Protein AF-0000000084755910 (afdb_homodimer)

Nearest PDB structures (foldseek):
  5fpz-assembly1_A-2  TM=8.181E-01  e=3.410E-07  Yersinia enterocolitica subsp. enterocolitica 8081
  8hjx-assembly1_B  TM=7.627E-01  e=3.410E-07  Thermotoga maritima MSB8
  5j7m-assembly1_B  TM=6.950E-01  e=2.540E-07  Kribbella flavida DSM 17836
  8zyg-assembly1_B  TM=7.644E-01  e=1.174E-06  Thermotoga maritima MSB8
  5fq0-assembly1_A  TM=7.117E-01  e=1.401E-06  Halomonas sp.

Organism: Klebsiella aerogenes (strain ATCC 13048 / DSM 30053 / CCUG 1429 / JCM 1235 / KCTC 2190 / NBRC 13534 / NCIMB 10102 / NCTC 10006 / CDC 819-56) (NCBI:txid1028307)

Secondary structure (DSSP, 8-state):
--TTGGGB--HHHHHHHHHHHHHHTT--HHHHHHHHT--HHHHHHHHTTSSPPPHHHHHHHHHHTT--HHHHHHTT-SSTT-SEE-GGG-EEEEETTTTEEEEE-SPTT-SSEEEEEEE-TT-EEEE-GGGTTTEEEEEEEEEESEEEEEETTEEEEEETT-EEEE-S---EEEE---SS--EEEEEEEEE---/--TTGGGB--HHHHHHHHHHHHHHTT--HHHHHHHHT--HHHHHHHHTTSSPPPHHHHHHHHHHTT--HHHHHHTT-SSTT-SEE-GGG-EEEEETTTTEEEEE-SPTT-SSEEEEEEE-TT-EEEE-GGGTTTEEEEEEEEEESEEEEEETTEEEEEETT-EEEE-S---EEEE---SS--EEEEEEEEE---

pLDDT: mean 90.88, std 10.96, range [26.62, 98.81]

Foldseek 3Di:
DPLVPPQEDALQLQLVLLVVLCVVVPHDLVRLCVQLVNDSVVNVCSNVSNDDDAPQSSLSSCLSSPHAPLQSSLVVQDDADDQDDDPSNWHKYAGPVQRKIKIFHGHHPDVFTKMKIKGFAFGKDKHALSSCQQWQKKKKAWQAAWKWKDWPNDTDIDGHGDMDIDRHRTIIMITRNGRHGMTMMMMTIGGHPD/DPLVVPQEDALQLLLVLLVVLCVVVPHDLVRLCVQLVNDSVVNVCSNVSNDDDAPQSSLSSCLSSPHAPLQSSLVVQDDADDQDDDPSNWHKYAGPVQRKIKIFHGHHPDVFTKMKIKGFAFGKDKHALSSCQQWQWKKKAWQAAWKWKDWPNDTDIDGHGDMDIDRHRTIIMITHNGRHGMTMMMMTIGGHPD

Radius of gyration: 22.07 Å; Cα contacts (8 Å, |Δi|>4): 879; chains: 2; bounding box: 42×67×49 Å

Structure (mmCIF, N/CA/C/O backbone):
data_AF-0000000084755910-model_v1
#
loop_
_entity.id
_entity.type
_entity.pdbx_description
1 polymer 'Predicted transcriptional regulator'
#
loop_
_atom_site.group_PDB
_atom_site.id
_atom_site.type_symbol
_atom_site.label_atom_id
_atom_site.label_alt_id
_atom_site.label_comp_id
_atom_site.label_asym_id
_atom_site.label_entity_id
_atom_site.label_seq_id
_atom_site.pdbx_PDB_ins_code
_atom_site.Cartn_x
_atom_site.Cartn_y
_atom_site.Cartn_z
_atom_site.occupancy
_atom_site.B_iso_or_equiv
_atom_site.auth_seq_id
_atom_site.auth_comp_id
_atom_site.auth_asym_id
_atom_site.auth_atom_id
_atom_site.pdbx_PDB_model_num
ATOM 1 N N . MET A 1 1 ? 19.625 -26.062 11.414 1 26.62 1 MET A N 1
ATOM 2 C CA . MET A 1 1 ? 18.5 -26.406 10.539 1 26.62 1 MET A CA 1
ATOM 3 C C . MET A 1 1 ? 17.984 -25.156 9.82 1 26.62 1 MET A C 1
ATOM 5 O O . MET A 1 1 ? 17.766 -24.125 10.453 1 26.62 1 MET A O 1
ATOM 9 N N . ASP A 1 2 ? 18.141 -24.891 8.5 1 32.81 2 ASP A N 1
ATOM 10 C CA . ASP A 1 2 ? 18.172 -23.672 7.707 1 32.81 2 ASP A CA 1
ATOM 11 C C . ASP A 1 2 ? 16.859 -22.891 7.84 1 32.81 2 ASP A C 1
ATOM 13 O O . ASP A 1 2 ? 15.805 -23.375 7.426 1 32.81 2 ASP A O 1
ATOM 17 N N . LYS A 1 3 ? 16.688 -22.125 8.797 1 42.44 3 LYS A N 1
ATOM 18 C CA . LYS A 1 3 ? 15.609 -21.234 9.227 1 42.44 3 LYS A CA 1
ATOM 19 C C . LYS A 1 3 ? 14.891 -20.625 8.031 1 42.44 3 LYS A C 1
ATOM 21 O O . LYS A 1 3 ? 13.836 -19.984 8.188 1 42.44 3 LYS A O 1
ATOM 26 N N . THR A 1 4 ? 15.469 -20.234 6.918 1 49.38 4 THR A N 1
ATOM 27 C CA . THR A 1 4 ? 15.141 -19.625 5.629 1 49.38 4 THR A CA 1
ATOM 28 C C . THR A 1 4 ? 14.086 -20.453 4.902 1 49.38 4 THR A C 1
ATOM 30 O O . THR A 1 4 ? 13.219 -19.906 4.219 1 49.38 4 THR A O 1
ATOM 33 N N . ALA A 1 5 ? 14.062 -21.844 5.059 1 55.06 5 ALA A N 1
ATOM 34 C CA . ALA A 1 5 ? 13.289 -22.875 4.375 1 55.06 5 ALA A CA 1
ATOM 35 C C . ALA A 1 5 ? 11.844 -22.906 4.879 1 55.06 5 ALA A C 1
ATOM 37 O O . ALA A 1 5 ? 10.93 -23.25 4.133 1 55.06 5 ALA A O 1
ATOM 38 N N . LYS A 1 6 ? 11.625 -22.25 6 1 71.12 6 LYS A N 1
ATOM 39 C CA . LYS A 1 6 ? 10.398 -22.516 6.742 1 71.12 6 LYS A CA 1
ATOM 40 C C . LYS A 1 6 ? 9.25 -21.641 6.258 1 71.12 6 LYS A C 1
ATOM 42 O O . LYS A 1 6 ? 8.078 -22.016 6.359 1 71.12 6 LYS A O 1
ATOM 47 N N . ASN A 1 7 ? 9.516 -20.531 5.492 1 86.94 7 ASN A N 1
ATOM 48 C CA . ASN A 1 7 ? 8.414 -19.656 5.105 1 86.94 7 ASN A CA 1
ATOM 49 C C . ASN A 1 7 ? 8.195 -19.656 3.594 1 86.94 7 ASN A C 1
ATOM 51 O O . ASN A 1 7 ? 7.559 -18.75 3.051 1 86.94 7 ASN A O 1
ATOM 55 N N . GLN A 1 8 ? 8.781 -20.719 3.027 1 90.75 8 GLN A N 1
ATOM 56 C CA . GLN A 1 8 ? 8.602 -20.828 1.584 1 90.75 8 GLN A CA 1
ATOM 57 C C . GLN A 1 8 ? 7.352 -21.641 1.25 1 90.75 8 GLN A C 1
ATOM 59 O O . GLN A 1 8 ? 7.133 -22.719 1.804 1 90.75 8 GLN A O 1
ATOM 64 N N . ILE A 1 9 ? 6.625 -21.109 0.382 1 90.69 9 ILE A N 1
ATOM 65 C CA . ILE A 1 9 ? 5.477 -21.844 -0.149 1 90.69 9 ILE A CA 1
ATOM 66 C C . ILE A 1 9 ? 5.945 -22.812 -1.228 1 90.69 9 ILE A C 1
ATOM 68 O O . ILE A 1 9 ? 6.535 -22.406 -2.229 1 90.69 9 ILE A O 1
ATOM 72 N N . VAL A 1 10 ? 5.602 -24.047 -1.053 1 88.56 10 VAL A N 1
ATOM 73 C CA . VAL A 1 10 ? 6.086 -25.078 -1.974 1 88.56 10 VAL A CA 1
ATOM 74 C C . VAL A 1 10 ? 4.926 -25.609 -2.818 1 88.56 10 VAL A C 1
ATOM 76 O O . VAL A 1 10 ? 3.762 -25.312 -2.531 1 88.56 10 VAL A O 1
ATOM 79 N N . ASP A 1 11 ? 5.324 -26.312 -3.758 1 90.12 11 ASP A N 1
ATOM 80 C CA . ASP A 1 11 ? 4.355 -26.766 -4.75 1 90.12 11 ASP A CA 1
ATOM 81 C C . ASP A 1 11 ? 3.246 -27.594 -4.09 1 90.12 11 ASP A C 1
ATOM 83 O O . ASP A 1 11 ? 2.082 -27.5 -4.488 1 90.12 11 ASP A O 1
ATOM 87 N N . SER A 1 12 ? 3.631 -28.375 -3.186 1 91.19 12 SER A N 1
ATOM 88 C CA . SER A 1 12 ? 2.625 -29.172 -2.508 1 91.19 12 SER A CA 1
ATOM 89 C C . SER A 1 12 ? 1.588 -28.312 -1.81 1 91.19 12 SER A C 1
ATOM 91 O O . SER A 1 12 ? 0.407 -28.656 -1.757 1 91.19 12 SER A O 1
ATOM 93 N N . ASP A 1 13 ? 2.033 -27.203 -1.219 1 92.5 13 ASP A N 1
ATOM 94 C CA . ASP A 1 13 ? 1.117 -26.25 -0.595 1 92.5 13 ASP A CA 1
ATOM 95 C C . ASP A 1 13 ? 0.128 -25.703 -1.615 1 92.5 13 ASP A C 1
ATOM 97 O O . ASP A 1 13 ? -1.079 -25.672 -1.365 1 92.5 13 ASP A O 1
ATOM 101 N N . ILE A 1 14 ? 0.668 -25.312 -2.701 1 92 14 ILE A N 1
ATOM 102 C CA . ILE A 1 14 ? -0.137 -24.734 -3.766 1 92 14 ILE A CA 1
ATOM 103 C C . ILE A 1 14 ? -1.162 -25.75 -4.258 1 92 14 ILE A C 1
ATOM 105 O O . ILE A 1 14 ? -2.34 -25.422 -4.43 1 92 14 ILE A O 1
ATOM 109 N N . ALA A 1 15 ? -0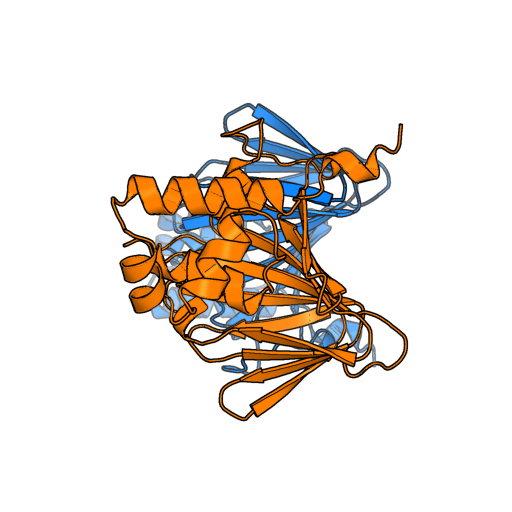.631 -26.906 -4.461 1 93.5 15 ALA A N 1
ATOM 110 C CA . ALA A 1 15 ? -1.497 -28 -4.914 1 93.5 15 ALA A CA 1
ATOM 111 C C . ALA A 1 15 ? -2.674 -28.188 -3.963 1 93.5 15 ALA A C 1
ATOM 113 O O . ALA A 1 15 ? -3.828 -28.25 -4.395 1 93.5 15 ALA A O 1
ATOM 114 N N . GLN A 1 16 ? -2.381 -28.25 -2.791 1 93.69 16 GLN A N 1
ATOM 115 C CA . GLN A 1 16 ? -3.4 -28.484 -1.773 1 93.69 16 GLN A CA 1
ATOM 116 C C . GLN A 1 16 ? -4.402 -27.328 -1.727 1 93.69 16 GLN A C 1
ATOM 118 O O . GLN A 1 16 ? -5.609 -27.562 -1.619 1 93.69 16 GLN A O 1
ATOM 123 N N . LEU A 1 17 ? -3.92 -26.141 -1.761 1 93.75 17 LEU A N 1
ATOM 124 C CA . LEU A 1 17 ? -4.781 -24.969 -1.692 1 93.75 17 LEU A CA 1
ATOM 125 C C . LEU A 1 17 ? -5.719 -24.906 -2.893 1 93.75 17 LEU A C 1
ATOM 127 O O . LEU A 1 17 ? -6.918 -24.672 -2.738 1 93.75 17 LEU A O 1
ATOM 131 N N . LEU A 1 18 ? -5.18 -25.141 -4.043 1 94.62 18 LEU A N 1
ATOM 132 C CA . LEU A 1 18 ? -5.988 -25.094 -5.254 1 94.62 18 LEU A CA 1
ATOM 133 C C . LEU A 1 18 ? -7.051 -26.188 -5.246 1 94.62 18 LEU A C 1
ATOM 135 O O . LEU A 1 18 ? -8.211 -25.922 -5.586 1 94.62 18 LEU A O 1
ATOM 139 N N . LEU A 1 19 ? -6.621 -27.359 -4.852 1 95.25 19 LEU A N 1
ATOM 140 C CA . LEU A 1 19 ? -7.562 -28.469 -4.746 1 95.25 19 LEU A CA 1
ATOM 141 C C . LEU A 1 19 ? -8.68 -28.141 -3.764 1 95.25 19 LEU A C 1
ATOM 143 O O . LEU A 1 19 ? -9.859 -28.344 -4.066 1 95.25 19 LEU A O 1
ATOM 147 N N . LYS A 1 20 ? -8.289 -27.656 -2.672 1 95.56 20 LYS A N 1
ATOM 148 C CA . LYS A 1 20 ? -9.242 -27.297 -1.628 1 95.56 20 LYS A CA 1
ATOM 149 C C . LYS A 1 20 ? -10.266 -26.281 -2.145 1 95.56 20 LYS A C 1
ATOM 151 O O . LYS A 1 20 ? -11.469 -26.469 -1.956 1 95.56 20 LYS A O 1
ATOM 156 N N . HIS A 1 21 ? -9.852 -25.266 -2.76 1 95.62 21 HIS A N 1
ATOM 157 C CA . HIS A 1 21 ? -10.734 -24.203 -3.223 1 95.62 21 HIS A CA 1
ATOM 158 C C . HIS A 1 21 ? -11.602 -24.672 -4.383 1 95.62 21 HIS A C 1
ATOM 160 O O . HIS A 1 21 ? -12.773 -24.281 -4.484 1 95.62 21 HIS A O 1
ATOM 166 N N . ARG A 1 22 ? -11.031 -25.469 -5.297 1 96.44 22 ARG A N 1
ATOM 167 C CA . ARG A 1 22 ? -11.836 -26.031 -6.379 1 96.44 22 ARG A CA 1
ATOM 168 C C . ARG A 1 22 ? -12.953 -26.906 -5.832 1 96.44 22 ARG A C 1
ATOM 170 O O . ARG A 1 22 ? -14.109 -26.766 -6.238 1 96.44 22 ARG A O 1
ATOM 177 N N . LYS A 1 23 ? -12.648 -27.75 -4.898 1 96.75 23 LYS A N 1
ATOM 178 C CA . LYS A 1 23 ? -13.617 -28.656 -4.312 1 96.75 23 LYS A CA 1
ATOM 179 C C . LYS A 1 23 ? -14.68 -27.906 -3.516 1 96.75 23 LYS A C 1
ATOM 181 O O . LYS A 1 23 ? -15.852 -28.266 -3.531 1 96.75 23 LYS A O 1
ATOM 186 N N . ALA A 1 24 ? -14.25 -26.922 -2.791 1 95.88 24 ALA A N 1
ATOM 187 C CA . ALA A 1 24 ? -15.172 -26.109 -1.999 1 95.88 24 ALA A CA 1
ATOM 188 C C . ALA A 1 24 ? -16.25 -25.484 -2.881 1 95.88 24 ALA A C 1
ATOM 190 O O . ALA A 1 24 ? -17.359 -25.219 -2.424 1 95.88 24 ALA A O 1
ATOM 191 N N . ARG A 1 25 ? -15.961 -25.281 -4.078 1 96 25 ARG A N 1
ATOM 192 C CA . ARG A 1 25 ? -16.891 -24.672 -5.023 1 96 25 ARG A CA 1
ATOM 193 C C . ARG A 1 25 ? -17.641 -25.734 -5.812 1 96 25 ARG A C 1
ATOM 195 O O . ARG A 1 25 ? -18.422 -25.422 -6.715 1 96 25 ARG A O 1
ATOM 202 N N . ASN A 1 26 ? -17.281 -26.984 -5.582 1 97.69 26 ASN A N 1
ATOM 203 C CA . ASN A 1 26 ? -17.859 -28.141 -6.258 1 97.69 26 ASN A CA 1
ATOM 204 C C . ASN A 1 26 ? -17.562 -28.125 -7.758 1 97.69 26 ASN A C 1
ATOM 206 O O . ASN A 1 26 ? -18.438 -28.422 -8.57 1 97.69 26 ASN A O 1
ATOM 210 N N . TRP A 1 27 ? -16.484 -27.656 -8.062 1 97.62 27 TRP A N 1
ATOM 211 C CA . TRP A 1 27 ? -16.062 -27.625 -9.461 1 97.62 27 TRP A CA 1
ATOM 212 C C . TRP A 1 27 ? -15.25 -28.875 -9.805 1 97.62 27 TRP A C 1
ATOM 214 O O . TRP A 1 27 ? -14.445 -29.344 -9.008 1 97.62 27 TRP A O 1
ATOM 224 N N . THR A 1 28 ? -15.43 -29.391 -11.016 1 97.56 28 THR A N 1
ATOM 225 C CA . THR A 1 28 ? -14.523 -30.375 -11.594 1 97.56 28 THR A CA 1
ATOM 226 C C . THR A 1 28 ? -13.281 -29.688 -12.172 1 97.56 28 THR A C 1
ATOM 228 O O . THR A 1 28 ? -13.234 -28.469 -12.281 1 97.56 28 THR A O 1
ATOM 231 N N . VAL A 1 29 ? -12.297 -30.516 -12.445 1 97.19 29 VAL A N 1
ATOM 232 C CA . VAL A 1 29 ? -11.109 -29.984 -13.102 1 97.19 29 VAL A CA 1
ATOM 233 C C . VAL A 1 29 ? -11.5 -29.328 -14.43 1 97.19 29 VAL A C 1
ATOM 235 O O . VAL A 1 29 ? -10.984 -28.281 -14.797 1 97.19 29 VAL A O 1
ATOM 238 N N . THR A 1 30 ? -12.438 -29.969 -15.094 1 97.56 30 THR A N 1
ATOM 239 C CA . THR A 1 30 ? -12.93 -29.453 -16.375 1 97.56 30 THR A CA 1
ATOM 240 C C . THR A 1 30 ? -13.57 -28.078 -16.203 1 97.56 30 THR A C 1
ATOM 242 O O . THR A 1 30 ? -13.336 -27.172 -17 1 97.56 30 THR A O 1
ATOM 245 N N . GLU A 1 31 ? -14.297 -27.891 -15.203 1 97.62 31 GLU A N 1
ATOM 246 C CA . GLU A 1 31 ? -14.953 -26.625 -14.945 1 97.62 31 GLU A CA 1
ATOM 247 C C . GLU A 1 31 ? -13.945 -25.531 -14.602 1 97.62 31 GLU A C 1
ATOM 249 O O . GLU A 1 31 ? -14.055 -24.406 -15.086 1 97.62 31 GLU A O 1
ATOM 254 N N . LEU A 1 32 ? -13.008 -25.859 -13.781 1 97.38 32 LEU A N 1
ATOM 255 C CA . LEU A 1 32 ? -11.961 -24.891 -13.453 1 97.38 32 LEU A CA 1
ATOM 256 C C . LEU A 1 32 ? -11.172 -24.5 -14.695 1 97.38 32 LEU A C 1
ATOM 258 O O . LEU A 1 32 ? -10.805 -23.344 -14.867 1 97.38 32 LEU A O 1
ATOM 262 N N . ALA A 1 33 ? -10.914 -25.438 -15.555 1 97.56 33 ALA A N 1
ATOM 263 C CA . ALA A 1 33 ? -10.203 -25.188 -16.812 1 97.56 33 ALA A CA 1
ATOM 264 C C . ALA A 1 33 ? -10.961 -24.188 -17.672 1 97.56 33 ALA A C 1
ATOM 266 O O . ALA A 1 33 ? -10.367 -23.234 -18.203 1 97.56 33 ALA A O 1
ATOM 267 N N . GLN A 1 34 ? -12.211 -24.328 -17.766 1 96.81 34 GLN A N 1
ATOM 268 C CA . GLN A 1 34 ? -13.055 -23.453 -18.578 1 96.81 34 GLN A CA 1
ATOM 269 C C . GLN A 1 34 ? -13.07 -22.031 -18 1 96.81 34 GLN A C 1
ATOM 271 O O . GLN A 1 34 ? -12.969 -21.062 -18.75 1 96.81 34 GLN A O 1
ATOM 276 N N . ARG A 1 35 ? -13.094 -21.953 -16.766 1 94.62 35 ARG A N 1
ATOM 277 C CA . ARG A 1 35 ? -13.227 -20.656 -16.109 1 94.62 35 ARG A CA 1
ATOM 278 C C . ARG A 1 35 ? -11.898 -19.906 -16.094 1 94.62 35 ARG A C 1
ATOM 280 O O . ARG A 1 35 ? -11.875 -18.672 -16.125 1 94.62 35 ARG A O 1
ATOM 287 N N . SER A 1 36 ? -10.852 -20.625 -16 1 94.38 36 SER A N 1
ATOM 288 C CA . SER A 1 36 ? -9.539 -20 -15.82 1 94.38 36 SER A CA 1
ATOM 289 C C . SER A 1 36 ? -8.812 -19.844 -17.156 1 94.38 36 SER A C 1
ATOM 291 O O . SER A 1 36 ? -7.828 -19.109 -17.234 1 94.38 36 SER A O 1
ATOM 293 N N . GLY A 1 37 ? -9.172 -20.625 -18.141 1 94.5 37 GLY A N 1
ATOM 294 C CA . GLY A 1 37 ? -8.453 -20.656 -19.406 1 94.5 37 GLY A CA 1
ATOM 295 C C . GLY A 1 37 ? -7.172 -21.469 -19.344 1 94.5 37 GLY A C 1
ATOM 296 O O . GLY A 1 37 ? -6.316 -21.359 -20.219 1 94.5 37 GLY A O 1
ATOM 297 N N . VAL A 1 38 ? -7.004 -22.25 -18.312 1 95.56 38 VAL A N 1
ATOM 298 C CA . VAL A 1 38 ? -5.863 -23.141 -18.156 1 95.56 38 VAL A CA 1
ATOM 299 C C . VAL A 1 38 ? -6.258 -24.562 -18.562 1 95.56 38 VAL A C 1
ATOM 301 O O . VAL A 1 38 ? -7.383 -25 -18.281 1 95.56 38 VAL A O 1
ATOM 304 N N . SER A 1 39 ? -5.375 -25.25 -19.172 1 96.81 39 SER A N 1
ATOM 305 C CA . SER A 1 39 ? -5.711 -26.578 -19.656 1 96.81 39 SER A CA 1
ATOM 306 C C . SER A 1 39 ? -5.949 -27.547 -18.5 1 96.81 39 SER A C 1
ATOM 308 O O . SER A 1 39 ? -5.344 -27.406 -17.438 1 96.81 39 SER A O 1
ATOM 310 N N . GLN A 1 40 ? -6.82 -28.516 -18.75 1 97.19 40 GLN A N 1
ATOM 311 C CA . GLN A 1 40 ? -7.086 -29.562 -17.766 1 97.19 40 GLN A CA 1
ATOM 312 C C . GLN A 1 40 ? -5.801 -30.281 -17.375 1 97.19 40 GLN A C 1
ATOM 314 O O . GLN A 1 40 ? -5.59 -30.594 -16.203 1 97.19 40 GLN A O 1
ATOM 319 N N . ALA A 1 41 ? -5.051 -30.562 -18.344 1 97 41 ALA A N 1
ATOM 320 C CA . ALA A 1 41 ? -3.803 -31.281 -18.109 1 97 41 ALA A CA 1
ATOM 321 C C . ALA A 1 41 ? -2.908 -30.516 -17.141 1 97 41 ALA A C 1
ATOM 323 O O . ALA A 1 41 ? -2.365 -31.094 -16.203 1 97 41 ALA A O 1
ATOM 324 N N . MET A 1 42 ? -2.76 -29.266 -17.312 1 96.06 42 MET A N 1
ATOM 325 C CA . MET A 1 42 ? -1.925 -28.438 -16.453 1 96.06 42 MET A CA 1
ATOM 326 C C . MET A 1 42 ? -2.49 -28.359 -15.047 1 96.06 42 MET A C 1
ATOM 328 O O . MET A 1 42 ? -1.751 -28.484 -14.07 1 96.06 42 MET A O 1
ATOM 332 N N . ILE A 1 43 ? -3.777 -28.125 -14.969 1 97.19 43 ILE A N 1
ATOM 333 C CA . ILE A 1 43 ? -4.426 -28.078 -13.664 1 97.19 43 ILE A CA 1
ATOM 334 C C . ILE A 1 43 ? -4.195 -29.375 -12.906 1 97.19 43 ILE A C 1
ATOM 336 O O . ILE A 1 43 ? -3.848 -29.359 -11.727 1 97.19 43 ILE A O 1
ATOM 340 N N . SER A 1 44 ? -4.367 -30.453 -13.578 1 96.19 44 SER A N 1
ATOM 341 C CA . SER A 1 44 ? -4.176 -31.766 -12.977 1 96.19 44 SER A CA 1
ATOM 342 C C . SER A 1 44 ? -2.748 -31.938 -12.477 1 96.19 44 SER A C 1
ATOM 344 O O . SER A 1 44 ? -2.529 -32.406 -11.352 1 96.19 44 SER A O 1
ATOM 346 N N . LYS A 1 45 ? -1.832 -31.578 -13.266 1 95.94 45 LYS A N 1
ATOM 347 C CA . LYS A 1 45 ? -0.429 -31.688 -12.875 1 95.94 45 LYS A CA 1
ATOM 348 C C . LYS A 1 45 ? -0.13 -30.812 -11.648 1 95.94 45 LYS A C 1
ATOM 350 O O . LYS A 1 45 ? 0.589 -31.25 -10.75 1 95.94 45 LYS A O 1
ATOM 355 N N . ILE A 1 46 ? -0.641 -29.625 -11.617 1 95 46 ILE A N 1
ATOM 356 C CA . ILE A 1 46 ? -0.421 -28.703 -10.508 1 95 46 ILE A CA 1
ATOM 357 C C . ILE A 1 46 ? -1.048 -29.281 -9.234 1 95 46 ILE A C 1
ATOM 359 O O . ILE A 1 46 ? -0.413 -29.297 -8.18 1 95 46 ILE A O 1
ATOM 363 N N . GLU A 1 47 ? -2.289 -29.797 -9.375 1 95.56 47 GLU A N 1
ATOM 364 C CA . GLU A 1 47 ? -3.01 -30.266 -8.203 1 95.56 47 GLU A CA 1
ATOM 365 C C . GLU A 1 47 ? -2.381 -31.547 -7.648 1 95.56 47 GLU A C 1
ATOM 367 O O . GLU A 1 47 ? -2.623 -31.922 -6.5 1 95.56 47 GLU A O 1
ATOM 372 N N . ARG A 1 48 ? -1.626 -32.219 -8.469 1 92.44 48 ARG A N 1
ATOM 373 C CA . ARG A 1 48 ? -0.919 -33.406 -8.023 1 92.44 48 ARG A CA 1
ATOM 374 C C . ARG A 1 48 ? 0.475 -33.062 -7.512 1 92.44 48 ARG A C 1
ATOM 376 O O . ARG A 1 48 ? 1.214 -33.969 -7.062 1 92.44 48 ARG A O 1
ATOM 383 N N . GLY A 1 49 ? 0.85 -31.812 -7.629 1 90.44 49 GLY A N 1
ATOM 384 C CA . GLY A 1 49 ? 2.141 -31.359 -7.141 1 90.44 49 GLY A CA 1
ATOM 385 C C . GLY A 1 49 ? 3.285 -31.688 -8.078 1 90.44 49 GLY A C 1
ATOM 386 O O . GLY A 1 49 ? 4.453 -31.641 -7.688 1 90.44 49 GLY A O 1
ATOM 387 N N . VAL A 1 50 ? 3.051 -32.062 -9.336 1 88.75 50 VAL A N 1
ATOM 388 C CA . VAL A 1 50 ? 4.07 -32.531 -10.266 1 88.75 50 VAL A CA 1
ATOM 389 C C . VAL A 1 50 ? 4.578 -31.391 -11.125 1 88.75 50 VAL A C 1
ATOM 391 O O . VAL A 1 50 ? 5.602 -31.516 -11.805 1 88.75 50 VAL A O 1
ATOM 394 N N . SER A 1 51 ? 3.863 -30.297 -11.156 1 89.69 51 SER A N 1
ATOM 395 C CA . SER A 1 51 ? 4.281 -29.109 -11.898 1 89.69 51 SER A CA 1
ATOM 396 C C . SER A 1 51 ? 4.176 -27.859 -11.039 1 89.69 51 SER A C 1
ATOM 398 O O . SER A 1 51 ? 3.209 -27.688 -10.297 1 89.69 51 SER A O 1
ATOM 400 N N . SER A 1 52 ? 5.16 -27.094 -11.156 1 90.75 52 SER A N 1
ATOM 401 C CA . SER A 1 52 ? 5.133 -25.797 -10.484 1 90.75 52 SER A CA 1
ATOM 402 C C . SER A 1 52 ? 4.477 -24.734 -11.359 1 90.75 52 SER A C 1
ATOM 404 O O . SER A 1 52 ? 4.934 -24.484 -12.477 1 90.75 52 SER A O 1
ATOM 406 N N . PRO A 1 53 ? 3.434 -24.172 -10.859 1 93.06 53 PRO A N 1
ATOM 407 C CA . PRO A 1 53 ? 2.795 -23.156 -11.695 1 93.06 53 PRO A CA 1
ATOM 408 C C . PRO A 1 53 ? 3.607 -21.859 -11.781 1 93.06 53 PRO A C 1
ATOM 410 O O . PRO A 1 53 ? 4.312 -21.516 -10.828 1 93.06 53 PRO A O 1
ATOM 413 N N . SER A 1 54 ? 3.439 -21.234 -12.969 1 91.5 54 SER A N 1
ATOM 414 C CA . SER A 1 54 ? 3.965 -19.875 -13.109 1 91.5 54 SER A CA 1
ATOM 415 C C . SER A 1 54 ? 3.057 -18.859 -12.43 1 91.5 54 SER A C 1
ATOM 417 O O . SER A 1 54 ? 1.932 -19.188 -12.039 1 91.5 54 SER A O 1
ATOM 419 N N . ALA A 1 55 ? 3.594 -17.656 -12.312 1 88.69 55 ALA A N 1
ATOM 420 C CA . ALA A 1 55 ? 2.799 -16.562 -11.75 1 88.69 55 ALA A CA 1
ATOM 421 C C . ALA A 1 55 ? 1.546 -16.312 -12.578 1 88.69 55 ALA A C 1
ATOM 423 O O . ALA A 1 55 ? 0.465 -16.078 -12.031 1 88.69 55 ALA A O 1
ATOM 424 N N . THR A 1 56 ? 1.68 -16.359 -13.82 1 88.06 56 THR A N 1
ATOM 425 C CA . THR A 1 56 ? 0.56 -16.125 -14.719 1 88.06 56 THR A CA 1
ATOM 426 C C . THR A 1 56 ? -0.512 -17.203 -14.547 1 88.06 56 THR A C 1
ATOM 428 O O . THR A 1 56 ? -1.692 -16.891 -14.383 1 88.06 56 THR A O 1
ATOM 431 N N . ILE A 1 57 ? -0.117 -18.422 -14.516 1 91.69 57 ILE A N 1
ATOM 432 C CA . ILE A 1 57 ? -1.048 -19.547 -14.391 1 91.69 57 ILE A CA 1
ATOM 433 C C . ILE A 1 57 ? -1.745 -19.484 -13.031 1 91.69 57 ILE A C 1
ATOM 435 O O . ILE A 1 57 ? -2.969 -19.609 -12.953 1 91.69 57 ILE A O 1
ATOM 439 N N . LEU A 1 58 ? -0.983 -19.266 -12.031 1 92.5 58 LEU A N 1
ATOM 440 C CA . LEU A 1 58 ? -1.549 -19.203 -10.688 1 92.5 58 LEU A CA 1
ATOM 441 C C . LEU A 1 58 ? -2.535 -18.047 -10.562 1 92.5 58 LEU A C 1
ATOM 443 O O . LEU A 1 58 ? -3.582 -18.188 -9.922 1 92.5 58 LEU A O 1
ATOM 447 N N . SER A 1 59 ? -2.193 -16.953 -11.125 1 89.5 59 SER A N 1
ATOM 448 C CA . SER A 1 59 ? -3.086 -15.805 -11.109 1 89.5 59 SER A CA 1
ATOM 449 C C . SER A 1 59 ? -4.402 -16.109 -11.812 1 89.5 59 SER A C 1
ATOM 451 O O . SER A 1 59 ? -5.473 -15.742 -11.328 1 89.5 59 SER A O 1
ATOM 453 N N . ARG A 1 60 ? -4.352 -16.75 -12.898 1 90.75 60 ARG A N 1
ATOM 454 C CA . ARG A 1 60 ? -5.551 -17.125 -13.641 1 90.75 60 ARG A CA 1
ATOM 455 C C . ARG A 1 60 ? -6.426 -18.062 -12.812 1 90.75 60 ARG A C 1
ATOM 457 O O . ARG A 1 60 ? -7.645 -17.891 -12.758 1 90.75 60 ARG A O 1
ATOM 464 N N . LEU A 1 61 ? -5.773 -19.031 -12.219 1 94.06 61 LEU A N 1
ATOM 465 C CA . LEU A 1 61 ? -6.508 -20 -11.414 1 94.06 61 LEU A CA 1
ATOM 466 C C . LEU A 1 61 ? -7.156 -19.328 -10.211 1 94.06 61 LEU A C 1
ATOM 468 O O . LEU A 1 61 ? -8.328 -19.562 -9.914 1 94.06 61 LEU A O 1
ATOM 472 N N . ALA A 1 62 ? -6.398 -18.5 -9.531 1 91.75 62 ALA A N 1
ATOM 473 C CA . ALA A 1 62 ? -6.922 -17.781 -8.367 1 91.75 62 ALA A CA 1
ATOM 474 C C . ALA A 1 62 ? -8.078 -16.859 -8.766 1 91.75 62 ALA A C 1
ATOM 476 O O . ALA A 1 62 ? -9.109 -16.828 -8.094 1 91.75 62 ALA A O 1
ATOM 477 N N . ASN A 1 63 ? -7.926 -16.188 -9.797 1 88.56 63 ASN A N 1
ATOM 478 C CA . ASN A 1 63 ? -8.953 -15.266 -10.273 1 88.56 63 ASN A CA 1
ATOM 479 C C . ASN A 1 63 ? -10.25 -15.992 -10.609 1 88.56 63 ASN A C 1
ATOM 481 O O . ASN A 1 63 ? -11.336 -15.5 -10.297 1 88.56 63 ASN A O 1
ATOM 485 N N . ALA A 1 64 ? -10.086 -17.078 -11.289 1 91.88 64 ALA A N 1
ATOM 486 C CA . ALA A 1 64 ? -11.273 -17.875 -11.609 1 91.88 64 ALA A CA 1
ATOM 487 C C . ALA A 1 64 ? -12.078 -18.188 -10.352 1 91.88 64 ALA A C 1
ATOM 489 O O . ALA A 1 64 ? -13.305 -18.328 -10.406 1 91.88 64 ALA A O 1
ATOM 490 N N . MET A 1 65 ? -11.406 -18.281 -9.281 1 92 65 MET A N 1
ATOM 491 C CA . MET A 1 65 ? -12.039 -18.609 -8.008 1 92 65 MET A CA 1
ATOM 492 C C . MET A 1 65 ? -12.344 -17.359 -7.199 1 92 65 MET A C 1
ATOM 494 O O . MET A 1 65 ? -12.672 -17.438 -6.016 1 92 65 MET A O 1
ATOM 498 N N . ASN A 1 66 ? -12.102 -16.203 -7.695 1 88.19 66 ASN A N 1
ATOM 499 C CA . ASN A 1 66 ? -12.336 -14.906 -7.07 1 88.19 66 ASN A CA 1
ATOM 500 C C . ASN A 1 66 ? -11.539 -14.75 -5.777 1 88.19 66 ASN A C 1
ATOM 502 O O . ASN A 1 66 ? -12.07 -14.281 -4.77 1 88.19 66 ASN A O 1
ATOM 506 N N . ILE A 1 67 ? -10.383 -15.172 -5.824 1 87.5 67 ILE A N 1
ATOM 507 C CA . ILE A 1 67 ? -9.477 -15.039 -4.684 1 87.5 67 ILE A CA 1
ATOM 508 C C . ILE A 1 67 ? -8.148 -14.445 -5.148 1 87.5 67 ILE A C 1
ATOM 510 O O . ILE A 1 67 ? -7.664 -14.766 -6.238 1 87.5 67 ILE A O 1
ATOM 514 N N . THR A 1 68 ? -7.625 -13.602 -4.367 1 86.62 68 THR A N 1
ATOM 515 C CA . THR A 1 68 ? -6.293 -13.094 -4.688 1 86.62 68 THR A CA 1
ATOM 516 C C . THR A 1 68 ? -5.219 -14.102 -4.281 1 86.62 68 THR A C 1
ATOM 518 O O . THR A 1 68 ? -5.43 -14.914 -3.377 1 86.62 68 THR A O 1
ATOM 521 N N . LEU A 1 69 ? -4.117 -14.039 -4.941 1 88.38 69 LEU A N 1
ATOM 522 C CA . LEU A 1 69 ? -3 -14.898 -4.559 1 88.38 69 LEU A CA 1
ATOM 523 C C . LEU A 1 69 ? -2.592 -14.648 -3.111 1 88.38 69 LEU A C 1
ATOM 525 O O . LEU A 1 69 ? -2.223 -15.586 -2.396 1 88.38 69 LEU A O 1
ATOM 529 N N . SER A 1 70 ? -2.639 -13.422 -2.746 1 86.56 70 SER A N 1
ATOM 530 C CA . SER A 1 70 ? -2.297 -13.086 -1.367 1 86.56 70 SER A CA 1
ATOM 531 C C . SER A 1 70 ? -3.234 -13.781 -0.382 1 86.56 70 SER A C 1
ATOM 533 O O . SER A 1 70 ? -2.791 -14.305 0.64 1 86.56 70 SER A O 1
ATOM 535 N N . LYS A 1 71 ? -4.465 -13.789 -0.69 1 85.06 71 LYS A N 1
ATOM 536 C CA . LYS A 1 71 ? -5.434 -14.461 0.168 1 85.06 71 LYS A CA 1
ATOM 537 C C . LYS A 1 71 ? -5.219 -15.977 0.158 1 85.06 71 LYS A C 1
ATOM 539 O O . LYS A 1 71 ? -5.348 -16.625 1.193 1 85.06 71 LYS A O 1
ATOM 544 N N . LEU A 1 72 ? -4.977 -16.484 -1.003 1 89.25 72 LEU A N 1
ATOM 545 C CA . LEU A 1 72 ? -4.707 -17.906 -1.133 1 89.25 72 LEU A CA 1
ATOM 546 C C . LEU A 1 72 ? -3.535 -18.328 -0.249 1 89.25 72 LEU A C 1
ATOM 548 O O . LEU A 1 72 ? -3.639 -19.281 0.522 1 89.25 72 LEU A O 1
ATOM 552 N N . PHE A 1 73 ? -2.434 -17.562 -0.291 1 90.19 73 PHE A N 1
ATOM 553 C CA . PHE A 1 73 ? -1.223 -17.875 0.456 1 90.19 73 PHE A CA 1
ATOM 554 C C . PHE A 1 73 ? -1.431 -17.656 1.948 1 90.19 73 PHE A C 1
ATOM 556 O O . PHE A 1 73 ? -0.822 -18.328 2.777 1 90.19 73 PHE A O 1
ATOM 563 N N . ALA A 1 74 ? -2.252 -16.734 2.279 1 85.31 74 ALA A N 1
ATOM 564 C CA . ALA A 1 74 ? -2.518 -16.422 3.684 1 85.31 74 ALA A CA 1
ATOM 565 C C . ALA A 1 74 ? -3.139 -17.625 4.398 1 85.31 74 ALA A C 1
ATOM 567 O O . ALA A 1 74 ? -3.029 -17.75 5.621 1 85.31 74 ALA A O 1
ATOM 568 N N . GLU A 1 75 ? -3.76 -18.422 3.684 1 87.19 75 GLU A N 1
ATOM 569 C CA . GLU A 1 75 ? -4.406 -19.594 4.281 1 87.19 75 GLU A CA 1
ATOM 570 C C . GLU A 1 75 ? -3.373 -20.562 4.84 1 87.19 75 GLU A C 1
ATOM 572 O O . GLU A 1 75 ? -3.709 -21.438 5.641 1 87.19 75 GLU A O 1
ATOM 577 N N . LEU A 1 76 ? -2.195 -20.453 4.336 1 85.12 76 LEU A N 1
ATOM 578 C CA . LEU A 1 76 ? -1.129 -21.328 4.82 1 85.12 76 LEU A CA 1
ATOM 579 C C . LEU A 1 76 ? -0.604 -20.844 6.168 1 85.12 76 LEU A C 1
ATOM 581 O O . LEU A 1 76 ? 0.133 -21.562 6.848 1 85.12 76 LEU A O 1
ATOM 585 N N . GLU A 1 77 ? -0.978 -19.609 6.469 1 77.88 77 GLU A N 1
ATOM 586 C CA . GLU A 1 77 ? -0.469 -19.031 7.711 1 77.88 77 GLU A CA 1
ATOM 587 C C . GLU A 1 77 ? -1.139 -19.656 8.93 1 77.88 77 GLU A C 1
ATOM 589 O O . GLU A 1 77 ? -2.34 -19.938 8.906 1 77.88 77 GLU A O 1
ATOM 594 N N . GLN A 1 78 ? -0.297 -19.891 9.891 1 65.25 78 GLN A N 1
ATOM 595 C CA . GLN A 1 78 ? -0.766 -20.516 11.117 1 65.25 78 GLN A CA 1
ATOM 596 C C . GLN A 1 78 ? -1.473 -19.5 12.016 1 65.25 78 GLN A C 1
ATOM 598 O O . GLN A 1 78 ? -2.385 -19.844 12.766 1 65.25 78 GLN A O 1
ATOM 603 N N . HIS A 1 79 ? -0.922 -18.328 12.117 1 64.81 79 HIS A N 1
ATOM 604 C CA . HIS A 1 79 ? -1.436 -17.297 13.023 1 64.81 79 HIS A CA 1
ATOM 605 C C . HIS A 1 79 ? -2.396 -16.359 12.297 1 64.81 79 HIS A C 1
ATOM 607 O O . HIS A 1 79 ? -2.021 -15.25 11.93 1 64.81 79 HIS A O 1
ATOM 613 N N . GLN A 1 80 ? -3.723 -16.828 12.219 1 64.44 80 GLN A N 1
ATOM 614 C CA . GLN A 1 80 ? -4.77 -16.062 11.547 1 64.44 80 GLN A CA 1
ATOM 615 C C . GLN A 1 80 ? -5.34 -14.992 12.469 1 64.44 80 GLN A C 1
ATOM 617 O O . GLN A 1 80 ? -5.285 -15.117 13.688 1 64.44 80 GLN A O 1
ATOM 622 N N . ASN A 1 81 ? -5.547 -13.789 12.023 1 69.12 81 ASN A N 1
ATOM 623 C CA . ASN A 1 81 ? -6.344 -12.734 12.641 1 69.12 81 ASN A CA 1
ATOM 624 C C . ASN A 1 81 ? -5.465 -11.734 13.391 1 69.12 81 ASN A C 1
ATOM 626 O O . ASN A 1 81 ? -5.93 -11.062 14.312 1 69.12 81 ASN A O 1
ATOM 630 N N . SER A 1 82 ? -4.246 -11.891 13.188 1 85.06 82 SER A N 1
ATOM 631 C CA . SER A 1 82 ? -3.371 -10.875 13.766 1 85.06 82 SER A CA 1
ATOM 632 C C . SER A 1 82 ? -3.334 -9.625 12.891 1 85.06 82 SER A C 1
ATOM 634 O O . SER A 1 82 ? -3.385 -9.719 11.664 1 85.06 82 SER A O 1
ATOM 636 N N . LEU A 1 83 ? -3.268 -8.516 13.672 1 92.94 83 LEU A N 1
ATOM 637 C CA . LEU A 1 83 ? -3.107 -7.262 12.953 1 92.94 83 LEU A CA 1
ATOM 638 C C . LEU A 1 83 ? -1.709 -7.152 12.352 1 92.94 83 LEU A C 1
ATOM 640 O O . LEU A 1 83 ? -1.479 -6.348 11.445 1 92.94 83 LEU A O 1
ATOM 644 N N . VAL A 1 84 ? -0.823 -8.008 12.953 1 94.69 84 VAL A N 1
ATOM 645 C CA . VAL A 1 84 ? 0.585 -7.84 12.609 1 94.69 84 VAL A CA 1
ATOM 646 C C . VAL A 1 84 ? 1.113 -9.109 11.945 1 94.69 84 VAL A C 1
ATOM 648 O O . VAL A 1 84 ? 0.792 -10.219 12.367 1 94.69 84 VAL A O 1
ATOM 651 N N . ARG A 1 85 ? 1.829 -8.945 10.938 1 94.25 85 ARG A N 1
ATOM 652 C CA . ARG A 1 85 ? 2.738 -9.969 10.422 1 94.25 85 ARG A CA 1
ATOM 653 C C . ARG A 1 85 ? 4.191 -9.523 10.555 1 94.25 85 ARG A C 1
ATOM 655 O O . ARG A 1 85 ? 4.609 -8.555 9.914 1 94.25 85 ARG A O 1
ATOM 662 N N . PHE A 1 86 ? 4.859 -10.273 11.289 1 94.12 86 PHE A N 1
ATOM 663 C CA . PHE A 1 86 ? 6.27 -9.953 11.492 1 94.12 86 PHE A CA 1
ATOM 664 C C . PHE A 1 86 ? 7.105 -10.391 10.297 1 94.12 86 PHE A C 1
ATOM 666 O O . PHE A 1 86 ? 6.73 -11.32 9.578 1 94.12 86 PHE A O 1
ATOM 673 N N . ALA A 1 87 ? 8.234 -9.742 10.172 1 94.81 87 ALA A N 1
ATOM 674 C CA . ALA A 1 87 ? 9.125 -10 9.039 1 94.81 87 ALA A CA 1
ATOM 675 C C . ALA A 1 87 ? 9.484 -11.484 8.953 1 94.81 87 ALA A C 1
ATOM 677 O O . ALA A 1 87 ? 9.477 -12.062 7.867 1 94.81 87 ALA A O 1
ATOM 678 N N . HIS A 1 88 ? 9.734 -12.055 10.055 1 91.31 88 HIS A N 1
ATOM 679 C CA . HIS A 1 88 ? 10.203 -13.438 10.07 1 91.31 88 HIS A CA 1
ATOM 680 C C . HIS A 1 88 ? 9.07 -14.414 9.766 1 91.31 88 HIS A C 1
ATOM 682 O O . HIS A 1 88 ? 9.305 -15.594 9.516 1 91.31 88 HIS A O 1
ATOM 688 N N . GLN A 1 89 ? 7.836 -13.883 9.742 1 89.44 89 GLN A N 1
ATOM 689 C CA . GLN A 1 89 ? 6.672 -14.719 9.469 1 89.44 89 GLN A CA 1
ATOM 690 C C . GLN A 1 89 ? 6.234 -14.609 8.016 1 89.44 89 GLN A C 1
ATOM 692 O O . GLN A 1 89 ? 5.324 -15.312 7.574 1 89.44 89 GLN A O 1
ATOM 697 N N . GLN A 1 90 ? 6.859 -13.75 7.25 1 90.62 90 GLN A N 1
ATOM 698 C CA . GLN A 1 90 ? 6.441 -13.492 5.875 1 90.62 90 GLN A CA 1
ATOM 699 C C . GLN A 1 90 ? 6.723 -14.703 4.98 1 90.62 90 GLN A C 1
ATOM 701 O O . GLN A 1 90 ? 7.832 -15.234 4.977 1 90.62 90 GLN A O 1
ATOM 706 N N . GLN A 1 91 ? 5.727 -15.039 4.273 1 90.88 91 GLN A N 1
ATOM 707 C CA . GLN A 1 91 ? 5.852 -16.141 3.332 1 90.88 91 GLN A CA 1
ATOM 708 C C . GLN A 1 91 ? 6.238 -15.648 1.943 1 90.88 91 GLN A C 1
ATOM 710 O O . GLN A 1 91 ? 5.852 -14.547 1.543 1 90.88 91 GLN A O 1
ATOM 715 N N . HIS A 1 92 ? 7.004 -16.484 1.278 1 94.31 92 HIS A N 1
ATOM 716 C CA . HIS A 1 92 ? 7.344 -16.141 -0.097 1 94.31 92 HIS A CA 1
ATOM 717 C C . HIS A 1 92 ? 7.168 -17.344 -1.025 1 94.31 92 HIS A C 1
ATOM 719 O O . HIS A 1 92 ? 7.191 -18.484 -0.578 1 94.31 92 HIS A O 1
ATOM 725 N N . TRP A 1 93 ? 6.871 -17.016 -2.248 1 94 93 TRP A N 1
ATOM 726 C CA . TRP A 1 93 ? 6.723 -17.984 -3.336 1 94 93 TRP A CA 1
ATOM 727 C C . TRP A 1 93 ? 7.637 -17.625 -4.504 1 94 93 TRP A C 1
ATOM 729 O O . TRP A 1 93 ? 7.758 -16.469 -4.875 1 94 93 TRP A O 1
ATOM 739 N N . THR A 1 94 ? 8.25 -18.656 -5.035 1 94.44 94 THR A N 1
ATOM 740 C CA . THR A 1 94 ? 9.125 -18.469 -6.188 1 94.44 94 THR A CA 1
ATOM 741 C C . THR A 1 94 ? 8.555 -19.172 -7.418 1 94.44 94 THR A C 1
ATOM 743 O O . THR A 1 94 ? 8.266 -20.359 -7.383 1 94.44 94 THR A O 1
ATOM 746 N N . ASP A 1 95 ? 8.32 -18.344 -8.477 1 92.94 95 ASP A N 1
ATOM 747 C CA . ASP A 1 95 ? 8.086 -18.938 -9.789 1 92.94 95 ASP A CA 1
ATOM 748 C C . ASP A 1 95 ? 9.367 -19.531 -10.359 1 92.94 95 ASP A C 1
ATOM 750 O O . ASP A 1 95 ? 10.227 -18.812 -10.867 1 92.94 95 ASP A O 1
ATOM 754 N N . GLU A 1 96 ? 9.43 -20.797 -10.367 1 88.38 96 GLU A N 1
ATOM 755 C CA . GLU A 1 96 ? 10.672 -21.469 -10.711 1 88.38 96 GLU A CA 1
ATOM 756 C C . GLU A 1 96 ? 11.016 -21.281 -12.188 1 88.38 96 GLU A C 1
ATOM 758 O O . GLU A 1 96 ? 12.188 -21.312 -12.562 1 88.38 96 GLU A O 1
ATOM 763 N N . GLN A 1 97 ? 10.047 -21.078 -12.938 1 88.12 97 GLN A N 1
ATOM 764 C CA . GLN A 1 97 ? 10.281 -20.922 -14.367 1 88.12 97 GLN A CA 1
ATOM 765 C C . GLN A 1 97 ? 10.891 -19.547 -14.664 1 88.12 97 GLN A C 1
ATOM 767 O O . GLN A 1 97 ? 11.867 -19.453 -15.414 1 88.12 97 GLN A O 1
ATOM 772 N N . SER A 1 98 ? 10.438 -18.516 -14.039 1 92.31 98 SER A N 1
ATOM 773 C CA . SER A 1 98 ? 10.859 -17.156 -14.352 1 92.31 98 SER A CA 1
ATOM 774 C C . SER A 1 98 ? 11.867 -16.641 -13.32 1 92.31 98 SER A C 1
ATOM 776 O O . SER A 1 98 ? 12.547 -15.641 -13.562 1 92.31 98 SER A O 1
ATOM 778 N N . GLY A 1 99 ? 11.93 -17.266 -12.195 1 94.81 99 GLY A N 1
ATOM 779 C CA . GLY A 1 99 ? 12.797 -16.812 -11.125 1 94.81 99 GLY A CA 1
ATOM 780 C C . GLY A 1 99 ? 12.203 -15.68 -10.312 1 94.81 99 GLY A C 1
ATOM 781 O O . GLY A 1 99 ? 12.852 -15.141 -9.414 1 94.81 99 GLY A O 1
ATOM 782 N N . ILE A 1 100 ? 10.992 -15.32 -10.57 1 96.19 100 ILE A N 1
ATOM 783 C CA . ILE A 1 100 ? 10.312 -14.242 -9.867 1 96.19 100 ILE A CA 1
ATOM 784 C C . ILE A 1 100 ? 9.945 -14.688 -8.453 1 96.19 100 ILE A C 1
ATOM 786 O O . ILE A 1 100 ? 9.484 -15.812 -8.258 1 96.19 100 ILE A O 1
ATOM 790 N N . ILE A 1 101 ? 10.203 -13.82 -7.492 1 96.44 101 ILE A N 1
ATOM 791 C CA . ILE A 1 101 ? 9.859 -14.109 -6.105 1 96.44 101 ILE A CA 1
ATOM 792 C C . ILE A 1 101 ? 8.789 -13.133 -5.629 1 96.44 101 ILE A C 1
ATOM 794 O O . ILE A 1 101 ? 8.859 -11.93 -5.906 1 96.44 101 ILE A O 1
ATOM 798 N N . ARG A 1 102 ? 7.867 -13.641 -4.957 1 95.38 102 ARG A N 1
ATOM 799 C CA . ARG A 1 102 ? 6.777 -12.852 -4.395 1 95.38 102 ARG A CA 1
ATOM 800 C C . ARG A 1 102 ? 6.664 -13.07 -2.889 1 95.38 102 ARG A C 1
ATOM 802 O O . ARG A 1 102 ? 6.594 -14.211 -2.424 1 95.38 102 ARG A O 1
ATOM 809 N N . TRP A 1 103 ? 6.637 -12.008 -2.115 1 95.06 103 TRP A N 1
ATOM 810 C CA . TRP A 1 103 ? 6.41 -12.047 -0.675 1 95.06 103 TRP A CA 1
ATOM 811 C C . TRP A 1 103 ? 5.039 -11.492 -0.32 1 95.06 103 TRP A C 1
ATOM 813 O O . TRP A 1 103 ? 4.605 -10.484 -0.889 1 95.06 103 TRP A O 1
ATOM 823 N N . THR A 1 104 ? 4.379 -12.172 0.525 1 93.5 104 THR A N 1
ATOM 824 C CA . THR A 1 104 ? 3.199 -11.602 1.164 1 93.5 104 THR A CA 1
ATOM 825 C C . THR A 1 104 ? 3.592 -10.797 2.4 1 93.5 104 THR A C 1
ATOM 827 O O . THR A 1 104 ? 3.984 -11.367 3.42 1 93.5 104 THR A O 1
ATOM 830 N N . LEU A 1 105 ? 3.408 -9.492 2.338 1 96.06 105 LEU A N 1
ATOM 831 C CA . LEU A 1 105 ? 3.857 -8.648 3.436 1 96.06 105 LEU A CA 1
ATOM 832 C C . LEU A 1 105 ? 2.744 -8.445 4.461 1 96.06 105 LEU A C 1
ATOM 834 O O . LEU A 1 105 ? 2.977 -8.555 5.664 1 96.06 105 LEU A O 1
ATOM 838 N N . SER A 1 106 ? 1.585 -8.188 3.955 1 95.56 106 SER A N 1
ATOM 839 C CA . SER A 1 106 ? 0.486 -7.824 4.844 1 95.56 106 SER A CA 1
ATOM 840 C C . SER A 1 106 ? -0.143 -9.062 5.477 1 95.56 106 SER A C 1
ATOM 842 O O . SER A 1 106 ? -0.097 -10.148 4.906 1 95.56 106 SER A O 1
ATOM 844 N N . PRO A 1 107 ? -0.698 -8.898 6.645 1 93.25 107 PRO A N 1
ATOM 845 C CA . PRO A 1 107 ? -1.427 -10.008 7.258 1 93.25 107 PRO A CA 1
ATOM 846 C C . PRO A 1 107 ? -2.678 -10.398 6.473 1 93.25 107 PRO A C 1
ATOM 848 O O . PRO A 1 107 ? -3.143 -9.633 5.625 1 93.25 107 PRO A O 1
ATOM 851 N N . ALA A 1 108 ? -3.137 -11.547 6.863 1 88.44 108 ALA A N 1
ATOM 852 C CA . ALA A 1 108 ? -4.363 -12.031 6.238 1 88.44 108 ALA A CA 1
ATOM 853 C C . ALA A 1 108 ? -5.527 -11.078 6.492 1 88.44 108 ALA A C 1
ATOM 855 O O . ALA A 1 108 ? -5.707 -10.594 7.613 1 88.44 108 ALA A O 1
ATOM 856 N N . GLY A 1 109 ? -6.227 -10.75 5.461 1 87.12 109 GLY A N 1
ATOM 857 C CA . GLY A 1 109 ? -7.41 -9.922 5.605 1 87.12 109 GLY A CA 1
ATOM 858 C C . GLY A 1 109 ? -7.133 -8.438 5.43 1 87.12 109 GLY A C 1
ATOM 859 O O . GLY A 1 109 ? -8.047 -7.621 5.473 1 87.12 109 GLY A O 1
ATOM 860 N N . ALA A 1 110 ? -5.918 -8.141 5.262 1 92.12 110 ALA A N 1
ATOM 861 C CA . ALA A 1 110 ? -5.566 -6.738 5.074 1 92.12 110 ALA A CA 1
ATOM 862 C C . ALA A 1 110 ? -6.301 -6.141 3.881 1 92.12 110 ALA A C 1
ATOM 864 O O . ALA A 1 110 ? -6.547 -6.828 2.889 1 92.12 110 ALA A O 1
ATOM 865 N N . SER A 1 111 ? -6.633 -4.863 4.023 1 92.06 111 SER A N 1
ATOM 866 C CA . SER A 1 111 ? -7.176 -4.043 2.947 1 92.06 111 SER A CA 1
ATOM 867 C C . SER A 1 111 ? -6.715 -2.594 3.074 1 92.06 111 SER A C 1
ATOM 869 O O . SER A 1 111 ? -7.199 -1.856 3.936 1 92.06 111 SER A O 1
ATOM 871 N N . PRO A 1 112 ? -5.789 -2.143 2.225 1 95 112 PRO A N 1
ATOM 872 C CA . PRO A 1 112 ? -5.203 -2.836 1.076 1 95 112 PRO A CA 1
ATOM 873 C C . PRO A 1 112 ? -4.242 -3.949 1.488 1 95 112 PRO A C 1
ATOM 875 O O . PRO A 1 112 ? -3.703 -3.926 2.598 1 95 112 PRO A O 1
ATOM 878 N N . GLU A 1 113 ? -4.09 -4.879 0.582 1 94.56 113 GLU A N 1
ATOM 879 C CA . GLU A 1 113 ? -3.033 -5.879 0.685 1 94.56 113 GLU A CA 1
ATOM 880 C C . GLU A 1 113 ? -1.699 -5.328 0.187 1 94.56 113 GLU A C 1
ATOM 882 O O . GLU A 1 113 ? -1.666 -4.488 -0.712 1 94.56 113 GLU A O 1
ATOM 887 N N . LEU A 1 114 ? -0.627 -5.832 0.798 1 97.06 114 LEU A N 1
ATOM 888 C CA . LEU A 1 114 ? 0.719 -5.434 0.4 1 97.06 114 LEU A CA 1
ATOM 889 C C . LEU A 1 114 ? 1.569 -6.656 0.068 1 97.06 114 LEU A C 1
ATOM 891 O O . LEU A 1 114 ? 1.657 -7.59 0.866 1 97.06 114 LEU A O 1
ATOM 895 N N . ILE A 1 115 ? 2.213 -6.605 -1.1 1 96.56 115 ILE A N 1
ATOM 896 C CA . ILE A 1 115 ? 3.141 -7.664 -1.489 1 96.56 115 ILE A CA 1
ATOM 897 C C . ILE A 1 115 ? 4.449 -7.051 -1.975 1 96.56 115 ILE A C 1
ATOM 899 O O . ILE A 1 115 ? 4.504 -5.859 -2.299 1 96.56 115 ILE A O 1
ATOM 903 N N . LYS A 1 116 ? 5.449 -7.797 -1.939 1 97.88 116 LYS A N 1
ATOM 904 C CA . LYS A 1 116 ? 6.738 -7.453 -2.527 1 97.88 116 LYS A CA 1
ATOM 905 C C . LYS A 1 116 ? 7.113 -8.422 -3.645 1 97.88 116 LYS A C 1
ATOM 907 O O . LYS A 1 116 ? 6.91 -9.633 -3.518 1 97.88 116 LYS A O 1
ATOM 912 N N . VAL A 1 117 ? 7.617 -7.934 -4.738 1 97.69 117 VAL A N 1
ATOM 913 C CA . VAL A 1 117 ? 7.996 -8.75 -5.887 1 97.69 117 VAL A CA 1
ATOM 914 C C . VAL A 1 117 ? 9.445 -8.461 -6.266 1 97.69 117 VAL A C 1
ATOM 916 O O . VAL A 1 117 ? 9.883 -7.309 -6.266 1 97.69 117 VAL A O 1
ATOM 919 N N . GLU A 1 118 ? 10.141 -9.43 -6.566 1 98.38 118 GLU A N 1
ATOM 920 C CA . GLU A 1 118 ? 11.477 -9.336 -7.137 1 98.38 118 GLU A CA 1
ATOM 921 C C . GLU A 1 118 ? 11.539 -9.984 -8.516 1 98.38 118 GLU A C 1
ATOM 923 O O . GLU A 1 118 ? 11.203 -11.164 -8.664 1 98.38 118 GLU A O 1
ATOM 928 N N . ILE A 1 119 ? 11.914 -9.258 -9.477 1 98.25 119 ILE A N 1
ATOM 929 C CA . ILE A 1 119 ? 12.109 -9.758 -10.836 1 98.25 119 ILE A CA 1
ATOM 930 C C . ILE A 1 119 ? 13.602 -9.852 -11.133 1 98.25 119 ILE A C 1
ATOM 932 O O . ILE A 1 119 ? 14.328 -8.867 -11.031 1 98.25 119 ILE A O 1
ATOM 936 N N . PRO A 1 120 ? 14.078 -11.047 -11.5 1 98.19 120 PRO A N 1
ATOM 937 C CA . PRO A 1 120 ? 15.5 -11.188 -11.805 1 98.19 120 PRO A CA 1
ATOM 938 C C . PRO A 1 120 ? 15.922 -10.406 -13.047 1 98.19 120 PRO A C 1
ATOM 940 O O . PRO A 1 120 ? 15.07 -9.859 -13.75 1 98.19 120 PRO A O 1
ATOM 943 N N . ALA A 1 121 ? 17.281 -10.375 -13.266 1 98.25 121 ALA A N 1
ATOM 944 C CA . ALA A 1 121 ? 17.812 -9.727 -14.461 1 98.25 121 ALA A CA 1
ATOM 945 C C . ALA A 1 121 ? 17.156 -10.281 -15.719 1 98.25 121 ALA A C 1
ATOM 947 O O . ALA A 1 121 ? 17.031 -11.492 -15.883 1 98.25 121 ALA A O 1
ATOM 948 N N . MET A 1 122 ? 16.641 -9.328 -16.5 1 97.62 122 MET A N 1
ATOM 949 C CA . MET A 1 122 ? 16.016 -9.617 -17.797 1 97.62 122 MET A CA 1
ATOM 950 C C . MET A 1 122 ? 14.711 -10.383 -17.609 1 97.62 122 MET A C 1
ATOM 952 O O . MET A 1 122 ? 14.156 -10.906 -18.578 1 97.62 122 MET A O 1
ATOM 956 N N . GLY A 1 123 ? 14.273 -10.5 -16.375 1 97.06 123 GLY A N 1
ATOM 957 C CA . GLY A 1 123 ? 13.023 -11.188 -16.109 1 97.06 123 GLY A CA 1
ATOM 958 C C . GLY A 1 123 ? 11.805 -10.422 -16.625 1 97.06 123 GLY A C 1
ATOM 959 O O . GLY A 1 123 ? 11.867 -9.203 -16.812 1 97.06 123 GLY A O 1
ATOM 960 N N . GLN A 1 124 ? 10.75 -11.227 -16.859 1 95.62 124 GLN A N 1
ATOM 961 C CA . GLN A 1 124 ? 9.5 -10.664 -17.344 1 95.62 124 GLN A CA 1
ATOM 962 C C . GLN A 1 124 ? 8.305 -11.266 -16.625 1 95.62 124 GLN A C 1
ATOM 964 O O . GLN A 1 124 ? 8.305 -12.453 -16.297 1 95.62 124 GLN A O 1
ATOM 969 N N . LEU A 1 125 ? 7.348 -10.438 -16.406 1 93.88 125 LEU A N 1
ATOM 970 C CA . LEU A 1 125 ? 6.094 -10.844 -15.781 1 93.88 125 LEU A CA 1
ATOM 971 C C . LEU A 1 125 ? 4.902 -10.203 -16.484 1 93.88 125 LEU A C 1
ATOM 973 O O . LEU A 1 125 ? 4.871 -8.984 -16.672 1 93.88 125 LEU A O 1
ATOM 977 N N . THR A 1 126 ? 4.004 -11.008 -16.906 1 92 126 THR A N 1
ATOM 978 C CA . THR A 1 126 ? 2.775 -10.516 -17.516 1 92 126 THR A CA 1
ATOM 979 C C . THR A 1 126 ? 1.562 -10.883 -16.656 1 92 126 THR A C 1
ATOM 981 O O . THR A 1 126 ? 1.388 -12.039 -16.281 1 92 126 THR A O 1
ATOM 984 N N . ILE A 1 127 ? 0.812 -9.914 -16.344 1 88.19 127 ILE A N 1
ATOM 985 C CA . ILE A 1 127 ? -0.445 -10.109 -15.625 1 88.19 127 ILE A CA 1
ATOM 986 C C . ILE A 1 127 ? -1.618 -9.75 -16.531 1 88.19 127 ILE A C 1
ATOM 988 O O . ILE A 1 127 ? -1.795 -8.586 -16.906 1 88.19 127 ILE A O 1
ATOM 992 N N . PRO A 1 128 ? -2.396 -10.758 -16.859 1 87.38 128 PRO A N 1
ATOM 993 C CA . PRO A 1 128 ? -3.537 -10.453 -17.719 1 87.38 128 PRO A CA 1
ATOM 994 C C . PRO A 1 128 ? -4.574 -9.562 -17.047 1 87.38 128 PRO A C 1
ATOM 996 O O . PRO A 1 128 ? -4.688 -9.57 -15.812 1 87.38 128 PRO A O 1
ATOM 999 N N . ALA A 1 129 ? -5.391 -8.859 -17.844 1 87.25 129 ALA A N 1
ATOM 1000 C CA . ALA A 1 129 ? -6.426 -7.965 -17.328 1 87.25 129 ALA A CA 1
ATOM 1001 C C . ALA A 1 129 ? -7.418 -8.719 -16.453 1 87.25 129 ALA A C 1
ATOM 1003 O O . ALA A 1 129 ? -7.887 -8.195 -15.438 1 87.25 129 ALA A O 1
ATOM 1004 N N . SER A 1 130 ? -7.684 -9.859 -16.812 1 82.75 130 SER A N 1
ATOM 1005 C CA . SER A 1 130 ? -8.672 -10.672 -16.094 1 82.75 130 SER A CA 1
ATOM 1006 C C . SER A 1 130 ? -8.219 -10.977 -14.68 1 82.75 130 SER A C 1
ATOM 1008 O O . SER A 1 130 ? -9.047 -11.172 -13.789 1 82.75 130 SER A O 1
ATOM 1010 N N . ALA A 1 131 ? -6.898 -10.961 -14.492 1 79.12 131 ALA A N 1
ATOM 1011 C CA . ALA A 1 131 ? -6.352 -11.328 -13.188 1 79.12 131 ALA A CA 1
ATOM 1012 C C . ALA A 1 131 ? -6.484 -10.18 -12.188 1 79.12 131 ALA A C 1
ATOM 1014 O O . ALA A 1 131 ? -6.352 -10.375 -10.984 1 79.12 131 ALA A O 1
ATOM 1015 N N . ILE A 1 132 ? -6.793 -8.93 -12.703 1 83.5 132 ILE A N 1
ATOM 1016 C CA . ILE A 1 132 ? -6.844 -7.797 -11.789 1 83.5 132 ILE A CA 1
ATOM 1017 C C . ILE A 1 132 ? -8.195 -7.098 -11.906 1 83.5 132 ILE A C 1
ATOM 1019 O O . ILE A 1 132 ? -8.383 -6 -11.367 1 83.5 132 ILE A O 1
ATOM 1023 N N . GLU A 1 133 ? -9.148 -7.695 -12.578 1 83.81 133 GLU A N 1
ATOM 1024 C CA . GLU A 1 133 ? -10.469 -7.113 -12.789 1 83.81 133 GLU A CA 1
ATOM 1025 C C . GLU A 1 133 ? -11.219 -6.949 -11.461 1 83.81 133 GLU A C 1
ATOM 1027 O O . GLU A 1 133 ? -12.055 -6.051 -11.328 1 83.81 133 GLU A O 1
ATOM 1032 N N . HIS A 1 134 ? -10.867 -7.723 -10.578 1 83.19 134 HIS A N 1
ATOM 1033 C CA . HIS A 1 134 ? -11.586 -7.703 -9.312 1 83.19 134 HIS A CA 1
ATOM 1034 C C . HIS A 1 134 ? -10.938 -6.73 -8.328 1 83.19 134 HIS A C 1
ATOM 1036 O O . HIS A 1 134 ? -11.414 -6.566 -7.203 1 83.19 134 HIS A O 1
ATOM 1042 N N . LEU A 1 135 ? -9.945 -6.055 -8.75 1 85.5 135 LEU A N 1
ATOM 1043 C CA . LEU A 1 135 ? -9.273 -5.082 -7.898 1 85.5 135 LEU A CA 1
ATOM 1044 C C . LEU A 1 135 ? -9.844 -3.686 -8.109 1 85.5 135 LEU A C 1
ATOM 1046 O O . LEU A 1 135 ? -10.227 -3.328 -9.227 1 85.5 135 LEU A O 1
ATOM 1050 N N . CYS A 1 136 ? -9.906 -2.91 -7.074 1 86.88 136 CYS A N 1
ATOM 1051 C CA . CYS A 1 136 ? -10.266 -1.5 -7.164 1 86.88 136 CYS A CA 1
ATOM 1052 C C . CYS A 1 136 ? -9.172 -0.697 -7.852 1 86.88 136 CYS A C 1
ATOM 1054 O O . CYS A 1 136 ? -9.453 0.277 -8.555 1 86.88 136 CYS A O 1
ATOM 1056 N N . GLY A 1 137 ? -8.008 -1.105 -7.738 1 91.12 137 GLY A N 1
ATOM 1057 C CA . GLY A 1 137 ? -6.781 -0.485 -8.227 1 91.12 137 GLY A CA 1
ATOM 1058 C C . GLY A 1 137 ? -5.527 -1.085 -7.617 1 91.12 137 GLY A C 1
ATOM 1059 O O . GLY A 1 137 ? -5.605 -1.963 -6.754 1 91.12 137 GLY A O 1
ATOM 1060 N N . GLN A 1 138 ? -4.434 -0.621 -8.148 1 95 138 GLN A N 1
ATOM 1061 C CA . GLN A 1 138 ? -3.152 -1.059 -7.602 1 95 138 GLN A CA 1
ATOM 1062 C C . GLN A 1 138 ? -2.111 0.054 -7.676 1 95 138 GLN A C 1
ATOM 1064 O O . GLN A 1 138 ? -2.15 0.887 -8.586 1 95 138 GLN A O 1
ATOM 1069 N N . THR A 1 139 ? -1.322 0.117 -6.734 1 97.31 139 THR A N 1
ATOM 1070 C CA . THR A 1 139 ? -0.237 1.089 -6.664 1 97.31 139 THR A CA 1
ATOM 1071 C C . THR A 1 139 ? 1.103 0.39 -6.449 1 97.31 139 THR A C 1
ATOM 1073 O O . THR A 1 139 ? 1.265 -0.376 -5.496 1 97.31 139 THR A O 1
ATOM 1076 N N . LEU A 1 140 ? 2.02 0.608 -7.398 1 98.19 140 LEU A N 1
ATOM 1077 C CA . LEU A 1 140 ? 3.354 0.015 -7.379 1 98.19 140 LEU A CA 1
ATOM 1078 C C . LEU A 1 140 ? 4.398 1.043 -6.961 1 98.19 140 LEU A C 1
ATOM 1080 O O . LEU A 1 140 ? 4.371 2.186 -7.426 1 98.19 140 LEU A O 1
ATOM 1084 N N . TRP A 1 141 ? 5.301 0.7 -6.055 1 98.69 141 TRP A N 1
ATOM 1085 C CA . TRP A 1 141 ? 6.391 1.561 -5.613 1 98.69 141 TRP A CA 1
ATOM 1086 C C . TRP A 1 141 ? 7.73 0.834 -5.703 1 98.69 141 TRP A C 1
ATOM 1088 O O . TRP A 1 141 ? 7.906 -0.236 -5.117 1 98.69 141 TRP A O 1
ATOM 1098 N N . MET A 1 142 ? 8.68 1.443 -6.406 1 98.81 142 MET A N 1
ATOM 1099 C CA . MET A 1 142 ? 9.977 0.827 -6.688 1 98.81 142 MET A CA 1
ATOM 1100 C C . MET A 1 142 ? 10.891 0.909 -5.469 1 98.81 142 MET A C 1
ATOM 1102 O O . MET A 1 142 ? 11.141 1.996 -4.945 1 98.81 142 MET A O 1
ATOM 1106 N N . LEU A 1 143 ? 11.375 -0.232 -5.09 1 98.44 143 LEU A N 1
ATOM 1107 C CA . LEU A 1 143 ? 12.336 -0.271 -3.986 1 98.44 143 LEU A CA 1
ATOM 1108 C C . LEU A 1 143 ? 13.766 -0.19 -4.508 1 98.44 143 LEU A C 1
ATOM 1110 O O . LEU A 1 143 ? 14.602 0.507 -3.93 1 98.44 143 LEU A O 1
ATOM 1114 N N . SER A 1 144 ? 14.031 -0.919 -5.547 1 98.38 144 SER A N 1
ATOM 1115 C CA . SER A 1 144 ? 15.375 -0.961 -6.113 1 98.38 144 SER A CA 1
ATOM 1116 C C . SER A 1 144 ? 15.336 -1.338 -7.59 1 98.38 144 SER A C 1
ATOM 1118 O O . SER A 1 144 ? 14.391 -1.98 -8.047 1 98.38 144 SER A O 1
ATOM 1120 N N . GLY A 1 145 ? 16.312 -0.89 -8.305 1 98.25 145 GLY A N 1
ATOM 1121 C CA . GLY A 1 145 ? 16.5 -1.284 -9.695 1 98.25 145 GLY A CA 1
ATOM 1122 C C . GLY A 1 145 ? 15.625 -0.494 -10.656 1 98.25 145 GLY A C 1
ATOM 1123 O O . GLY A 1 145 ? 15.211 0.626 -10.344 1 98.25 145 GLY A O 1
ATOM 1124 N N . ASN A 1 146 ? 15.602 -1.117 -11.891 1 98.38 146 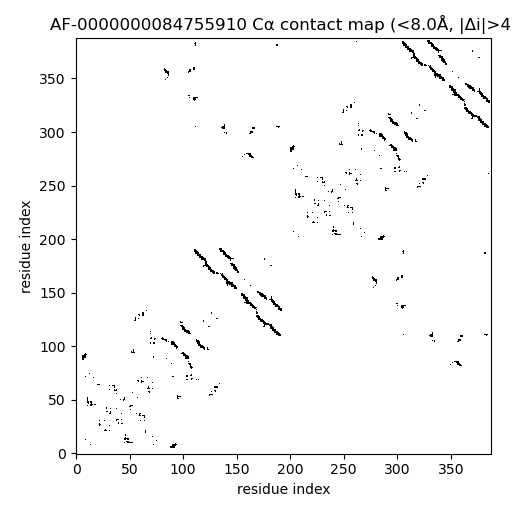ASN A N 1
ATOM 1125 C CA . ASN A 1 146 ? 14.812 -0.542 -12.977 1 98.38 146 ASN A CA 1
ATOM 1126 C C . ASN A 1 146 ? 13.727 -1.499 -13.445 1 98.38 146 ASN A C 1
ATOM 1128 O O . ASN A 1 146 ? 13.914 -2.717 -13.445 1 98.38 146 ASN A O 1
ATOM 1132 N N . LEU A 1 147 ? 12.602 -0.896 -13.844 1 98.56 147 LEU A N 1
ATOM 1133 C CA . LEU A 1 147 ? 11.477 -1.694 -14.32 1 98.56 147 LEU A CA 1
ATOM 1134 C C . LEU A 1 147 ? 10.781 -1.015 -15.5 1 98.56 147 LEU A C 1
ATOM 1136 O O . LEU A 1 147 ? 10.461 0.175 -15.43 1 98.56 147 LEU A O 1
ATOM 1140 N N . ASP A 1 148 ? 10.633 -1.675 -16.562 1 98.56 148 ASP A N 1
ATOM 1141 C CA . ASP A 1 148 ? 9.75 -1.242 -17.641 1 98.56 148 ASP A CA 1
ATOM 1142 C C . ASP A 1 148 ? 8.336 -1.771 -17.438 1 98.56 148 ASP A C 1
ATOM 1144 O O . ASP A 1 148 ? 8.102 -2.98 -17.5 1 98.56 148 ASP A O 1
ATOM 1148 N N . PHE A 1 149 ? 7.465 -0.892 -17.219 1 98 149 PHE A N 1
ATOM 1149 C CA . PHE A 1 149 ? 6.062 -1.223 -17 1 98 149 PHE A CA 1
ATOM 1150 C C . PHE A 1 149 ? 5.223 -0.824 -18.203 1 98 149 PHE A C 1
ATOM 1152 O O . PHE A 1 149 ? 5.027 0.365 -18.469 1 98 149 PHE A O 1
ATOM 1159 N N . ARG A 1 150 ? 4.691 -1.796 -18.828 1 96.94 150 ARG A N 1
ATOM 1160 C CA . ARG A 1 150 ? 3.898 -1.523 -20.016 1 96.94 150 ARG A CA 1
ATOM 1161 C C . ARG A 1 150 ? 2.414 -1.75 -19.75 1 96.94 150 ARG A C 1
ATOM 1163 O O . ARG A 1 150 ? 2.02 -2.807 -19.266 1 96.94 150 ARG A O 1
ATOM 1170 N N . VAL A 1 151 ? 1.653 -0.78 -20.047 1 94.62 151 VAL A N 1
ATOM 1171 C CA . VAL A 1 151 ? 0.198 -0.839 -19.938 1 94.62 151 VAL A CA 1
ATOM 1172 C C . VAL A 1 151 ? -0.43 0.028 -21.031 1 94.62 151 VAL A C 1
ATOM 1174 O O . VAL A 1 151 ? 0.076 1.109 -21.344 1 94.62 151 VAL A O 1
ATOM 1177 N N . ASN A 1 152 ? -1.579 -0.447 -21.641 1 89.75 152 ASN A N 1
ATOM 1178 C CA . ASN A 1 152 ? -2.258 0.262 -22.719 1 89.75 152 ASN A CA 1
ATOM 1179 C C . ASN A 1 152 ? -1.279 0.706 -23.812 1 89.75 152 ASN A C 1
ATOM 1181 O O . ASN A 1 152 ? -1.306 1.859 -24.234 1 89.75 152 ASN A O 1
ATOM 1185 N N . HIS A 1 153 ? -0.317 -0.032 -24.125 1 86.5 153 HIS A N 1
ATOM 1186 C CA . HIS A 1 153 ? 0.653 0.154 -25.203 1 86.5 153 HIS A CA 1
ATOM 1187 C C . HIS A 1 153 ? 1.632 1.275 -24.875 1 86.5 153 HIS A C 1
ATOM 1189 O O . HIS A 1 153 ? 2.305 1.8 -25.766 1 86.5 153 HIS A O 1
ATOM 1195 N N . GLN A 1 154 ? 1.587 1.666 -23.703 1 92.38 154 GLN A N 1
ATOM 1196 C CA . GLN A 1 154 ? 2.557 2.652 -23.25 1 92.38 154 GLN A CA 1
ATOM 1197 C C . GLN A 1 154 ? 3.52 2.045 -22.234 1 92.38 154 GLN A C 1
ATOM 1199 O O . GLN A 1 154 ? 3.102 1.301 -21.344 1 92.38 154 GLN A O 1
ATOM 1204 N N . THR A 1 155 ? 4.789 2.4 -22.469 1 96.31 155 THR A N 1
ATOM 1205 C CA . THR A 1 155 ? 5.805 1.898 -21.547 1 96.31 155 THR A CA 1
ATOM 1206 C C . THR A 1 155 ? 6.281 3.006 -20.609 1 96.31 155 THR A C 1
ATOM 1208 O O . THR A 1 155 ? 6.66 4.086 -21.062 1 96.31 155 THR A O 1
ATOM 1211 N N . HIS A 1 156 ? 6.27 2.738 -19.328 1 97.06 156 HIS A N 1
ATOM 1212 C CA . HIS A 1 156 ? 6.812 3.615 -18.297 1 97.06 156 HIS A CA 1
ATOM 1213 C C . HIS A 1 156 ? 8.102 3.047 -17.719 1 97.06 156 HIS A C 1
ATOM 1215 O O . HIS A 1 156 ? 8.117 1.916 -17.219 1 97.06 156 HIS A O 1
ATOM 1221 N N . HIS A 1 157 ? 9.133 3.799 -17.812 1 97.94 157 HIS A N 1
ATOM 1222 C CA . HIS A 1 157 ? 10.414 3.387 -17.25 1 97.94 157 HIS A CA 1
ATOM 1223 C C . HIS A 1 157 ? 10.562 3.855 -15.812 1 97.94 157 HIS A C 1
ATOM 1225 O O . HIS A 1 157 ? 10.719 5.051 -15.555 1 97.94 157 HIS A O 1
ATOM 1231 N N . LEU A 1 158 ? 10.562 2.896 -14.906 1 98.06 158 LEU A N 1
ATOM 1232 C CA . LEU A 1 158 ? 10.562 3.221 -13.484 1 98.06 158 LEU A CA 1
ATOM 1233 C C . LEU A 1 158 ? 11.914 2.92 -12.859 1 98.06 158 LEU A C 1
ATOM 1235 O O . LEU A 1 158 ? 12.594 1.973 -13.258 1 98.06 158 LEU A O 1
ATOM 1239 N N . GLN A 1 159 ? 12.281 3.699 -11.898 1 98.12 159 GLN A N 1
ATOM 1240 C CA . GLN A 1 159 ? 13.477 3.5 -11.078 1 98.12 159 GLN A CA 1
ATOM 1241 C C . GLN A 1 159 ? 13.125 3.525 -9.586 1 98.12 159 GLN A C 1
ATOM 1243 O O . GLN A 1 159 ? 11.992 3.842 -9.211 1 98.12 159 GLN A O 1
ATOM 1248 N N . ALA A 1 160 ? 14.164 3.191 -8.781 1 98.25 160 ALA A N 1
ATOM 1249 C CA . ALA A 1 160 ? 13.961 3.188 -7.34 1 98.25 160 ALA A CA 1
ATOM 1250 C C . ALA A 1 160 ? 13.32 4.492 -6.867 1 98.25 160 ALA A C 1
ATOM 1252 O O . ALA A 1 160 ? 13.773 5.578 -7.238 1 98.25 160 ALA A O 1
ATOM 1253 N N . GLY A 1 161 ? 12.258 4.355 -6.125 1 97.75 161 GLY A N 1
ATOM 1254 C CA . GLY A 1 161 ? 11.57 5.516 -5.578 1 97.75 161 GLY A CA 1
ATOM 1255 C C . GLY A 1 161 ? 10.375 5.949 -6.402 1 97.75 161 GLY A C 1
ATOM 1256 O O . GLY A 1 161 ? 9.531 6.707 -5.926 1 97.75 161 GLY A O 1
ATOM 1257 N N . ASP A 1 162 ? 10.297 5.555 -7.664 1 97.75 162 ASP A N 1
ATOM 1258 C CA . ASP A 1 162 ? 9.156 5.906 -8.508 1 97.75 162 ASP A CA 1
ATOM 1259 C C . ASP A 1 162 ? 7.91 5.133 -8.102 1 97.75 162 ASP A C 1
ATOM 1261 O O . ASP A 1 162 ? 8.008 4.023 -7.566 1 97.75 162 ASP A O 1
ATOM 1265 N N . CYS A 1 163 ? 6.762 5.742 -8.312 1 97.81 163 CYS A N 1
ATOM 1266 C CA . CYS A 1 163 ? 5.48 5.133 -7.98 1 97.81 163 CYS A CA 1
ATOM 1267 C C . CYS A 1 163 ? 4.539 5.16 -9.18 1 97.81 163 CYS A C 1
ATOM 1269 O O . CYS A 1 163 ? 4.477 6.152 -9.906 1 97.81 163 CYS A O 1
ATOM 1271 N N . LEU A 1 164 ? 3.865 4.074 -9.453 1 97.31 164 LEU A N 1
ATOM 1272 C CA . LEU A 1 164 ? 2.887 3.957 -10.531 1 97.31 164 LEU A CA 1
ATOM 1273 C C . LEU A 1 164 ? 1.548 3.459 -9.992 1 97.31 164 LEU A C 1
ATOM 1275 O O . LEU A 1 164 ? 1.502 2.494 -9.227 1 97.31 164 LEU A O 1
ATOM 1279 N N . ALA A 1 165 ? 0.49 4.121 -10.359 1 95.69 165 ALA A N 1
ATOM 1280 C CA . ALA A 1 165 ? -0.838 3.719 -9.906 1 95.69 165 ALA A CA 1
ATOM 1281 C C . ALA A 1 165 ? -1.763 3.447 -11.094 1 95.69 165 ALA A C 1
ATOM 1283 O O . ALA A 1 165 ? -1.827 4.242 -12.031 1 95.69 165 ALA A O 1
ATOM 1284 N N . LEU A 1 166 ? -2.4 2.33 -10.992 1 93.62 166 LEU A N 1
ATOM 1285 C CA . LEU A 1 166 ? -3.428 1.967 -11.961 1 93.62 166 LEU A CA 1
ATOM 1286 C C . LEU A 1 166 ? -4.805 1.938 -11.312 1 93.62 166 LEU A C 1
ATOM 1288 O O . LEU A 1 166 ? -4.992 1.299 -10.273 1 93.62 166 LEU A O 1
ATOM 1292 N N . THR A 1 167 ? -5.742 2.613 -11.906 1 88.56 167 THR A N 1
ATOM 1293 C CA . THR A 1 167 ? -7.102 2.621 -11.375 1 88.56 167 THR A CA 1
ATOM 1294 C C . THR A 1 167 ? -8.055 1.914 -12.336 1 88.56 167 THR A C 1
ATOM 1296 O O . THR A 1 167 ? -9.273 2.086 -12.242 1 88.56 167 THR A O 1
ATOM 1299 N N . PHE A 1 168 ? -7.508 1.255 -13.266 1 86.5 168 PHE A N 1
ATOM 1300 C CA . PHE A 1 168 ? -8.266 0.474 -14.234 1 86.5 168 PHE A CA 1
ATOM 1301 C C . PHE A 1 168 ? -7.648 -0.906 -14.422 1 86.5 168 PHE A C 1
ATOM 1303 O O . PHE A 1 168 ? -6.504 -1.138 -14.023 1 86.5 168 PHE A O 1
ATOM 1310 N N . ALA A 1 169 ? -8.5 -1.735 -14.992 1 84.06 169 ALA A N 1
ATOM 1311 C CA . ALA A 1 169 ? -8.008 -3.084 -15.258 1 84.06 169 ALA A CA 1
ATOM 1312 C C . ALA A 1 169 ? -7.441 -3.189 -16.672 1 84.06 169 ALA A C 1
ATOM 1314 O O . ALA A 1 169 ? -8.148 -2.953 -17.656 1 84.06 169 ALA A O 1
ATOM 1315 N N . GLY A 1 170 ? -6.184 -3.336 -16.781 1 87 170 GLY A N 1
ATOM 1316 C CA . GLY A 1 170 ? -5.504 -3.6 -18.047 1 87 170 GLY A CA 1
ATOM 1317 C C . GLY A 1 170 ? -4.355 -4.582 -17.906 1 87 170 GLY A C 1
ATOM 1318 O O . GLY A 1 170 ? -3.797 -4.746 -16.828 1 87 170 GLY A O 1
ATOM 1319 N N . GLU A 1 171 ? -4.145 -5.203 -19.094 1 91.56 171 GLU A N 1
ATOM 1320 C CA . GLU A 1 171 ? -2.982 -6.086 -19.094 1 91.56 171 GLU A CA 1
ATOM 1321 C C . GLU A 1 171 ? -1.7 -5.312 -18.797 1 91.56 171 GLU A C 1
ATOM 1323 O O . GLU A 1 171 ? -1.479 -4.234 -19.359 1 91.56 171 GLU A O 1
ATOM 1328 N N . CYS A 1 172 ? -0.932 -5.879 -17.891 1 93.88 172 CYS A N 1
ATOM 1329 C CA . CYS A 1 172 ? 0.327 -5.246 -17.516 1 93.88 172 CYS A CA 1
ATOM 1330 C C . CYS A 1 172 ? 1.506 -6.172 -17.797 1 93.88 172 CYS A C 1
ATOM 1332 O O . CYS A 1 172 ? 1.438 -7.371 -17.531 1 93.88 172 CYS A O 1
ATOM 1334 N N . GLN A 1 173 ? 2.475 -5.59 -18.359 1 95.38 173 GLN A N 1
ATOM 1335 C CA . GLN A 1 173 ? 3.725 -6.309 -18.578 1 95.38 173 GLN A CA 1
ATOM 1336 C C . GLN A 1 173 ? 4.887 -5.633 -17.859 1 95.38 173 GLN A C 1
ATOM 1338 O O . GLN A 1 173 ? 5.172 -4.457 -18.094 1 95.38 173 GLN A O 1
ATOM 1343 N N . MET A 1 174 ? 5.52 -6.336 -16.984 1 97.19 174 MET A N 1
ATOM 1344 C CA . MET A 1 174 ? 6.691 -5.852 -16.25 1 97.19 174 MET A CA 1
ATOM 1345 C C . MET A 1 174 ? 7.961 -6.527 -16.75 1 97.19 174 MET A C 1
ATOM 1347 O O . MET A 1 174 ? 8.023 -7.758 -16.828 1 97.19 174 MET A O 1
ATOM 1351 N N . THR A 1 175 ? 8.914 -5.727 -17.078 1 97.94 175 THR A N 1
ATOM 1352 C CA . THR A 1 175 ? 10.195 -6.238 -17.547 1 97.94 175 THR A CA 1
ATOM 1353 C C . THR A 1 175 ? 11.352 -5.562 -16.812 1 97.94 175 THR A C 1
ATOM 1355 O O . THR A 1 175 ? 11.375 -4.336 -16.688 1 97.94 175 THR A O 1
ATOM 1358 N N . ASN A 1 176 ? 12.234 -6.371 -16.266 1 98.56 176 ASN A N 1
ATOM 1359 C CA . ASN A 1 176 ? 13.508 -5.863 -15.773 1 98.56 176 ASN A CA 1
ATOM 1360 C C . ASN A 1 176 ? 14.539 -5.742 -16.891 1 98.56 176 ASN A C 1
ATOM 1362 O O . ASN A 1 176 ? 15.062 -6.75 -17.375 1 98.56 176 ASN A O 1
ATOM 1366 N N . PRO A 1 177 ? 14.859 -4.508 -17.281 1 98.06 177 PRO A N 1
ATOM 1367 C CA . PRO A 1 177 ? 15.758 -4.344 -18.422 1 98.06 177 PRO A CA 1
ATOM 1368 C C . PRO A 1 177 ? 17.234 -4.535 -18.047 1 98.06 177 PRO A C 1
ATOM 1370 O O . PRO A 1 177 ? 18.094 -4.582 -18.922 1 98.06 177 PRO A O 1
ATOM 1373 N N . ASP A 1 178 ? 17.531 -4.617 -16.766 1 98 178 ASP A N 1
ATOM 1374 C CA . ASP A 1 178 ? 18.906 -4.75 -16.312 1 98 178 ASP A CA 1
ATOM 1375 C C . ASP A 1 178 ? 19.453 -6.145 -16.609 1 98 178 ASP A C 1
ATOM 1377 O O . ASP A 1 178 ? 18.75 -7.145 -16.422 1 98 178 ASP A O 1
ATOM 1381 N N . SER A 1 179 ? 20.672 -6.277 -17.062 1 97.12 179 SER A N 1
ATOM 1382 C CA . SER A 1 179 ? 21.25 -7.562 -17.453 1 97.12 179 SER A CA 1
ATOM 1383 C C . SER A 1 179 ? 21.938 -8.242 -16.281 1 97.12 179 SER A C 1
ATOM 1385 O O . SER A 1 179 ? 22.281 -9.422 -16.359 1 97.12 179 SER A O 1
ATOM 1387 N N . GLU A 1 180 ? 22.047 -7.562 -15.18 1 97.12 180 GLU A N 1
ATOM 1388 C CA . GLU A 1 180 ? 22.844 -8.125 -14.086 1 97.12 180 GLU A CA 1
ATOM 1389 C C . GLU A 1 180 ? 22.062 -8.125 -12.781 1 97.12 180 GLU A C 1
ATOM 1391 O O . GLU A 1 180 ? 22.109 -9.102 -12.023 1 97.12 180 GLU A O 1
ATOM 1396 N N . GLN A 1 181 ? 21.328 -7.078 -12.562 1 97.69 181 GLN A N 1
ATOM 1397 C CA . GLN A 1 181 ? 20.719 -6.887 -11.242 1 97.69 181 GLN A CA 1
ATOM 1398 C C . GLN A 1 181 ? 19.219 -7.148 -11.281 1 97.69 181 GLN A C 1
ATOM 1400 O O . GLN A 1 181 ? 18.562 -6.852 -12.281 1 97.69 181 GLN A O 1
ATOM 1405 N N . SER A 1 182 ? 18.734 -7.688 -10.203 1 98.5 182 SER A N 1
ATOM 1406 C CA . SER A 1 182 ? 17.281 -7.797 -10.031 1 98.5 182 SER A CA 1
ATOM 1407 C C . SER A 1 182 ? 16.672 -6.449 -9.672 1 98.5 182 SER A C 1
ATOM 1409 O O . SER A 1 182 ? 17.391 -5.5 -9.344 1 98.5 182 SER A O 1
ATOM 1411 N N . CYS A 1 183 ? 15.438 -6.316 -9.867 1 98.44 183 CYS A N 1
ATOM 1412 C CA . CYS A 1 183 ? 14.695 -5.18 -9.336 1 98.44 183 CYS A CA 1
ATOM 1413 C C . CYS A 1 183 ? 13.609 -5.641 -8.367 1 98.44 183 CYS A C 1
ATOM 1415 O O . CYS A 1 183 ? 13.141 -6.777 -8.453 1 98.44 183 CYS A O 1
ATOM 1417 N N . THR A 1 184 ? 13.273 -4.805 -7.414 1 98.62 184 THR A N 1
ATOM 1418 C CA . THR A 1 184 ? 12.281 -5.109 -6.395 1 98.62 184 THR A CA 1
ATOM 1419 C C . THR A 1 184 ? 11.289 -3.959 -6.25 1 98.62 184 THR A C 1
ATOM 1421 O O . THR A 1 184 ? 11.664 -2.791 -6.359 1 98.62 184 THR A O 1
ATOM 1424 N N . TYR A 1 185 ? 10.055 -4.293 -6.062 1 98.62 185 TYR A N 1
ATOM 1425 C CA . TYR A 1 185 ? 9.016 -3.301 -5.824 1 98.62 185 TYR A CA 1
ATOM 1426 C C . TYR A 1 185 ? 7.934 -3.861 -4.906 1 98.62 185 TYR A C 1
ATOM 1428 O O . TYR A 1 185 ? 7.852 -5.074 -4.703 1 98.62 185 TYR A O 1
ATOM 1436 N N . ILE A 1 186 ? 7.133 -2.994 -4.293 1 98.38 186 ILE A N 1
ATOM 1437 C CA . ILE A 1 186 ? 5.938 -3.408 -3.566 1 98.38 186 ILE A CA 1
ATOM 1438 C C . ILE A 1 186 ? 4.691 -3.027 -4.363 1 98.38 186 ILE A C 1
ATOM 1440 O O . ILE A 1 186 ? 4.73 -2.109 -5.188 1 98.38 186 ILE A O 1
ATOM 1444 N N . VAL A 1 187 ? 3.68 -3.746 -4.191 1 97.44 187 VAL A N 1
ATOM 1445 C CA . VAL A 1 187 ? 2.375 -3.449 -4.773 1 97.44 187 VAL A CA 1
ATOM 1446 C C . VAL A 1 187 ? 1.315 -3.412 -3.674 1 97.44 187 VAL A C 1
ATOM 1448 O O . VAL A 1 187 ? 1.243 -4.32 -2.842 1 97.44 187 VAL A O 1
ATOM 1451 N N . ALA A 1 188 ? 0.58 -2.377 -3.633 1 97.56 188 ALA A N 1
ATOM 1452 C CA . ALA A 1 188 ? -0.622 -2.277 -2.809 1 97.56 188 ALA A CA 1
ATOM 1453 C C . ALA A 1 188 ? -1.883 -2.41 -3.658 1 97.56 188 ALA A C 1
ATOM 1455 O O . ALA A 1 188 ? -1.984 -1.807 -4.727 1 97.56 188 ALA A O 1
ATOM 1456 N N . PHE A 1 189 ? -2.82 -3.189 -3.191 1 94.38 189 PHE A N 1
ATOM 1457 C CA . PHE A 1 189 ? -4.062 -3.363 -3.934 1 94.38 189 PHE A CA 1
ATOM 1458 C C . PHE A 1 189 ? -5.195 -3.773 -3 1 94.38 189 PHE A C 1
ATOM 1460 O O . PHE A 1 189 ? -4.953 -4.254 -1.893 1 94.38 189 PHE A O 1
ATOM 1467 N N . SER A 1 190 ? -6.406 -3.494 -3.402 1 90.06 190 SER A N 1
ATOM 1468 C CA . SER A 1 190 ? -7.602 -3.9 -2.676 1 90.06 190 SER A CA 1
ATOM 1469 C C . SER A 1 190 ? -8.594 -4.605 -3.596 1 90.06 190 SER A C 1
ATOM 1471 O O . SER A 1 190 ? -8.703 -4.27 -4.777 1 90.06 190 SER A O 1
ATOM 1473 N N . GLN A 1 191 ? -9.234 -5.531 -3.006 1 84.56 191 GLN A N 1
ATOM 1474 C CA . GLN A 1 191 ? -10.289 -6.207 -3.752 1 84.56 191 GLN A CA 1
ATOM 1475 C C . GLN A 1 191 ? -11.586 -5.402 -3.721 1 84.56 191 GLN A C 1
ATOM 1477 O O . GLN A 1 191 ? -11.906 -4.773 -2.713 1 84.56 191 GLN A O 1
ATOM 1482 N N . LYS A 1 192 ? -12.281 -5.445 -4.887 1 79.19 192 LYS A N 1
ATOM 1483 C CA . LYS A 1 192 ? -13.594 -4.809 -4.953 1 79.19 192 LYS A CA 1
ATOM 1484 C C . LYS A 1 192 ? -14.586 -5.5 -4.02 1 79.19 192 LYS A C 1
ATOM 1486 O O . LYS A 1 192 ? -14.539 -6.719 -3.855 1 79.19 192 LYS A O 1
ATOM 1491 N N . ASN A 1 193 ? -15.047 -4.734 -2.986 1 62.84 193 ASN A N 1
ATOM 1492 C CA . ASN A 1 193 ? -16.078 -5.348 -2.164 1 62.84 193 ASN A CA 1
ATOM 1493 C C . ASN A 1 193 ? -17.281 -5.801 -3.006 1 62.84 193 ASN A C 1
ATOM 1495 O O . ASN A 1 193 ? -17.844 -5.012 -3.762 1 62.84 193 ASN A O 1
ATOM 1499 N N . ARG A 1 194 ? -17.375 -7.043 -3.486 1 47.59 194 ARG A N 1
ATOM 1500 C CA . ARG A 1 194 ? -18.625 -7.492 -4.09 1 47.59 194 ARG A CA 1
ATOM 1501 C C . ARG A 1 194 ? -19.703 -7.691 -3.033 1 47.59 194 ARG A C 1
ATOM 1503 O O . ARG A 1 194 ? -19.406 -8 -1.879 1 47.59 194 ARG A O 1
ATOM 1510 N N . MET B 1 1 ? 21.188 26.281 -6.84 1 27 1 MET B N 1
ATOM 1511 C CA . MET B 1 1 ? 19.906 26.594 -6.227 1 27 1 MET B CA 1
ATOM 1512 C C . MET B 1 1 ? 19.25 25.344 -5.652 1 27 1 MET B C 1
ATOM 1514 O O . MET B 1 1 ? 19.172 24.312 -6.324 1 27 1 MET B O 1
ATOM 1518 N N . ASP B 1 2 ? 19.141 25.031 -4.355 1 33.31 2 ASP B N 1
ATOM 1519 C CA . ASP B 1 2 ? 19.047 23.781 -3.619 1 33.31 2 ASP B CA 1
ATOM 1520 C C . ASP B 1 2 ? 17.812 22.984 -4.055 1 33.31 2 ASP B C 1
ATOM 1522 O O . ASP B 1 2 ? 16.688 23.438 -3.891 1 33.31 2 ASP B O 1
ATOM 1526 N N . LYS B 1 3 ? 17.906 22.234 -5.031 1 42.66 3 LYS B N 1
ATOM 1527 C CA . LYS B 1 3 ? 16.969 21.344 -5.715 1 42.66 3 LYS B CA 1
ATOM 1528 C C 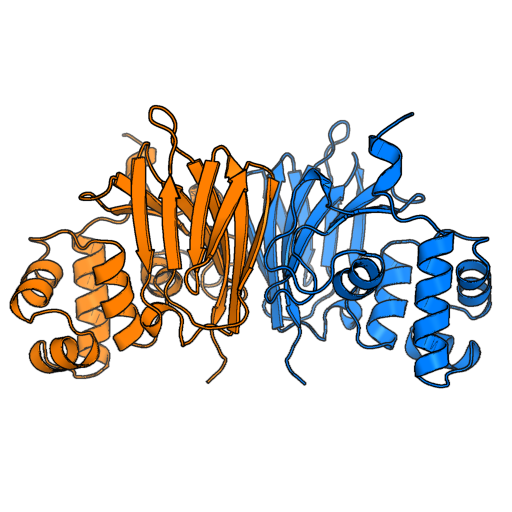. LYS B 1 3 ? 15.984 20.734 -4.73 1 42.66 3 LYS B C 1
ATOM 1530 O O . LYS B 1 3 ? 14.977 20.141 -5.137 1 42.66 3 LYS B O 1
ATOM 1535 N N . THR B 1 4 ? 16.297 20.328 -3.52 1 49.62 4 THR B N 1
ATOM 1536 C CA . THR B 1 4 ? 15.672 19.703 -2.355 1 49.62 4 THR B CA 1
ATOM 1537 C C . THR B 1 4 ? 14.477 20.547 -1.891 1 49.62 4 THR B C 1
ATOM 1539 O O . THR B 1 4 ? 13.461 19.984 -1.448 1 49.62 4 THR B O 1
ATOM 1542 N N . ALA B 1 5 ? 14.516 21.938 -2.039 1 55.28 5 ALA B N 1
ATOM 1543 C CA . ALA B 1 5 ? 13.594 22.953 -1.559 1 55.28 5 ALA B CA 1
ATOM 1544 C C . ALA B 1 5 ? 12.32 22.984 -2.402 1 55.28 5 ALA B C 1
ATOM 1546 O O . ALA B 1 5 ? 11.25 23.328 -1.902 1 55.28 5 ALA B O 1
ATOM 1547 N N . LYS B 1 6 ? 12.391 22.359 -3.549 1 71.31 6 LYS B N 1
ATOM 1548 C CA . LYS B 1 6 ? 11.383 22.625 -4.566 1 71.31 6 LYS B CA 1
ATOM 1549 C C . LYS B 1 6 ? 10.164 21.719 -4.375 1 71.31 6 LYS B C 1
ATOM 1551 O O . LYS B 1 6 ? 9.047 22.078 -4.754 1 71.31 6 LYS B O 1
ATOM 1556 N N . ASN B 1 7 ? 10.25 20.609 -3.578 1 86.81 7 ASN B N 1
ATOM 1557 C CA . ASN B 1 7 ? 9.102 19.719 -3.469 1 86.81 7 ASN B CA 1
ATOM 1558 C C . ASN B 1 7 ? 8.523 19.719 -2.057 1 86.81 7 ASN B C 1
ATOM 1560 O O . ASN B 1 7 ? 7.781 18.812 -1.688 1 86.81 7 ASN B O 1
ATOM 1564 N N . GLN B 1 8 ? 8.945 20.781 -1.366 1 90.62 8 GLN B N 1
ATOM 1565 C CA . GLN B 1 8 ? 8.422 20.891 -0.01 1 90.62 8 GLN B CA 1
ATOM 1566 C C . GLN B 1 8 ? 7.105 21.672 0.008 1 90.62 8 GLN B C 1
ATOM 1568 O O . GLN B 1 8 ? 7.008 22.75 -0.585 1 90.62 8 GLN B O 1
ATOM 1573 N N . ILE B 1 9 ? 6.203 21.125 0.675 1 90.62 9 ILE B N 1
ATOM 1574 C CA . ILE B 1 9 ? 4.945 21.828 0.911 1 90.62 9 ILE B CA 1
ATOM 1575 C C . ILE B 1 9 ? 5.113 22.812 2.068 1 90.62 9 ILE B C 1
ATOM 1577 O O . ILE B 1 9 ? 5.445 22.406 3.186 1 90.62 9 ILE B O 1
ATOM 1581 N N . VAL B 1 10 ? 4.805 24.031 1.815 1 88.38 10 VAL B N 1
ATOM 1582 C CA . VAL B 1 10 ? 5.023 25.062 2.824 1 88.38 10 VAL B CA 1
ATOM 1583 C C . VAL B 1 10 ? 3.684 25.562 3.357 1 88.38 10 VAL B C 1
ATOM 1585 O O . VAL B 1 10 ? 2.631 25.25 2.797 1 88.38 10 VAL B O 1
ATOM 1588 N N . ASP B 1 11 ? 3.824 26.281 4.363 1 90.19 11 ASP B N 1
ATOM 1589 C CA . ASP B 1 11 ? 2.635 26.719 5.086 1 90.19 11 ASP B CA 1
ATOM 1590 C C . ASP B 1 11 ? 1.702 27.516 4.176 1 90.19 11 ASP B C 1
ATOM 1592 O O . ASP B 1 11 ? 0.479 27.391 4.273 1 90.19 11 ASP B O 1
ATOM 1596 N N . SER B 1 12 ? 2.277 28.312 3.387 1 91.19 12 SER B N 1
ATOM 1597 C CA . SER B 1 12 ? 1.451 29.109 2.482 1 91.19 12 SER B CA 1
ATOM 1598 C C . SER B 1 12 ? 0.638 28.203 1.552 1 91.19 12 SER B C 1
ATOM 1600 O O . SER B 1 12 ? -0.501 28.531 1.211 1 91.19 12 SER B O 1
ATOM 1602 N N . ASP B 1 13 ? 1.239 27.109 1.095 1 92.5 13 ASP B N 1
ATOM 1603 C CA . ASP B 1 13 ? 0.525 26.141 0.266 1 92.5 13 ASP B CA 1
ATOM 1604 C C . ASP B 1 13 ? -0.673 25.562 1.011 1 92.5 13 ASP B C 1
ATOM 1606 O O . ASP B 1 13 ? -1.779 25.5 0.469 1 92.5 13 ASP B O 1
ATOM 1610 N N . ILE B 1 14 ? -0.406 25.203 2.195 1 92.06 14 ILE B N 1
ATOM 1611 C CA . ILE B 1 14 ? -1.436 24.594 3.031 1 92.06 14 ILE B CA 1
ATOM 1612 C C . ILE B 1 14 ? -2.572 25.578 3.258 1 92.06 14 ILE B C 1
ATOM 1614 O O . ILE B 1 14 ? -3.746 25.234 3.135 1 92.06 14 ILE B O 1
ATOM 1618 N N . ALA B 1 15 ? -2.123 26.75 3.586 1 93.5 15 ALA B N 1
ATOM 1619 C CA . ALA B 1 15 ? -3.098 27.812 3.814 1 93.5 15 ALA B CA 1
ATOM 1620 C C . ALA B 1 15 ? -4.008 28 2.604 1 93.5 15 ALA B C 1
ATOM 1622 O O . ALA B 1 15 ? -5.234 28.031 2.738 1 93.5 15 ALA B O 1
ATOM 1623 N N . GLN B 1 16 ? -3.441 28.062 1.531 1 93.62 16 GLN B N 1
ATOM 1624 C CA 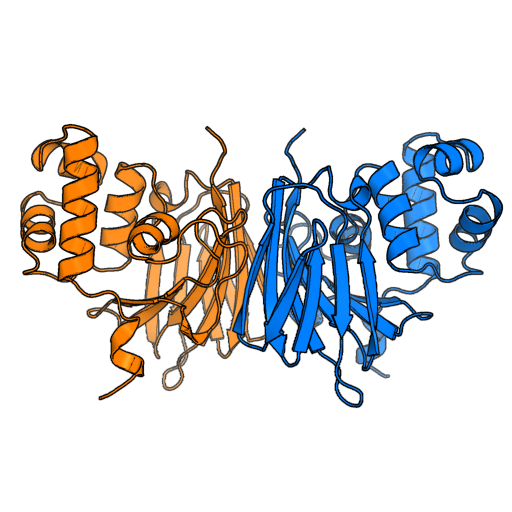. GLN B 1 16 ? -4.188 28.281 0.295 1 93.62 16 GLN B CA 1
ATOM 1625 C C . GLN B 1 16 ? -5.121 27.109 0.004 1 93.62 16 GLN B C 1
ATOM 1627 O O . GLN B 1 16 ? -6.27 27.312 -0.398 1 93.62 16 GLN B O 1
ATOM 1632 N N . LEU B 1 17 ? -4.633 25.938 0.162 1 93.69 17 LEU B N 1
ATOM 1633 C CA . LEU B 1 17 ? -5.426 24.75 -0.115 1 93.69 17 LEU B CA 1
ATOM 1634 C C . LEU B 1 17 ? -6.629 24.656 0.818 1 93.69 17 LEU B C 1
ATOM 1636 O O . LEU B 1 17 ? -7.746 24.391 0.374 1 93.69 17 LEU B O 1
ATOM 1640 N N . LEU B 1 18 ? -6.398 24.906 2.064 1 94.62 18 LEU B N 1
ATOM 1641 C CA . LEU B 1 18 ? -7.48 24.828 3.041 1 94.62 18 LEU B CA 1
ATOM 1642 C C . LEU B 1 18 ? -8.531 25.891 2.771 1 94.62 18 LEU B C 1
ATOM 1644 O O . LEU B 1 18 ? -9.734 25.609 2.811 1 94.62 18 LEU B O 1
ATOM 1648 N N . LEU B 1 19 ? -8.039 27.094 2.49 1 95.25 19 LEU B N 1
ATOM 1649 C CA . LEU B 1 19 ? -8.953 28.188 2.156 1 95.25 19 LEU B CA 1
ATOM 1650 C C . LEU B 1 19 ? -9.789 27.828 0.928 1 95.25 19 LEU B C 1
ATOM 1652 O O . LEU B 1 19 ? -11.008 28 0.933 1 95.25 19 LEU B O 1
ATOM 1656 N N . LYS B 1 20 ? -9.125 27.344 -0.038 1 95.5 20 LYS B N 1
ATOM 1657 C CA . LYS B 1 20 ? -9.789 26.969 -1.284 1 95.5 20 LYS B CA 1
ATOM 1658 C C . LYS B 1 20 ? -10.891 25.938 -1.034 1 95.5 20 LYS B C 1
ATOM 1660 O O . LY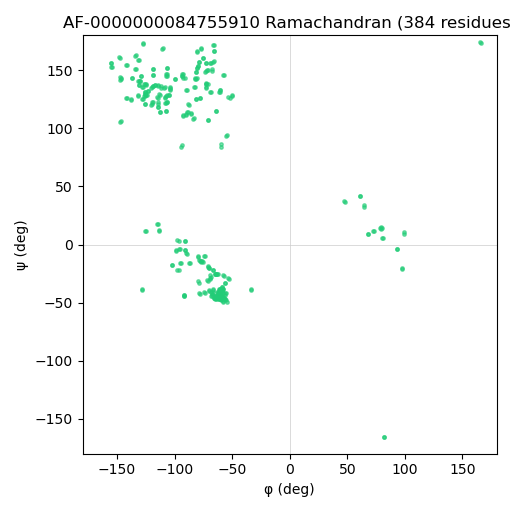S B 1 20 ? -12.016 26.094 -1.514 1 95.5 20 LYS B O 1
ATOM 1665 N N . HIS B 1 21 ? -10.609 24.922 -0.329 1 95.62 21 HIS B N 1
ATOM 1666 C CA . HIS B 1 21 ? -11.562 23.844 -0.095 1 95.62 21 HIS B CA 1
ATOM 1667 C C . HIS B 1 21 ? -12.703 24.297 0.812 1 95.62 21 HIS B C 1
ATOM 1669 O O . HIS B 1 21 ? -13.852 23.875 0.625 1 95.62 21 HIS B O 1
ATOM 1675 N N . ARG B 1 22 ? -12.375 25.094 1.851 1 96.5 22 ARG B N 1
ATOM 1676 C CA . ARG B 1 22 ? -13.438 25.641 2.701 1 96.5 22 ARG B CA 1
ATOM 1677 C C . ARG B 1 22 ? -14.406 26.5 1.896 1 96.5 22 ARG B C 1
ATOM 1679 O O . ARG B 1 22 ? -15.617 26.344 2.01 1 96.5 22 ARG B O 1
ATOM 1686 N N . LYS B 1 23 ? -13.891 27.328 1.055 1 96.75 23 LYS B N 1
ATOM 1687 C CA . LYS B 1 23 ? -14.711 28.234 0.247 1 96.75 23 LYS B CA 1
ATOM 1688 C C . LYS B 1 23 ? -15.523 27.453 -0.786 1 96.75 23 LYS B C 1
ATOM 1690 O O . LYS B 1 23 ? -16.672 27.797 -1.062 1 96.75 23 LYS B O 1
ATOM 1695 N N . ALA B 1 24 ? -14.914 26.484 -1.375 1 95.88 24 ALA B N 1
ATOM 1696 C CA . ALA B 1 24 ? -15.594 25.656 -2.369 1 95.88 24 ALA B CA 1
ATOM 1697 C C . ALA B 1 24 ? -16.844 25 -1.776 1 95.88 24 ALA B C 1
ATOM 1699 O O . ALA B 1 24 ? -17.797 24.719 -2.496 1 95.88 24 ALA B O 1
ATOM 1700 N N . ARG B 1 25 ? -16.844 24.812 -0.548 1 96 25 ARG B N 1
ATOM 1701 C CA . ARG B 1 25 ? -17.969 24.172 0.144 1 96 25 ARG B CA 1
ATOM 1702 C C . ARG B 1 25 ? -18.906 25.219 0.723 1 96 25 ARG B C 1
ATOM 1704 O O . ARG B 1 25 ? -19.875 24.875 1.411 1 96 25 ARG B O 1
ATOM 1711 N N . ASN B 1 26 ? -18.531 26.484 0.582 1 97.62 26 ASN B N 1
ATOM 1712 C CA . ASN B 1 26 ? -19.297 27.625 1.098 1 97.62 26 ASN B CA 1
ATOM 1713 C C . ASN B 1 26 ? -19.359 27.609 2.621 1 97.62 26 ASN B C 1
ATOM 1715 O O . ASN B 1 26 ? -20.422 27.875 3.197 1 97.62 26 ASN B O 1
ATOM 1719 N N . TRP B 1 27 ? -18.375 27.141 3.186 1 97.62 27 TRP B N 1
ATOM 1720 C CA . TRP B 1 27 ? -18.312 27.125 4.645 1 97.62 27 TRP B CA 1
ATOM 1721 C C . TRP B 1 27 ? -17.641 28.391 5.176 1 97.62 27 TRP B C 1
ATOM 1723 O O . TRP B 1 27 ? -16.656 28.875 4.59 1 97.62 27 TRP B O 1
ATOM 1733 N N . THR B 1 28 ? -18.125 28.891 6.297 1 97.5 28 THR B N 1
ATOM 1734 C CA . THR B 1 28 ? -17.406 29.891 7.078 1 97.5 28 THR B CA 1
ATOM 1735 C C . THR B 1 28 ? -16.328 29.25 7.941 1 97.5 28 THR B C 1
ATOM 1737 O O . THR B 1 28 ? -16.297 28.016 8.07 1 97.5 28 THR B O 1
ATOM 1740 N N . VAL B 1 29 ? -15.469 30.062 8.445 1 97.19 29 VAL B N 1
ATOM 1741 C CA . VAL B 1 29 ? -14.469 29.562 9.383 1 97.19 29 VAL B CA 1
ATOM 1742 C C . VAL B 1 29 ? -15.156 28.906 10.57 1 97.19 29 VAL B C 1
ATOM 1744 O O . VAL B 1 29 ? -14.719 27.859 11.055 1 97.19 29 VAL B O 1
ATOM 1747 N N . THR B 1 30 ? -16.25 29.516 10.984 1 97.5 30 THR B N 1
ATOM 1748 C CA . THR B 1 30 ? -17.031 29 12.102 1 97.5 30 THR B CA 1
ATOM 1749 C C . THR B 1 30 ? -17.578 27.609 11.781 1 97.5 30 THR B C 1
ATOM 1751 O O . THR B 1 30 ? -17.531 26.703 12.617 1 97.5 30 THR B O 1
ATOM 1754 N N . GLU B 1 31 ? -18.031 27.406 10.641 1 97.56 31 GLU B N 1
ATOM 1755 C CA . GLU B 1 31 ? -18.578 26.109 10.227 1 97.56 31 GLU B CA 1
ATOM 1756 C C . GLU B 1 31 ? -17.5 25.047 10.148 1 97.56 31 GLU B C 1
ATOM 1758 O O . GLU B 1 31 ? -17.703 23.922 10.594 1 97.56 31 GLU B O 1
ATOM 1763 N N . LEU B 1 32 ? -16.391 25.391 9.578 1 97.31 32 LEU B N 1
ATOM 1764 C CA . LEU B 1 32 ? -15.273 24.453 9.523 1 97.31 32 LEU B CA 1
ATOM 1765 C C . LEU B 1 32 ? -14.812 24.078 10.922 1 97.31 32 LEU B C 1
ATOM 1767 O O . LEU B 1 32 ? -14.477 22.922 11.18 1 97.31 32 LEU B O 1
ATOM 1771 N N . ALA B 1 33 ? -14.789 25.031 11.812 1 97.56 33 ALA B N 1
ATOM 1772 C CA . ALA B 1 33 ? -14.398 24.781 13.203 1 97.56 33 ALA B CA 1
ATOM 1773 C C . ALA B 1 33 ? -15.32 23.766 13.859 1 97.56 33 ALA B C 1
ATOM 1775 O O . ALA B 1 33 ? -14.859 22.828 14.508 1 97.56 33 ALA B O 1
ATOM 1776 N N . GLN B 1 34 ? -16.562 23.875 13.641 1 96.69 34 GLN B N 1
ATOM 1777 C CA . GLN B 1 34 ? -17.562 22.969 14.219 1 96.69 34 GLN B CA 1
ATOM 1778 C C . GLN B 1 34 ? -17.406 21.562 13.664 1 96.69 34 GLN B C 1
ATOM 1780 O O . GLN B 1 34 ? -17.469 20.578 14.414 1 96.69 34 GLN B O 1
ATOM 1785 N N . ARG B 1 35 ? -17.109 21.469 12.453 1 94.5 35 ARG B N 1
ATOM 1786 C CA . ARG B 1 35 ? -17.047 20.172 11.789 1 94.5 35 ARG B CA 1
ATOM 1787 C C . ARG B 1 35 ? -15.742 19.453 12.094 1 94.5 35 ARG B C 1
ATOM 1789 O O . ARG B 1 35 ? -15.695 18.219 12.133 1 94.5 35 ARG B O 1
ATOM 1796 N N . SER B 1 36 ? -14.727 20.203 12.281 1 94.31 36 SER B N 1
ATOM 1797 C CA . SER B 1 36 ? -13.398 19.609 12.422 1 94.31 36 SER B CA 1
ATOM 1798 C C . SER B 1 36 ? -13.016 19.469 13.891 1 94.31 36 SER B C 1
ATOM 1800 O O . SER B 1 36 ? -12.062 18.75 14.219 1 94.31 36 SER B O 1
ATOM 1802 N N . GLY B 1 37 ? -13.625 20.234 14.766 1 94.38 37 GLY B N 1
ATOM 1803 C CA . GLY B 1 37 ? -13.234 20.266 16.172 1 94.38 37 GLY B CA 1
ATOM 1804 C C . GLY B 1 37 ? -12 21.109 16.422 1 94.38 37 GLY B C 1
ATOM 1805 O O . GLY B 1 37 ? -11.375 21.016 17.469 1 94.38 37 GLY B O 1
ATOM 1806 N N . VAL B 1 38 ? -11.602 21.891 15.469 1 95.5 38 VAL B N 1
ATOM 1807 C CA . VAL B 1 38 ? -10.477 22.812 15.586 1 95.5 38 VAL B CA 1
ATOM 1808 C C . VAL B 1 38 ? -10.992 24.234 15.867 1 95.5 38 VAL B C 1
ATOM 1810 O O . VAL B 1 38 ? -12.023 24.641 15.336 1 95.5 38 VAL B O 1
ATOM 1813 N N . SER B 1 39 ? -10.305 24.938 16.672 1 96.75 39 SER B N 1
ATOM 1814 C CA . SER B 1 39 ? -10.789 26.266 17.047 1 96.75 39 SER B CA 1
ATOM 1815 C C . SER B 1 39 ? -10.75 27.219 15.867 1 96.75 39 SER B C 1
ATOM 1817 O O . SER B 1 39 ? -9.898 27.109 14.992 1 96.75 39 SER B O 1
ATOM 1819 N N . GLN B 1 40 ? -11.68 28.188 15.898 1 97.19 40 GLN B N 1
ATOM 1820 C CA . GLN B 1 40 ? -11.711 29.219 14.875 1 97.19 40 GLN B CA 1
ATOM 1821 C C . GLN B 1 40 ? -10.391 29.984 14.812 1 97.19 40 GLN B C 1
ATOM 1823 O O . GLN B 1 40 ? -9.898 30.297 13.727 1 97.19 40 GLN B O 1
ATOM 1828 N N . ALA B 1 41 ? -9.914 30.25 15.945 1 97 41 ALA B N 1
ATOM 1829 C CA . ALA B 1 41 ? -8.656 31 16.031 1 97 41 ALA B CA 1
ATOM 1830 C C . ALA B 1 41 ? -7.535 30.266 15.305 1 97 41 ALA B C 1
ATOM 1832 O O . ALA B 1 41 ? -6.789 30.859 14.523 1 97 41 ALA B O 1
ATOM 1833 N N . MET B 1 42 ? -7.406 29.016 15.516 1 95.94 42 MET B N 1
ATOM 1834 C CA . MET B 1 42 ? -6.363 28.203 14.891 1 95.94 42 MET B CA 1
ATOM 1835 C C . MET B 1 42 ? -6.562 28.125 13.383 1 95.94 42 MET B C 1
ATOM 1837 O O . MET B 1 42 ? -5.605 28.266 12.617 1 95.94 42 MET B O 1
ATOM 1841 N N . ILE B 1 43 ? -7.797 27.875 12.992 1 97.19 43 ILE B N 1
ATOM 1842 C CA . ILE B 1 43 ? -8.102 27.797 11.57 1 97.19 43 ILE B CA 1
ATOM 1843 C C . ILE B 1 43 ? -7.719 29.109 10.891 1 97.19 43 ILE B C 1
ATOM 1845 O O . ILE B 1 43 ? -7.094 29.109 9.828 1 97.19 43 ILE B O 1
ATOM 1849 N N . SER B 1 44 ? -8.078 30.188 11.492 1 96.19 44 SER B N 1
ATOM 1850 C CA . SER B 1 44 ? -7.773 31.5 10.945 1 96.19 44 SER B CA 1
ATOM 1851 C C . SER B 1 44 ? -6.27 31.719 10.812 1 96.19 44 SER B C 1
ATOM 1853 O O . SER B 1 44 ? -5.793 32.188 9.781 1 96.19 44 SER B O 1
ATOM 1855 N N . LYS B 1 45 ? -5.57 31.359 11.82 1 95.94 45 LYS B N 1
ATOM 1856 C CA . LYS B 1 45 ? -4.117 31.5 11.789 1 95.94 45 LYS B CA 1
ATOM 1857 C C . LYS B 1 45 ? -3.506 30.656 10.672 1 95.94 45 LYS B C 1
ATOM 1859 O O . LYS B 1 45 ? -2.598 31.094 9.977 1 95.94 45 LYS B O 1
ATOM 1864 N N . ILE B 1 46 ? -3.961 29.453 10.508 1 95 46 ILE B N 1
ATOM 1865 C CA . ILE B 1 46 ? -3.453 28.531 9.492 1 95 46 ILE B CA 1
ATOM 1866 C C . ILE B 1 46 ? -3.76 29.094 8.102 1 95 46 ILE B C 1
ATOM 1868 O O . ILE B 1 46 ? -2.885 29.125 7.234 1 95 46 ILE B O 1
ATOM 1872 N N . GLU B 1 47 ? -5.008 29.578 7.93 1 95.62 47 GLU B N 1
ATOM 1873 C CA . GLU B 1 47 ? -5.43 30.047 6.613 1 95.62 47 GLU B CA 1
ATOM 1874 C C . GLU B 1 47 ? -4.711 31.344 6.23 1 95.62 47 GLU B C 1
ATOM 1876 O O . GLU B 1 47 ? -4.672 31.719 5.059 1 95.62 47 GLU B O 1
ATOM 1881 N N . ARG B 1 48 ? -4.199 32.031 7.211 1 92.31 48 ARG B N 1
ATOM 1882 C CA . ARG B 1 48 ? -3.428 33.25 6.953 1 92.31 48 ARG B CA 1
ATOM 1883 C C . ARG B 1 48 ? -1.944 32.938 6.805 1 92.31 48 ARG B C 1
ATOM 1885 O O . ARG B 1 48 ? -1.136 33.844 6.551 1 92.31 48 ARG B O 1
ATOM 1892 N N . GLY B 1 49 ? -1.575 31.688 7.012 1 90.31 49 GLY B N 1
ATOM 1893 C CA . GLY B 1 49 ? -0.194 31.266 6.855 1 90.31 49 GLY B CA 1
ATOM 1894 C C . GLY B 1 49 ? 0.674 31.609 8.055 1 90.31 49 GLY B C 1
ATOM 1895 O O . GLY B 1 49 ? 1.903 31.594 7.957 1 90.31 49 GLY B O 1
ATOM 1896 N N . VAL B 1 50 ? 0.128 31.969 9.211 1 88.62 50 VAL B N 1
ATOM 1897 C CA . VAL B 1 50 ? 0.876 32.469 10.352 1 88.62 50 VAL B CA 1
ATOM 1898 C C . VAL B 1 50 ? 1.176 31.312 11.32 1 88.62 50 VAL B C 1
ATOM 1900 O O . VAL B 1 50 ? 1.978 31.469 12.242 1 88.62 50 VAL B O 1
ATOM 1903 N N . SER B 1 51 ? 0.502 30.219 11.172 1 89.56 51 SER B N 1
ATOM 1904 C CA . SER B 1 51 ? 0.749 29.031 11.992 1 89.56 51 SER B CA 1
ATOM 1905 C C . SER B 1 51 ? 0.884 27.781 11.133 1 89.56 51 SER B C 1
ATOM 1907 O O . SER B 1 51 ? 0.137 27.594 10.172 1 89.56 51 SER B O 1
ATOM 1909 N N . SER B 1 52 ? 1.82 27.047 11.492 1 90.69 52 SER B N 1
ATOM 1910 C CA . SER B 1 52 ? 1.986 25.75 10.828 1 90.69 52 SER B CA 1
ATOM 1911 C C . SER B 1 52 ? 1.161 24.672 11.523 1 90.69 52 SER B C 1
ATOM 1913 O O . SER B 1 52 ? 1.337 24.406 12.711 1 90.69 52 SER B O 1
ATOM 1915 N N . PRO B 1 53 ? 0.284 24.078 10.781 1 93.06 53 PRO B N 1
ATOM 1916 C CA . PRO B 1 53 ? -0.519 23.047 11.438 1 93.06 53 PRO B CA 1
ATOM 1917 C C . PRO B 1 53 ? 0.275 21.766 11.711 1 93.06 53 PRO B C 1
ATOM 1919 O O . PRO B 1 53 ? 1.195 21.438 10.961 1 93.06 53 PRO B O 1
ATOM 1922 N N . SER B 1 54 ? -0.163 21.141 12.828 1 91.5 54 SER B N 1
ATOM 1923 C CA . SER B 1 54 ? 0.345 19.797 13.094 1 91.5 54 SER B CA 1
ATOM 1924 C C . SER B 1 54 ? -0.347 18.766 12.219 1 91.5 54 SER B C 1
ATOM 1926 O O . SER B 1 54 ? -1.352 19.062 11.57 1 91.5 54 SER B O 1
ATOM 1928 N N . ALA B 1 55 ? 0.231 17.562 12.242 1 88.81 55 ALA B N 1
ATOM 1929 C CA . ALA B 1 55 ? -0.377 16.469 11.5 1 88.81 55 ALA B CA 1
ATOM 1930 C C . ALA B 1 55 ? -1.788 16.172 12 1 88.81 55 ALA B C 1
ATOM 1932 O O . ALA B 1 55 ? -2.699 15.922 11.211 1 88.81 55 ALA B O 1
ATOM 1933 N N . THR B 1 56 ? -1.972 16.234 13.234 1 88.12 56 THR B N 1
ATOM 1934 C CA . THR B 1 56 ? -3.273 15.969 13.836 1 88.12 56 THR B CA 1
ATOM 1935 C C . THR B 1 56 ? -4.293 17.016 13.406 1 88.12 56 THR B C 1
ATOM 1937 O O . THR B 1 56 ? -5.391 16.672 12.961 1 88.12 56 THR B O 1
ATOM 1940 N N . ILE B 1 57 ? -3.918 18.25 13.469 1 91.69 57 ILE B N 1
ATOM 1941 C CA . ILE B 1 57 ? -4.812 19.344 13.117 1 91.69 57 ILE B CA 1
ATOM 1942 C C . ILE B 1 57 ? -5.156 19.266 11.633 1 91.69 57 ILE B C 1
ATOM 1944 O O . ILE B 1 57 ? -6.324 19.375 11.25 1 91.69 57 ILE B O 1
ATOM 1948 N N . LEU B 1 58 ? -4.172 19.062 10.844 1 92.5 58 LEU B N 1
ATOM 1949 C CA . LEU B 1 58 ? -4.391 19 9.398 1 92.5 58 LEU B CA 1
ATOM 1950 C C . LEU B 1 58 ? -5.293 17.812 9.047 1 92.5 58 LEU B C 1
ATOM 1952 O O . LEU B 1 58 ? -6.152 17.938 8.172 1 92.5 58 LEU B O 1
ATOM 1956 N N . SER B 1 59 ? -5.066 16.734 9.68 1 89.5 59 SER B N 1
ATOM 1957 C CA . SER B 1 59 ? -5.902 15.57 9.445 1 89.5 59 SER B CA 1
ATOM 1958 C C . SER B 1 59 ? -7.359 15.844 9.805 1 89.5 59 SER B C 1
ATOM 1960 O O . SER B 1 59 ? -8.266 15.453 9.078 1 89.5 59 SER B O 1
ATOM 1962 N N . ARG B 1 60 ? -7.594 16.484 10.867 1 90.81 60 ARG B N 1
ATOM 1963 C CA . ARG B 1 60 ? -8.945 16.828 11.289 1 90.81 60 ARG B CA 1
ATOM 1964 C C . ARG B 1 60 ? -9.609 17.75 10.266 1 90.81 60 ARG B C 1
ATOM 1966 O O . ARG B 1 60 ? -10.773 17.562 9.914 1 90.81 60 ARG B O 1
ATOM 1973 N N . LEU B 1 61 ? -8.852 18.734 9.859 1 94.06 61 LEU B N 1
ATOM 1974 C CA . LEU B 1 61 ? -9.383 19.703 8.891 1 94.06 61 LEU B CA 1
ATOM 1975 C C . LEU B 1 61 ? -9.703 19.016 7.566 1 94.06 61 LEU B C 1
ATOM 1977 O O . LEU B 1 61 ? -10.773 19.234 6.992 1 94.06 61 LEU B O 1
ATOM 1981 N N . ALA B 1 62 ? -8.789 18.203 7.094 1 91.81 62 ALA B N 1
ATOM 1982 C CA . ALA B 1 62 ? -9 17.469 5.84 1 91.81 62 ALA B CA 1
ATOM 1983 C C . ALA B 1 62 ? -10.195 16.531 5.945 1 91.81 62 ALA B C 1
ATOM 1985 O O . ALA B 1 62 ? -11.023 16.484 5.035 1 91.81 62 ALA B O 1
ATOM 1986 N N . ASN B 1 63 ? -10.281 15.859 6.988 1 88.56 63 ASN B N 1
ATOM 1987 C CA . ASN B 1 63 ? -11.367 14.914 7.199 1 88.56 63 ASN B CA 1
ATOM 1988 C C . ASN B 1 63 ? -12.727 15.609 7.207 1 88.56 63 ASN B C 1
ATOM 1990 O O . ASN B 1 63 ? -13.695 15.102 6.641 1 88.56 63 ASN B O 1
ATOM 1994 N N . ALA B 1 64 ? -12.766 16.703 7.91 1 91.94 64 ALA B N 1
ATOM 1995 C CA . ALA B 1 64 ? -14.008 17.469 7.93 1 91.94 64 ALA B CA 1
ATOM 1996 C C . ALA B 1 64 ? -14.484 17.781 6.516 1 91.94 64 ALA B C 1
ATOM 1998 O O . ALA B 1 64 ? -15.688 17.875 6.27 1 91.94 64 ALA B O 1
ATOM 1999 N N . MET B 1 65 ? -13.57 17.875 5.629 1 92 65 MET B N 1
ATOM 2000 C CA . MET B 1 65 ? -13.883 18.203 4.242 1 92 65 MET B CA 1
ATOM 2001 C C . MET B 1 65 ? -13.945 16.938 3.387 1 92 65 MET B C 1
ATOM 2003 O O . MET B 1 65 ? -13.984 17.031 2.158 1 92 65 MET B O 1
ATOM 2007 N N . ASN B 1 66 ? -13.805 15.797 3.926 1 88.25 66 ASN B N 1
ATOM 2008 C CA . ASN B 1 66 ? -13.852 14.5 3.266 1 88.25 66 ASN B CA 1
ATOM 2009 C C . ASN B 1 66 ? -12.758 14.367 2.201 1 88.25 66 ASN B C 1
ATOM 2011 O O . ASN B 1 66 ? -13.023 13.898 1.095 1 88.25 66 ASN B O 1
ATOM 2015 N N . ILE B 1 67 ? -11.664 14.82 2.529 1 87.5 67 ILE B N 1
ATOM 2016 C CA . ILE B 1 67 ? -10.508 14.711 1.649 1 87.5 67 ILE B CA 1
ATOM 2017 C C . ILE B 1 67 ? -9.32 14.148 2.426 1 87.5 67 ILE B C 1
ATOM 2019 O O . ILE B 1 67 ? -9.125 14.477 3.6 1 87.5 67 ILE B O 1
ATOM 2023 N N . THR B 1 68 ? -8.602 13.328 1.796 1 86.88 68 THR B N 1
ATOM 2024 C CA . THR B 1 68 ? -7.379 12.844 2.434 1 86.88 68 THR B CA 1
ATOM 2025 C C . THR B 1 68 ? -6.258 13.875 2.299 1 86.88 68 THR B C 1
ATOM 2027 O O . THR B 1 68 ? -6.258 14.68 1.367 1 86.88 68 THR B O 1
ATOM 2030 N N . LEU B 1 69 ? -5.355 13.836 3.211 1 88.44 69 LEU B N 1
ATOM 2031 C CA . LEU B 1 69 ? -4.199 14.719 3.113 1 88.44 69 LEU B CA 1
ATOM 2032 C C . LEU B 1 69 ? -3.441 14.477 1.812 1 88.44 69 LEU B C 1
ATOM 2034 O O . LEU B 1 69 ? -2.926 15.422 1.206 1 88.44 69 LEU B O 1
ATOM 2038 N N . SER B 1 70 ? -3.369 13.25 1.471 1 86.62 70 SER B N 1
ATOM 2039 C CA . SER B 1 70 ? -2.691 12.922 0.22 1 86.62 70 SER B CA 1
ATOM 2040 C C . SER B 1 70 ? -3.373 13.586 -0.969 1 86.62 70 SER B C 1
ATOM 2042 O O . SER B 1 70 ? -2.701 14.125 -1.855 1 86.62 70 SER B O 1
ATOM 2044 N N . LYS B 1 71 ? -4.641 13.578 -0.983 1 85.12 71 LYS B N 1
ATOM 2045 C CA . LYS B 1 71 ? -5.383 14.234 -2.055 1 85.12 71 LYS B CA 1
ATOM 2046 C C . LYS B 1 71 ? -5.211 15.75 -2 1 85.12 71 LYS B C 1
ATOM 2048 O O . LYS B 1 71 ? -5.094 16.406 -3.039 1 85.12 71 LYS B O 1
ATOM 2053 N N . LEU B 1 72 ? -5.273 16.266 -0.814 1 89.19 72 LEU B N 1
ATOM 2054 C CA . LEU B 1 72 ? -5.074 17.703 -0.627 1 89.19 72 LEU B CA 1
ATOM 2055 C C . LEU B 1 72 ? -3.729 18.141 -1.195 1 89.19 72 LEU B C 1
ATOM 2057 O O . LEU B 1 72 ? -3.66 19.094 -1.974 1 89.19 72 LEU B O 1
ATOM 2061 N N . PHE B 1 73 ? -2.662 17.391 -0.881 1 90.25 73 PHE B N 1
ATOM 2062 C CA . PHE B 1 73 ? -1.312 17.734 -1.31 1 90.25 73 PHE B CA 1
ATOM 2063 C C . PHE B 1 73 ? -1.142 17.5 -2.805 1 90.25 73 PHE B C 1
ATOM 2065 O O . PHE B 1 73 ? -0.364 18.203 -3.463 1 90.25 73 PHE B O 1
ATOM 2072 N N . ALA B 1 74 ? -1.83 16.578 -3.33 1 85.25 74 ALA B N 1
ATOM 2073 C CA . ALA B 1 74 ? -1.734 16.266 -4.754 1 85.25 74 ALA B CA 1
ATOM 2074 C C . ALA B 1 74 ? -2.186 17.438 -5.605 1 85.25 74 ALA B C 1
ATOM 2076 O O . ALA B 1 74 ? -1.786 17.562 -6.766 1 85.25 74 ALA B O 1
ATOM 2077 N N . GLU B 1 75 ? -2.988 18.219 -5.062 1 87 75 GLU B N 1
ATOM 2078 C CA . GLU B 1 75 ? -3.49 19.375 -5.805 1 87 75 GLU B CA 1
ATOM 2079 C C . GLU B 1 75 ? -2.371 20.375 -6.094 1 87 75 GLU B C 1
ATOM 2081 O O . GLU B 1 75 ? -2.516 21.25 -6.961 1 87 75 GLU B O 1
ATOM 2086 N N . LEU B 1 76 ? -1.36 20.297 -5.309 1 84.75 76 LEU B N 1
ATOM 2087 C CA . LEU B 1 76 ? -0.226 21.188 -5.52 1 84.75 76 LEU B CA 1
ATOM 2088 C C . LEU B 1 76 ? 0.625 20.719 -6.691 1 84.75 76 LEU B C 1
ATOM 2090 O O . LEU B 1 76 ? 1.49 21.453 -7.172 1 84.75 76 LEU B O 1
ATOM 2094 N N . GLU B 1 77 ? 0.365 19.484 -7.059 1 77.12 77 GLU B N 1
ATOM 2095 C CA . GLU B 1 77 ? 1.169 18.922 -8.133 1 77.12 77 GLU B CA 1
ATOM 2096 C C . GLU B 1 77 ? 0.806 19.531 -9.484 1 77.12 77 GLU B C 1
ATOM 2098 O O . GLU B 1 77 ? -0.368 19.797 -9.75 1 77.12 77 GLU B O 1
ATOM 2103 N N . GLN B 1 78 ? 1.836 19.781 -10.211 1 64.44 78 GLN B N 1
ATOM 2104 C CA . GLN B 1 78 ? 1.673 20.406 -11.523 1 64.44 78 GLN B CA 1
ATOM 2105 C C . GLN B 1 78 ? 1.209 19.391 -12.562 1 64.44 78 GLN B C 1
ATOM 2107 O O . GLN B 1 78 ? 0.482 19.734 -13.492 1 64.44 78 GLN B O 1
ATOM 2112 N N . HIS B 1 79 ? 1.804 18.219 -12.523 1 64.19 79 HIS B N 1
ATOM 2113 C CA . HIS B 1 79 ? 1.529 17.203 -13.516 1 64.19 79 HIS B CA 1
ATOM 2114 C C . HIS B 1 79 ? 0.437 16.25 -13.047 1 64.19 79 HIS B C 1
ATOM 2116 O O . HIS B 1 79 ? 0.73 15.156 -12.547 1 64.19 79 HIS B O 1
ATOM 2122 N N . GLN B 1 80 ? -0.879 16.672 -13.312 1 64.56 80 GLN B N 1
ATOM 2123 C CA . GLN B 1 80 ? -2.047 15.898 -12.922 1 64.56 80 GLN B CA 1
ATOM 2124 C C . GLN B 1 80 ? -2.357 14.812 -13.953 1 64.56 80 GLN B C 1
ATOM 2126 O O . GLN B 1 80 ? -2.006 14.953 -15.125 1 64.56 80 GLN B O 1
ATOM 2131 N N . ASN B 1 81 ? -2.646 13.609 -13.57 1 68.56 81 ASN B N 1
ATOM 2132 C CA . ASN B 1 81 ? -3.242 12.547 -14.367 1 68.56 81 ASN B CA 1
ATOM 2133 C C . ASN B 1 81 ? -2.186 11.57 -14.883 1 68.56 81 ASN B C 1
ATOM 2135 O O . ASN B 1 81 ? -2.369 10.945 -15.922 1 68.56 81 ASN B O 1
ATOM 2139 N N . SER B 1 82 ? -1.07 11.734 -14.367 1 85.19 82 SER B N 1
ATOM 2140 C CA . SER B 1 82 ? -0.065 10.727 -14.711 1 85.19 82 SER B CA 1
ATOM 2141 C C . SER B 1 82 ? -0.221 9.484 -13.844 1 85.19 82 SER B C 1
ATOM 2143 O O . SER B 1 82 ? -0.576 9.57 -12.672 1 85.19 82 SER B O 1
ATOM 2145 N N . LEU B 1 83 ? 0.053 8.383 -14.594 1 92.88 83 LEU B N 1
ATOM 2146 C CA . LEU B 1 83 ? 0.053 7.129 -13.844 1 92.88 83 LEU B CA 1
ATOM 2147 C C . LEU B 1 83 ? 1.265 7.043 -12.922 1 92.88 83 LEU B C 1
ATOM 2149 O O . LEU B 1 83 ? 1.281 6.246 -11.984 1 92.88 83 LEU B O 1
ATOM 2153 N N . VAL B 1 84 ? 2.26 7.922 -13.281 1 94.75 84 VAL B N 1
ATOM 2154 C CA . VAL B 1 84 ? 3.545 7.773 -12.609 1 94.75 84 VAL B CA 1
ATOM 2155 C C . VAL B 1 84 ? 3.871 9.047 -11.836 1 94.75 84 VAL B C 1
ATOM 2157 O O . VAL B 1 84 ? 3.645 10.156 -12.328 1 94.75 84 VAL B O 1
ATOM 2160 N N . ARG B 1 85 ? 4.328 8.891 -10.68 1 94.31 85 ARG B N 1
ATOM 2161 C CA . ARG B 1 85 ? 5.066 9.922 -9.961 1 94.31 85 ARG B CA 1
ATOM 2162 C C . ARG B 1 85 ? 6.516 9.5 -9.734 1 94.31 85 ARG B C 1
ATOM 2164 O O . ARG B 1 85 ? 6.785 8.547 -9.008 1 94.31 85 ARG B O 1
ATOM 2171 N N . PHE B 1 86 ? 7.324 10.273 -10.297 1 94.25 86 PHE B N 1
ATOM 2172 C CA . PHE B 1 86 ? 8.742 9.977 -10.156 1 94.25 86 PHE B CA 1
ATOM 2173 C C . PHE B 1 86 ? 9.266 10.43 -8.797 1 94.25 86 PHE B C 1
ATOM 2175 O O . PHE B 1 86 ? 8.711 11.359 -8.195 1 94.25 86 PHE B O 1
ATOM 2182 N N . ALA B 1 87 ? 10.352 9.805 -8.398 1 94.81 87 ALA B N 1
ATOM 2183 C CA . ALA B 1 87 ? 10.93 10.078 -7.09 1 94.81 87 ALA B CA 1
ATOM 2184 C C . ALA B 1 87 ? 11.234 11.562 -6.926 1 94.81 87 ALA B C 1
ATOM 2186 O O . ALA B 1 87 ? 10.961 12.148 -5.875 1 94.81 87 ALA B O 1
ATOM 2187 N N . HIS B 1 88 ? 11.742 12.141 -7.93 1 91.38 88 HIS B N 1
ATOM 2188 C CA . HIS B 1 88 ? 12.172 13.531 -7.84 1 91.38 88 HIS B CA 1
ATOM 2189 C C . HIS B 1 88 ? 10.984 14.477 -7.82 1 91.38 88 HIS B C 1
ATOM 2191 O O . HIS B 1 88 ? 11.133 15.664 -7.523 1 91.38 88 HIS B O 1
ATOM 2197 N N . GLN B 1 89 ? 9.781 13.93 -8.094 1 89.44 89 GLN B N 1
ATOM 2198 C CA . GLN B 1 89 ? 8.57 14.742 -8.117 1 89.44 89 GLN B CA 1
ATOM 2199 C C . GLN B 1 89 ? 7.805 14.625 -6.801 1 89.44 89 GLN B C 1
ATOM 2201 O O . GLN B 1 89 ? 6.805 15.32 -6.598 1 89.44 89 GLN B O 1
ATOM 2206 N N . GLN B 1 90 ? 8.242 13.773 -5.91 1 90.44 90 GLN B N 1
ATOM 2207 C CA . GLN B 1 90 ? 7.516 13.508 -4.676 1 90.44 90 GLN B CA 1
ATOM 2208 C C . GLN B 1 90 ? 7.539 14.719 -3.752 1 90.44 90 GLN B C 1
ATOM 2210 O O . GLN B 1 90 ? 8.602 15.281 -3.484 1 90.44 90 GLN B O 1
ATOM 2215 N N . GLN B 1 91 ? 6.395 15.023 -3.311 1 90.81 91 GLN B N 1
ATOM 2216 C CA . GLN B 1 91 ? 6.262 16.141 -2.369 1 90.81 91 GLN B CA 1
ATOM 2217 C C . GLN B 1 91 ? 6.312 15.641 -0.927 1 90.81 91 GLN B C 1
ATOM 2219 O O . GLN B 1 91 ? 5.863 14.531 -0.628 1 90.81 91 GLN B O 1
ATOM 2224 N N . HIS B 1 92 ? 6.875 16.5 -0.098 1 94.25 92 HIS B N 1
ATOM 2225 C CA . HIS B 1 92 ? 6.879 16.156 1.319 1 94.25 92 HIS B CA 1
ATOM 2226 C C . HIS B 1 92 ? 6.461 17.359 2.176 1 94.25 92 HIS B C 1
ATOM 2228 O O . HIS B 1 92 ? 6.574 18.5 1.746 1 94.25 92 HIS B O 1
ATOM 2234 N N . TRP B 1 93 ? 5.883 17.031 3.299 1 94 93 TRP B N 1
ATOM 2235 C CA . TRP B 1 93 ? 5.457 18 4.316 1 94 93 TRP B CA 1
ATOM 2236 C C . TRP B 1 93 ? 6.066 17.656 5.672 1 94 93 TRP B C 1
ATOM 2238 O O . TRP B 1 93 ? 6.113 16.484 6.062 1 94 93 TRP B O 1
ATOM 2248 N N . THR B 1 94 ? 6.504 18.688 6.328 1 94.5 94 THR B N 1
ATOM 2249 C CA . THR B 1 94 ? 7.074 18.5 7.66 1 94.5 94 THR B CA 1
ATOM 2250 C C . THR B 1 94 ? 6.207 19.188 8.711 1 94.5 94 THR B C 1
ATOM 2252 O O . THR B 1 94 ? 5.914 20.375 8.602 1 94.5 94 THR B O 1
ATOM 2255 N N . ASP B 1 95 ? 5.746 18.359 9.688 1 93 95 ASP B N 1
ATOM 2256 C CA . ASP B 1 95 ? 5.184 18.938 10.906 1 93 95 ASP B CA 1
ATOM 2257 C C . ASP B 1 95 ? 6.277 19.562 11.766 1 93 95 ASP B C 1
ATOM 2259 O O . ASP B 1 95 ? 7.004 18.859 12.469 1 93 95 ASP B O 1
ATOM 2263 N N . GLU B 1 96 ? 6.305 20.828 11.789 1 88.25 96 GLU B N 1
ATOM 2264 C CA . GLU B 1 96 ? 7.414 21.547 12.43 1 88.25 96 GLU B CA 1
ATOM 2265 C C . GLU B 1 96 ? 7.387 21.344 13.945 1 88.25 96 GLU B C 1
ATOM 2267 O O . GLU B 1 96 ? 8.43 21.406 14.594 1 88.25 96 GLU B O 1
ATOM 2272 N N . GLN B 1 97 ? 6.273 21.125 14.438 1 88 97 GLN B N 1
ATOM 2273 C CA . GLN B 1 97 ? 6.156 20.953 15.883 1 88 97 GLN B CA 1
ATOM 2274 C C . GLN B 1 97 ? 6.703 19.594 16.328 1 88 97 GLN B C 1
ATOM 2276 O O . GLN B 1 97 ? 7.461 19.516 17.297 1 88 97 GLN B O 1
ATOM 2281 N N . SER B 1 98 ? 6.438 18.547 15.609 1 92.25 98 SER B N 1
ATOM 2282 C CA . SER B 1 98 ? 6.801 17.188 16.016 1 92.25 98 SER B CA 1
ATOM 2283 C C . SER B 1 98 ? 8.039 16.703 15.258 1 92.25 98 SER B C 1
ATOM 2285 O O . SER B 1 98 ? 8.664 15.719 15.656 1 92.25 98 SER B O 1
ATOM 2287 N N . GLY B 1 99 ? 8.367 17.344 14.188 1 94.81 99 GLY B N 1
ATOM 2288 C CA . GLY B 1 99 ? 9.477 16.906 13.352 1 94.81 99 GLY B CA 1
ATOM 2289 C C . GLY B 1 99 ? 9.117 15.758 12.422 1 94.81 99 GLY B C 1
ATOM 2290 O O . GLY B 1 99 ? 9.969 15.234 11.711 1 94.81 99 GLY B O 1
ATOM 2291 N N . ILE B 1 100 ? 7.883 15.375 12.383 1 96.19 100 ILE B N 1
ATOM 2292 C CA . ILE B 1 100 ? 7.414 14.281 11.539 1 96.19 100 ILE B CA 1
ATOM 2293 C C . ILE B 1 100 ? 7.398 14.734 10.078 1 96.19 100 ILE B C 1
ATOM 2295 O O . ILE B 1 100 ? 6.973 15.844 9.766 1 96.19 100 ILE B O 1
ATOM 2299 N N . ILE B 1 101 ? 7.898 13.875 9.203 1 96.5 101 ILE B N 1
ATOM 2300 C CA . ILE B 1 101 ? 7.898 14.156 7.77 1 96.5 101 ILE B CA 1
ATOM 2301 C C . ILE B 1 101 ? 6.988 13.164 7.047 1 96.5 101 ILE B C 1
ATOM 2303 O O . ILE B 1 101 ? 7.016 11.969 7.336 1 96.5 101 ILE B O 1
ATOM 2307 N N . ARG B 1 102 ? 6.242 13.656 6.184 1 95.38 102 ARG B N 1
ATOM 2308 C CA . ARG B 1 102 ? 5.336 12.852 5.375 1 95.38 102 ARG B CA 1
ATOM 2309 C C . ARG B 1 102 ? 5.586 13.07 3.887 1 95.38 102 ARG B C 1
ATOM 2311 O O . ARG B 1 102 ? 5.613 14.203 3.416 1 95.38 102 ARG B O 1
ATOM 2318 N N . TRP B 1 103 ? 5.766 12.008 3.127 1 95.06 103 TRP B N 1
ATOM 2319 C CA . TRP B 1 103 ? 5.898 12.047 1.675 1 95.06 103 TRP B CA 1
ATOM 2320 C C . TRP B 1 103 ? 4.664 11.461 0.999 1 95.06 103 TRP B C 1
ATOM 2322 O O . TRP B 1 103 ? 4.125 10.453 1.446 1 95.06 103 TRP B O 1
ATOM 2332 N N . THR B 1 104 ? 4.215 12.141 0.02 1 93.5 104 THR B N 1
ATOM 2333 C CA . THR B 1 104 ? 3.238 11.547 -0.884 1 93.5 104 THR B CA 1
ATOM 2334 C C . THR B 1 104 ? 3.934 10.75 -1.986 1 93.5 104 THR B C 1
ATOM 2336 O O . THR B 1 104 ? 4.559 11.336 -2.879 1 93.5 104 THR B O 1
ATOM 2339 N N . LEU B 1 105 ? 3.754 9.453 -1.969 1 96 105 LEU B N 1
ATOM 2340 C CA . LEU B 1 105 ? 4.469 8.609 -2.924 1 96 105 LEU B CA 1
ATOM 2341 C C . LEU B 1 105 ? 3.641 8.391 -4.188 1 96 105 LEU B C 1
ATOM 2343 O O . LEU B 1 105 ? 4.156 8.516 -5.301 1 96 105 LEU B O 1
ATOM 2347 N N . SER B 1 106 ? 2.406 8.117 -3.975 1 95.5 106 SER B N 1
ATOM 2348 C CA . SER B 1 106 ? 1.56 7.734 -5.102 1 95.5 106 SER B CA 1
ATOM 2349 C C . SER B 1 106 ? 1.081 8.961 -5.871 1 95.5 106 SER B C 1
ATOM 2351 O O . SER B 1 106 ? 0.963 10.047 -5.309 1 95.5 106 SER B O 1
ATOM 2353 N N . PRO B 1 107 ? 0.83 8.797 -7.148 1 93.12 107 PRO B N 1
ATOM 2354 C CA . PRO B 1 107 ? 0.251 9.898 -7.922 1 93.12 107 PRO B CA 1
ATOM 2355 C C . PRO B 1 107 ? -1.16 10.258 -7.469 1 93.12 107 PRO B C 1
ATOM 2357 O O . PRO B 1 107 ? -1.805 9.477 -6.762 1 93.12 107 PRO B O 1
ATOM 2360 N N . ALA B 1 108 ? -1.532 11.398 -7.961 1 88.44 108 ALA B N 1
ATOM 2361 C CA . ALA B 1 108 ? -2.883 11.859 -7.656 1 88.44 108 ALA B CA 1
ATOM 2362 C C . ALA B 1 108 ? -3.93 10.891 -8.188 1 88.44 108 ALA B C 1
ATOM 2364 O O . ALA B 1 108 ? -3.82 10.406 -9.312 1 88.44 108 ALA B O 1
ATOM 2365 N N . GLY B 1 109 ? -4.863 10.539 -7.348 1 87.12 109 GLY B N 1
ATOM 2366 C CA . GLY B 1 109 ? -5.957 9.688 -7.781 1 87.12 109 GLY B CA 1
ATOM 2367 C C . GLY B 1 109 ? -5.699 8.211 -7.535 1 87.12 109 GLY B C 1
ATOM 2368 O O . GLY B 1 109 ? -6.566 7.375 -7.797 1 87.12 109 GLY B O 1
ATOM 2369 N N . ALA B 1 110 ? -4.555 7.945 -7.074 1 92.12 110 ALA B N 1
ATOM 2370 C CA . ALA B 1 110 ? -4.227 6.547 -6.801 1 92.12 110 ALA B CA 1
ATOM 2371 C C . ALA B 1 110 ? -5.223 5.934 -5.816 1 92.12 110 ALA B C 1
ATOM 2373 O O . ALA B 1 110 ? -5.711 6.617 -4.914 1 92.12 110 ALA B O 1
ATOM 2374 N N . SER B 1 111 ? -5.477 4.656 -6.023 1 92.06 111 SER B N 1
ATOM 2375 C CA . SER B 1 111 ? -6.25 3.822 -5.109 1 92.06 111 SER B CA 1
ATOM 2376 C C . SER B 1 111 ? -5.754 2.379 -5.121 1 92.06 111 SER B C 1
ATOM 2378 O O . SER B 1 111 ? -6.004 1.638 -6.074 1 92.06 111 SER B O 1
ATOM 2380 N N . PRO B 1 112 ? -5.047 1.941 -4.082 1 95 112 PRO B N 1
ATOM 2381 C CA . PRO B 1 112 ?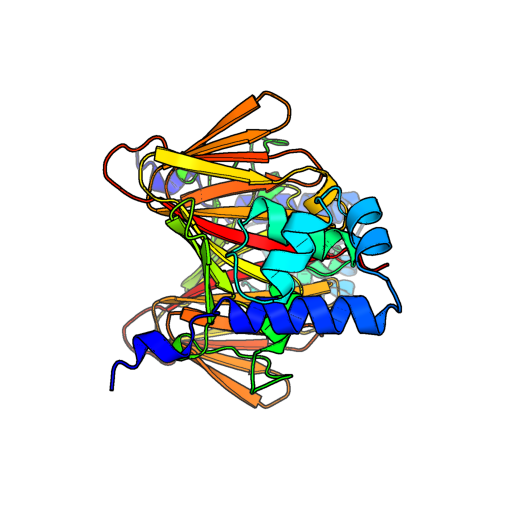 -4.766 2.643 -2.828 1 95 112 PRO B CA 1
ATOM 2382 C C . PRO B 1 112 ? -3.758 3.775 -2.998 1 95 112 PRO B C 1
ATOM 2384 O O . PRO B 1 112 ? -2.965 3.766 -3.943 1 95 112 PRO B O 1
ATOM 2387 N N . GLU B 1 113 ? -3.857 4.707 -2.074 1 94.56 113 GLU B N 1
ATOM 2388 C CA . GLU B 1 113 ? -2.826 5.727 -1.917 1 94.56 113 GLU B CA 1
ATOM 2389 C C . GLU B 1 113 ? -1.644 5.199 -1.109 1 94.56 113 GLU B C 1
ATOM 2391 O O . GLU B 1 113 ? -1.816 4.355 -0.225 1 94.56 113 GLU B O 1
ATOM 2396 N N . LEU B 1 114 ? -0.457 5.719 -1.443 1 97.06 114 LEU B N 1
ATOM 2397 C CA . LEU B 1 114 ? 0.759 5.344 -0.73 1 97.06 114 LEU B CA 1
ATOM 2398 C C . LEU B 1 114 ? 1.483 6.578 -0.204 1 97.06 114 LEU B C 1
ATOM 2400 O O . LEU B 1 114 ? 1.741 7.523 -0.958 1 97.06 114 LEU B O 1
ATOM 2404 N N . ILE B 1 115 ? 1.824 6.535 1.086 1 96.56 115 ILE B N 1
ATOM 2405 C CA . ILE B 1 115 ? 2.613 7.609 1.684 1 96.56 115 ILE B CA 1
ATOM 2406 C C . ILE B 1 115 ? 3.777 7.016 2.473 1 96.56 115 ILE B C 1
ATOM 2408 O O . ILE B 1 115 ? 3.77 5.824 2.803 1 96.56 115 ILE B O 1
ATOM 2412 N N . LYS B 1 116 ? 4.742 7.773 2.68 1 97.88 116 LYS B N 1
ATOM 2413 C CA . LYS B 1 116 ? 5.855 7.449 3.566 1 97.88 116 LYS B CA 1
ATOM 2414 C C . LYS B 1 116 ? 5.926 8.422 4.738 1 97.88 116 LYS B C 1
ATOM 2416 O O . LYS B 1 116 ? 5.742 9.625 4.562 1 97.88 116 LYS B O 1
ATOM 2421 N N . VAL B 1 117 ? 6.168 7.945 5.922 1 97.69 117 VAL B N 1
ATOM 2422 C CA . VAL B 1 117 ? 6.246 8.766 7.125 1 97.69 117 VAL B CA 1
ATOM 2423 C C . VAL B 1 117 ? 7.562 8.5 7.848 1 97.69 117 VAL B C 1
ATOM 2425 O O . VAL B 1 117 ? 8 7.355 7.953 1 97.69 117 VAL B O 1
ATOM 2428 N N . GLU B 1 118 ? 8.141 9.492 8.305 1 98.38 118 GLU B N 1
ATOM 2429 C CA . GLU B 1 118 ? 9.297 9.414 9.188 1 98.38 118 GLU B CA 1
ATOM 2430 C C . GLU B 1 118 ? 9.016 10.062 10.539 1 98.38 118 GLU B C 1
ATOM 2432 O O . GLU B 1 118 ? 8.625 11.234 10.594 1 98.38 118 GLU B O 1
ATOM 2437 N N . ILE B 1 119 ? 9.156 9.344 11.555 1 98.25 119 ILE B N 1
ATOM 2438 C CA . ILE B 1 119 ? 9.008 9.844 12.914 1 98.25 119 ILE B CA 1
ATOM 2439 C C . ILE B 1 119 ? 10.383 9.961 13.57 1 98.25 119 ILE B C 1
ATOM 2441 O O . ILE B 1 119 ? 11.133 8.984 13.656 1 98.25 119 ILE B O 1
ATOM 2445 N N . PRO B 1 120 ? 10.734 11.172 14.039 1 98.19 120 PRO B N 1
ATOM 2446 C CA . PRO B 1 120 ? 12.047 11.336 14.68 1 98.19 120 PRO B CA 1
ATOM 2447 C C . PRO B 1 120 ? 12.164 10.562 15.992 1 98.19 120 PRO B C 1
ATOM 2449 O O . PRO B 1 120 ? 11.172 10 16.469 1 98.19 120 PRO B O 1
ATOM 2452 N N . ALA B 1 121 ? 13.422 10.547 16.516 1 98.25 121 ALA B N 1
ATOM 2453 C CA . ALA B 1 121 ? 13.664 9.914 17.812 1 98.25 121 ALA B CA 1
ATOM 2454 C C . ALA B 1 121 ? 12.703 10.445 18.875 1 98.25 121 ALA B C 1
ATOM 2456 O O . ALA B 1 121 ? 12.516 11.656 19 1 98.25 121 ALA B O 1
ATOM 2457 N N . MET B 1 122 ? 12.031 9.492 19.516 1 97.62 122 MET B N 1
ATOM 2458 C CA . MET B 1 122 ? 11.109 9.758 20.609 1 97.62 122 MET B CA 1
ATOM 2459 C C . MET B 1 122 ? 9.875 10.5 20.125 1 97.62 122 MET B C 1
ATOM 2461 O O . MET B 1 122 ? 9.094 11.016 20.922 1 97.62 122 MET B O 1
ATOM 2465 N N . GLY B 1 123 ? 9.742 10.609 18.812 1 97.06 123 GLY B N 1
ATOM 2466 C CA . GLY B 1 123 ? 8.578 11.273 18.25 1 97.06 123 GLY B CA 1
ATOM 2467 C C . GLY B 1 123 ? 7.293 10.492 18.453 1 97.06 123 GLY B C 1
ATOM 2468 O O . GLY B 1 123 ? 7.324 9.273 18.641 1 97.06 123 GLY B O 1
ATOM 2469 N N . GLN B 1 124 ? 6.199 11.281 18.422 1 95.69 124 GLN B N 1
ATOM 2470 C CA . GLN B 1 124 ? 4.875 10.688 18.594 1 95.69 124 GLN B CA 1
ATOM 2471 C C . GLN B 1 124 ? 3.877 11.273 17.609 1 95.69 124 GLN B C 1
ATOM 2473 O O . GLN B 1 124 ? 3.934 12.469 17.297 1 95.69 124 GLN B O 1
ATOM 2478 N N . LEU B 1 125 ? 3.018 10.43 17.156 1 93.88 125 LEU B N 1
ATOM 2479 C CA . LEU B 1 125 ? 1.941 10.82 16.25 1 93.88 125 LEU B CA 1
ATOM 2480 C C . LEU B 1 125 ? 0.629 10.148 16.641 1 93.88 125 LEU B C 1
ATOM 2482 O O . LEU B 1 125 ? 0.575 8.93 16.812 1 93.88 125 LEU B O 1
ATOM 2486 N N . THR B 1 126 ? -0.36 10.945 16.844 1 92 126 THR B N 1
ATOM 2487 C CA . THR B 1 126 ? -1.69 10.422 17.141 1 92 126 THR B CA 1
ATOM 2488 C C . THR B 1 126 ? -2.67 10.766 16.016 1 92 126 THR B C 1
ATOM 2490 O O . THR B 1 126 ? -2.768 11.93 15.609 1 92 126 THR B O 1
ATOM 2493 N N . ILE B 1 127 ? -3.299 9.797 15.523 1 88.31 127 ILE B N 1
ATOM 2494 C CA . ILE B 1 127 ? -4.348 9.977 14.523 1 88.31 127 ILE B CA 1
ATOM 2495 C C . ILE B 1 127 ? -5.699 9.594 15.125 1 88.31 127 ILE B C 1
ATOM 2497 O O . ILE B 1 127 ? -5.938 8.422 15.438 1 88.31 127 ILE B O 1
ATOM 2501 N N . PRO B 1 128 ? -6.559 10.594 15.258 1 87.56 128 PRO B N 1
ATOM 2502 C CA . PRO B 1 128 ? -7.867 10.258 15.82 1 87.56 128 PRO B CA 1
ATOM 2503 C C . PRO B 1 128 ? -8.695 9.359 14.906 1 87.56 128 PRO B C 1
ATOM 2505 O O . PRO B 1 128 ? -8.508 9.367 13.688 1 87.56 128 PRO B O 1
ATOM 2508 N N . ALA B 1 129 ? -9.664 8.625 15.477 1 87.38 129 ALA B N 1
ATOM 2509 C CA . ALA B 1 129 ? -10.523 7.719 14.727 1 87.38 129 ALA B CA 1
ATOM 2510 C C . ALA B 1 129 ? -11.289 8.461 13.633 1 87.38 129 ALA B C 1
ATOM 2512 O O . ALA B 1 129 ? -11.484 7.938 12.539 1 87.38 129 ALA B O 1
ATOM 2513 N N . SER B 1 130 ? -11.656 9.586 13.922 1 82.94 130 SER B N 1
ATOM 2514 C CA . SER B 1 130 ? -12.461 10.383 13 1 82.94 130 SER B CA 1
ATOM 2515 C C . SER B 1 130 ? -11.68 10.711 11.727 1 82.94 130 SER B C 1
ATOM 2517 O O . SER B 1 130 ? -12.273 10.898 10.664 1 82.94 130 SER B O 1
ATOM 2519 N N . ALA B 1 131 ? -10.352 10.719 11.852 1 79.19 131 ALA B N 1
ATOM 2520 C CA . ALA B 1 131 ? -9.516 11.109 10.727 1 79.19 131 ALA B CA 1
ATOM 2521 C C . ALA B 1 131 ? -9.375 9.961 9.727 1 79.19 131 ALA B C 1
ATOM 2523 O O . ALA B 1 131 ? -8.953 10.164 8.586 1 79.19 131 ALA B O 1
ATOM 2524 N N . ILE B 1 132 ? -9.781 8.695 10.148 1 83.62 132 ILE B N 1
ATOM 2525 C CA . ILE B 1 132 ? -9.586 7.566 9.242 1 83.62 132 ILE B CA 1
ATOM 2526 C C . ILE B 1 132 ? -10.914 6.84 9.031 1 83.62 132 ILE B C 1
ATOM 2528 O O . ILE B 1 132 ? -10.938 5.738 8.484 1 83.62 132 ILE B O 1
ATOM 2532 N N . GLU B 1 133 ? -12.016 7.426 9.461 1 84.12 133 GLU B N 1
ATOM 2533 C CA . GLU B 1 133 ? -13.336 6.816 9.344 1 84.12 133 GLU B CA 1
ATOM 2534 C C . GLU B 1 133 ? -13.734 6.633 7.887 1 84.12 133 GLU B C 1
ATOM 2536 O O . GLU B 1 133 ? -14.5 5.723 7.555 1 84.12 133 GLU B O 1
ATOM 2541 N N . HIS B 1 134 ? -13.203 7.41 7.094 1 83.5 134 HIS B N 1
ATOM 2542 C CA . HIS B 1 134 ? -13.594 7.371 5.688 1 83.5 134 HIS B CA 1
ATOM 2543 C C . HIS B 1 134 ? -12.711 6.414 4.898 1 83.5 134 HIS B C 1
ATOM 2545 O O . HIS B 1 134 ? -12.898 6.242 3.691 1 83.5 134 HIS B O 1
ATOM 2551 N N . LEU B 1 135 ? -11.828 5.754 5.547 1 85.81 135 LEU B N 1
ATOM 2552 C CA . LEU B 1 135 ? -10.945 4.801 4.883 1 85.81 135 LEU B CA 1
ATOM 2553 C C . LEU B 1 135 ? -11.523 3.389 4.953 1 85.81 135 LEU B C 1
ATOM 2555 O O . LEU B 1 135 ? -12.148 3.018 5.949 1 85.81 135 LEU B O 1
ATOM 2559 N N . CYS B 1 136 ? -11.32 2.609 3.939 1 87.06 136 CYS B N 1
ATOM 2560 C CA . CYS B 1 136 ? -11.664 1.192 3.941 1 87.06 136 CYS B CA 1
ATOM 2561 C C . CYS B 1 136 ? -10.758 0.411 4.883 1 87.06 136 CYS B C 1
ATOM 2563 O O . CYS B 1 136 ? -11.18 -0.575 5.488 1 87.06 136 CYS B O 1
ATOM 2565 N N . GLY B 1 137 ? -9.602 0.847 5.062 1 91.25 137 GLY B N 1
ATOM 2566 C CA . GLY B 1 137 ? -8.523 0.25 5.828 1 91.25 137 GLY B CA 1
ATOM 2567 C C . GLY B 1 137 ? -7.172 0.876 5.539 1 91.25 137 GLY B C 1
ATOM 2568 O O . GLY B 1 137 ? -7.059 1.765 4.691 1 91.25 137 GLY B O 1
ATOM 2569 N N . GLN B 1 138 ? -6.223 0.42 6.316 1 95 138 GLN B N 1
ATOM 2570 C CA . GLN B 1 138 ? -4.859 0.882 6.09 1 95 138 GLN B CA 1
ATOM 2571 C C . GLN B 1 138 ? -3.846 -0.209 6.426 1 95 138 GLN B C 1
ATOM 2573 O O . GLN B 1 138 ? -4.09 -1.044 7.297 1 95 138 GLN B O 1
ATOM 2578 N N . THR B 1 139 ? -2.842 -0.262 5.703 1 97.31 139 THR B N 1
ATOM 2579 C CA . THR B 1 139 ? -1.757 -1.215 5.906 1 97.31 139 THR B CA 1
ATOM 2580 C C . THR B 1 139 ? -0.417 -0.492 6.02 1 97.31 139 THR B C 1
ATOM 2582 O O . THR B 1 139 ? -0.043 0.278 5.133 1 97.31 139 THR B O 1
ATOM 2585 N N . LEU B 1 140 ? 0.24 -0.693 7.164 1 98.19 140 LEU B N 1
ATOM 2586 C CA . LEU B 1 140 ? 1.527 -0.077 7.469 1 98.19 140 LEU B CA 1
ATOM 2587 C C . LEU B 1 140 ? 2.66 -1.086 7.324 1 98.19 140 LEU B C 1
ATOM 2589 O O . LEU B 1 140 ? 2.541 -2.23 7.77 1 98.19 140 LEU B O 1
ATOM 2593 N N . TRP B 1 141 ? 3.746 -0.731 6.656 1 98.69 141 TRP B N 1
ATOM 2594 C CA . TRP B 1 141 ? 4.93 -1.572 6.496 1 98.69 141 TRP B CA 1
ATOM 2595 C C . TRP B 1 141 ? 6.191 -0.823 6.906 1 98.69 141 TRP B C 1
ATOM 2597 O O . TRP B 1 141 ? 6.484 0.25 6.375 1 98.69 141 TRP B O 1
ATOM 2607 N N . MET B 1 142 ? 6.953 -1.404 7.82 1 98.81 142 MET B N 1
ATOM 2608 C CA . MET B 1 142 ? 8.133 -0.766 8.398 1 98.81 142 MET B CA 1
ATOM 2609 C C . MET B 1 142 ? 9.312 -0.831 7.445 1 98.81 142 MET B C 1
ATOM 2611 O O . MET B 1 142 ? 9.703 -1.913 7 1 98.81 142 MET B O 1
ATOM 2615 N N . LEU B 1 143 ? 9.859 0.313 7.191 1 98.44 143 LEU B N 1
ATOM 2616 C CA . LEU B 1 143 ? 11.062 0.368 6.359 1 98.44 143 LEU B CA 1
ATOM 2617 C C . LEU B 1 143 ? 12.32 0.309 7.215 1 98.44 143 LEU B C 1
ATOM 2619 O O . LEU B 1 143 ? 13.281 -0.377 6.863 1 98.44 143 LEU B O 1
ATOM 2623 N N . SER B 1 144 ? 12.312 1.043 8.281 1 98.38 144 SER B N 1
ATOM 2624 C CA . SER B 1 144 ? 13.477 1.104 9.164 1 98.38 144 SER B CA 1
ATOM 2625 C C . SER B 1 144 ? 13.07 1.48 10.586 1 98.38 144 SER B C 1
ATOM 2627 O O . SER B 1 144 ? 12.031 2.105 10.797 1 98.38 144 SER B O 1
ATOM 2629 N N . GLY B 1 145 ? 13.859 1.05 11.516 1 98.25 145 GLY B N 1
ATOM 2630 C CA . GLY B 1 145 ? 13.688 1.448 12.906 1 98.25 145 GLY B CA 1
ATOM 2631 C C . GLY B 1 145 ? 12.625 0.643 13.625 1 98.25 145 GLY B C 1
ATOM 2632 O O . GLY B 1 145 ? 12.312 -0.482 13.234 1 98.25 145 GLY B O 1
ATOM 2633 N N . ASN B 1 146 ? 12.297 1.269 14.812 1 98.31 146 ASN B N 1
ATOM 2634 C CA . ASN B 1 146 ? 11.281 0.679 15.68 1 98.31 146 ASN B CA 1
ATOM 2635 C C . ASN B 1 146 ? 10.086 1.615 15.867 1 98.31 146 ASN B C 1
ATOM 2637 O O . ASN B 1 146 ? 10.25 2.836 15.898 1 98.31 146 ASN B O 1
ATOM 2641 N N . LEU B 1 147 ? 8.906 0.995 15.984 1 98.56 147 LEU B N 1
ATOM 2642 C CA . LEU B 1 147 ? 7.684 1.771 16.172 1 98.56 147 LEU B CA 1
ATOM 2643 C C . LEU B 1 147 ? 6.742 1.076 17.141 1 98.56 147 LEU B C 1
ATOM 2645 O O . LEU B 1 147 ? 6.465 -0.118 17.016 1 98.56 147 LEU B O 1
ATOM 2649 N N . ASP B 1 148 ? 6.324 1.733 18.141 1 98.56 148 ASP B N 1
ATOM 2650 C CA . ASP B 1 148 ? 5.215 1.281 18.969 1 98.56 148 ASP B CA 1
ATOM 2651 C C . ASP B 1 148 ? 3.879 1.783 18.422 1 98.56 148 ASP B C 1
ATOM 2653 O O . ASP B 1 148 ? 3.619 2.988 18.422 1 98.56 148 ASP B O 1
ATOM 2657 N N . PHE B 1 149 ? 3.115 0.888 18 1 98 149 PHE B N 1
ATOM 2658 C CA . PHE B 1 149 ? 1.799 1.193 17.453 1 98 149 PHE B CA 1
ATOM 2659 C C . PHE B 1 149 ? 0.699 0.777 18.422 1 98 149 PHE B C 1
ATOM 2661 O O . PHE B 1 149 ? 0.466 -0.416 18.625 1 98 149 PHE B O 1
ATOM 2668 N N . ARG B 1 150 ? 0.013 1.737 18.891 1 97 150 ARG B N 1
ATOM 2669 C CA . ARG B 1 150 ? -1.042 1.448 19.844 1 97 150 ARG B CA 1
ATOM 2670 C C . ARG B 1 150 ? -2.422 1.647 19.234 1 97 150 ARG B C 1
ATOM 2672 O O . ARG B 1 150 ? -2.701 2.697 18.641 1 97 150 ARG B O 1
ATOM 2679 N N . VAL B 1 151 ? -3.215 0.663 19.328 1 94.69 151 VAL B N 1
ATOM 2680 C CA . VAL B 1 151 ? -4.602 0.694 18.875 1 94.69 151 VAL B CA 1
ATOM 2681 C C . VAL B 1 151 ? -5.461 -0.185 19.797 1 94.69 151 VAL B C 1
ATOM 2683 O O . VAL B 1 151 ? -5.023 -1.258 20.219 1 94.69 151 VAL B O 1
ATOM 2686 N N . ASN B 1 152 ? -6.727 0.27 20.094 1 89.88 152 ASN B N 1
ATOM 2687 C CA . ASN B 1 152 ? -7.637 -0.453 20.984 1 89.88 152 ASN B CA 1
ATOM 2688 C C . ASN B 1 152 ? -6.945 -0.881 22.266 1 89.88 152 ASN B C 1
ATOM 2690 O O . ASN B 1 152 ? -7.055 -2.037 22.688 1 89.88 152 ASN B O 1
ATOM 2694 N N . HIS B 1 153 ? -6.102 -0.125 22.812 1 86.62 153 HIS B N 1
ATOM 2695 C CA . HIS B 1 153 ? -5.422 -0.295 24.094 1 86.62 153 HIS B CA 1
ATOM 2696 C C . HIS B 1 153 ? -4.371 -1.398 24.016 1 86.62 153 HIS B C 1
ATOM 2698 O O . HIS B 1 153 ? -3.924 -1.91 25.047 1 86.62 153 HIS B O 1
ATOM 2704 N N . GLN B 1 154 ? -4.117 -1.794 22.875 1 92.44 154 GLN B N 1
ATOM 2705 C CA . GLN B 1 154 ? -3.045 -2.762 22.656 1 92.44 154 GLN B CA 1
ATOM 2706 C C . GLN B 1 154 ? -1.876 -2.133 21.906 1 92.44 154 GLN B C 1
ATOM 2708 O O . GLN B 1 154 ? -2.078 -1.398 20.938 1 92.44 154 GLN B O 1
ATOM 2713 N N . THR B 1 155 ? -0.691 -2.459 22.453 1 96.38 155 THR B N 1
ATOM 2714 C CA . THR B 1 155 ? 0.505 -1.936 21.797 1 96.38 155 THR B CA 1
ATOM 2715 C C . THR B 1 155 ? 1.215 -3.033 21 1 96.38 155 THR B C 1
ATOM 2717 O O . THR B 1 155 ? 1.492 -4.109 21.547 1 96.38 155 THR B O 1
ATOM 2720 N N . HIS B 1 156 ? 1.503 -2.771 19.766 1 97.12 156 HIS B N 1
ATOM 2721 C CA . HIS B 1 156 ? 2.295 -3.635 18.906 1 97.12 156 HIS B CA 1
ATOM 2722 C C . HIS B 1 156 ? 3.678 -3.043 18.656 1 97.12 156 HIS B C 1
ATOM 2724 O O . HIS B 1 156 ? 3.795 -1.912 18.172 1 97.12 156 HIS B O 1
ATOM 2730 N N . HIS B 1 157 ? 4.672 -3.766 19 1 97.94 157 HIS B N 1
ATOM 2731 C CA . HIS B 1 157 ? 6.043 -3.33 18.766 1 97.94 157 HIS B CA 1
ATOM 2732 C C . HIS B 1 157 ? 6.551 -3.793 17.406 1 97.94 157 HIS B C 1
ATOM 2734 O O . HIS B 1 157 ? 6.781 -4.988 17.203 1 97.94 157 HIS B O 1
ATOM 2740 N N . LEU B 1 158 ? 6.738 -2.836 16.531 1 98.12 158 LEU B N 1
ATOM 2741 C CA . LEU B 1 158 ? 7.09 -3.158 15.148 1 98.12 158 LEU B CA 1
ATOM 2742 C C . LEU B 1 158 ? 8.555 -2.83 14.867 1 98.12 158 LEU B C 1
ATOM 2744 O O . LEU B 1 158 ? 9.094 -1.867 15.422 1 98.12 158 LEU B O 1
ATOM 2748 N N . GLN B 1 159 ? 9.156 -3.605 14.031 1 98.12 159 GLN B N 1
ATOM 2749 C CA . GLN B 1 159 ? 10.5 -3.381 13.523 1 98.12 159 GLN B CA 1
ATOM 2750 C C . GLN B 1 159 ? 10.531 -3.41 12 1 98.12 159 GLN B C 1
ATOM 2752 O O . GLN B 1 159 ? 9.531 -3.734 11.359 1 98.12 159 GLN B O 1
ATOM 2757 N N . ALA B 1 160 ? 11.734 -3.062 11.477 1 98.25 160 ALA B N 1
ATOM 2758 C CA . ALA B 1 160 ? 11.891 -3.059 10.023 1 98.25 160 ALA B CA 1
ATOM 2759 C C . ALA B 1 160 ? 11.406 -4.375 9.414 1 98.25 160 ALA B C 1
ATOM 2761 O O . ALA B 1 160 ? 11.766 -5.453 9.891 1 98.25 160 ALA B O 1
ATOM 2762 N N . GLY B 1 161 ? 10.547 -4.246 8.43 1 97.75 161 GLY B N 1
ATOM 2763 C CA . GLY B 1 161 ? 10.039 -5.418 7.734 1 97.75 161 GLY B CA 1
ATOM 2764 C C . GLY B 1 161 ? 8.68 -5.871 8.242 1 97.75 161 GLY B C 1
ATOM 2765 O O . GLY B 1 161 ? 7.988 -6.637 7.57 1 97.75 161 GLY B O 1
ATOM 2766 N N . ASP B 1 162 ? 8.297 -5.496 9.438 1 97.81 162 ASP B N 1
ATOM 2767 C CA . ASP B 1 162 ? 6.992 -5.871 9.984 1 97.81 162 ASP B CA 1
ATOM 2768 C C . ASP B 1 162 ? 5.867 -5.117 9.281 1 97.81 162 ASP B C 1
ATOM 2770 O O . ASP B 1 162 ? 6.074 -4.008 8.781 1 97.81 162 ASP B O 1
ATOM 2774 N N . CYS B 1 163 ? 4.715 -5.742 9.211 1 97.81 163 CYS B N 1
ATOM 2775 C CA . CYS B 1 163 ? 3.541 -5.156 8.578 1 97.81 163 CYS B CA 1
ATOM 2776 C C . CYS B 1 163 ? 2.334 -5.203 9.508 1 97.81 163 CYS B C 1
ATOM 2778 O O . CYS B 1 163 ? 2.115 -6.203 10.195 1 97.81 163 CYS B O 1
ATOM 2780 N N . LEU B 1 164 ? 1.59 -4.133 9.609 1 97.38 164 LEU B N 1
ATOM 2781 C CA . LEU B 1 164 ? 0.376 -4.035 10.414 1 97.38 164 LEU B CA 1
ATOM 2782 C C . LEU B 1 164 ? -0.8 -3.561 9.562 1 97.38 164 LEU B C 1
ATOM 2784 O O . LEU B 1 164 ? -0.675 -2.596 8.805 1 97.38 164 LEU B O 1
ATOM 2788 N N . ALA B 1 165 ? -1.899 -4.238 9.664 1 95.81 165 ALA B N 1
ATOM 2789 C CA . ALA B 1 165 ? -3.084 -3.857 8.898 1 95.81 165 ALA B CA 1
ATOM 2790 C C . ALA B 1 165 ? -4.273 -3.609 9.82 1 95.81 165 ALA B C 1
ATOM 2792 O O . ALA B 1 165 ? -4.547 -4.406 10.719 1 95.81 165 ALA B O 1
ATOM 2793 N N . LEU B 1 166 ? -4.902 -2.502 9.57 1 93.69 166 LEU B N 1
ATOM 2794 C CA . LEU B 1 166 ? -6.141 -2.162 10.258 1 93.69 166 LEU B CA 1
ATOM 2795 C C . LEU B 1 166 ? -7.316 -2.154 9.289 1 93.69 166 LEU B C 1
ATOM 2797 O O . LEU B 1 166 ? -7.254 -1.517 8.234 1 93.69 166 LEU B O 1
ATOM 2801 N N . THR B 1 167 ? -8.359 -2.84 9.641 1 88.75 167 THR B N 1
ATOM 2802 C CA . THR B 1 167 ? -9.547 -2.867 8.797 1 88.75 167 THR B CA 1
ATOM 2803 C C . THR B 1 167 ? -10.719 -2.182 9.492 1 88.75 167 THR B C 1
ATOM 2805 O O . THR B 1 167 ? -11.875 -2.377 9.109 1 88.75 167 THR B O 1
ATOM 2808 N N . PHE B 1 168 ? -10.438 -1.506 10.523 1 86.56 168 PHE B N 1
ATOM 2809 C CA . PHE B 1 168 ? -11.422 -0.742 11.281 1 86.56 168 PHE B CA 1
ATOM 2810 C C . PHE B 1 168 ? -10.883 0.648 11.609 1 86.56 168 PHE B C 1
ATOM 2812 O O . PHE B 1 168 ? -9.688 0.902 11.5 1 86.56 168 PHE B O 1
ATOM 2819 N N . ALA B 1 169 ? -11.867 1.458 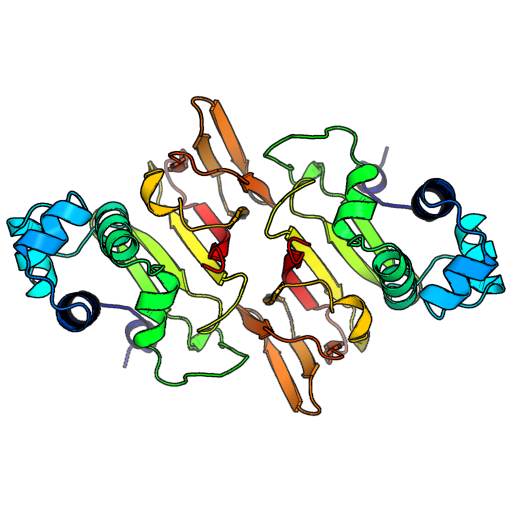11.953 1 84.12 169 ALA B N 1
ATOM 2820 C CA . ALA B 1 169 ? -11.477 2.812 12.336 1 84.12 169 ALA B CA 1
ATOM 2821 C C . ALA B 1 169 ? -11.273 2.924 13.844 1 84.12 169 ALA B C 1
ATOM 2823 O O . ALA B 1 169 ? -12.188 2.662 14.617 1 84.12 169 ALA B O 1
ATOM 2824 N N . GLY B 1 170 ? -10.07 3.105 14.266 1 87 170 GLY B N 1
ATOM 2825 C CA . GLY B 1 170 ? -9.727 3.377 15.648 1 87 170 GLY B CA 1
ATOM 2826 C C . GLY B 1 170 ? -8.594 4.375 15.797 1 87 170 GLY B C 1
ATOM 2827 O O . GLY B 1 170 ? -7.789 4.551 14.875 1 87 170 GLY B O 1
ATOM 2828 N N . GLU B 1 171 ? -8.688 5 16.984 1 91.56 171 GLU B N 1
ATOM 2829 C CA . GLU B 1 171 ? -7.574 5.902 17.266 1 91.56 171 GLU B CA 1
ATOM 2830 C C . GLU B 1 171 ? -6.246 5.152 17.297 1 91.56 171 GLU B C 1
ATOM 2832 O O . GLU B 1 171 ? -6.152 4.074 17.891 1 91.56 171 GLU B O 1
ATOM 2837 N N . CYS B 1 172 ? -5.293 5.723 16.609 1 93.88 172 CYS B N 1
ATOM 2838 C CA . CYS B 1 172 ? -3.967 5.113 16.547 1 93.88 172 CYS B CA 1
ATOM 2839 C C . CYS B 1 172 ? -2.906 6.059 17.109 1 93.88 172 CYS B C 1
ATOM 2841 O O . CYS B 1 172 ? -2.93 7.258 16.828 1 93.88 172 CYS B O 1
ATOM 2843 N N . GLN B 1 173 ? -2.086 5.496 17.875 1 95.38 173 GLN B N 1
ATOM 2844 C CA . GLN B 1 173 ? -0.94 6.234 18.391 1 95.38 173 GLN B CA 1
ATOM 2845 C C . GLN B 1 173 ? 0.373 5.578 17.984 1 95.38 173 GLN B C 1
ATOM 2847 O O . GLN B 1 173 ? 0.61 4.406 18.281 1 95.38 173 GLN B O 1
ATOM 2852 N N . MET B 1 174 ? 1.185 6.281 17.281 1 97.12 174 MET B N 1
ATOM 2853 C CA . MET B 1 174 ? 2.504 5.82 16.859 1 97.12 174 MET B CA 1
ATOM 2854 C C . MET B 1 174 ? 3.604 6.52 17.656 1 97.12 174 MET B C 1
ATOM 2856 O O . MET B 1 174 ? 3.625 7.746 17.734 1 97.12 174 MET B O 1
ATOM 2860 N N . THR B 1 175 ? 4.465 5.746 18.203 1 97.94 175 THR B N 1
ATOM 2861 C CA . THR B 1 175 ? 5.586 6.285 18.969 1 97.94 175 THR B CA 1
ATOM 2862 C C . THR B 1 175 ? 6.895 5.629 18.547 1 97.94 175 THR B C 1
ATOM 2864 O O . THR B 1 175 ? 6.977 4.406 18.422 1 97.94 175 THR B O 1
ATOM 2867 N N . ASN B 1 176 ? 7.871 6.453 18.234 1 98.62 176 ASN B N 1
ATOM 2868 C CA . ASN B 1 176 ? 9.234 5.969 18.062 1 98.62 176 ASN B CA 1
ATOM 2869 C C . ASN B 1 176 ? 9.969 5.863 19.391 1 98.62 176 ASN B C 1
ATOM 2871 O O . ASN B 1 176 ? 10.344 6.883 19.984 1 98.62 176 ASN B O 1
ATOM 2875 N N . PRO B 1 177 ? 10.203 4.648 19.859 1 98.06 177 PRO B N 1
ATOM 2876 C CA . PRO B 1 177 ? 10.805 4.496 21.188 1 98.06 177 PRO B CA 1
ATOM 2877 C C . PRO B 1 177 ? 12.312 4.711 21.172 1 98.06 177 PRO B C 1
ATOM 2879 O O . PRO B 1 177 ? 12.938 4.77 22.234 1 98.06 177 PRO B O 1
ATOM 2882 N N . ASP B 1 178 ? 12.914 4.781 20 1 97.94 178 ASP B N 1
ATOM 2883 C CA . ASP B 1 178 ? 14.359 4.938 19.891 1 97.94 178 ASP B CA 1
ATOM 2884 C C . ASP B 1 178 ? 14.789 6.344 20.312 1 97.94 178 ASP B C 1
ATOM 2886 O O . ASP B 1 178 ? 14.141 7.328 19.953 1 97.94 178 ASP B O 1
ATOM 2890 N N . SER B 1 179 ? 15.852 6.496 21.047 1 97.12 179 SER B N 1
ATOM 2891 C CA . SER B 1 179 ? 16.297 7.785 21.578 1 97.12 179 SER B CA 1
ATOM 2892 C C . SER B 1 179 ? 17.234 8.477 20.594 1 97.12 179 SER B C 1
ATOM 2894 O O . SER B 1 179 ? 17.547 9.664 20.75 1 97.12 179 SER B O 1
ATOM 2896 N N . GLU B 1 180 ? 17.641 7.805 19.531 1 97.19 180 GLU B N 1
ATOM 2897 C CA . GLU B 1 180 ? 18.656 8.375 18.672 1 97.19 180 GLU B CA 1
ATOM 2898 C C . GLU B 1 180 ? 18.219 8.367 17.203 1 97.19 180 GLU B C 1
ATOM 2900 O O . GLU B 1 180 ? 18.422 9.344 16.484 1 97.19 180 GLU B O 1
ATOM 2905 N N . GLN B 1 181 ? 17.562 7.305 16.828 1 97.69 181 GLN B N 1
ATOM 2906 C CA . GLN B 1 181 ? 17.297 7.105 15.414 1 97.69 181 GLN B CA 1
ATOM 2907 C C . GLN B 1 181 ? 15.828 7.344 15.086 1 97.69 181 GLN B C 1
ATOM 2909 O O . GLN B 1 181 ? 14.945 7.035 15.891 1 97.69 181 GLN B O 1
ATOM 2914 N N . SER B 1 182 ? 15.609 7.883 13.922 1 98.5 182 SER B N 1
ATOM 2915 C CA . SER B 1 182 ? 14.25 7.965 13.406 1 98.5 182 SER B CA 1
ATOM 2916 C C . SER B 1 182 ? 13.758 6.609 12.906 1 98.5 182 SER B C 1
ATOM 2918 O O . SER B 1 182 ? 14.555 5.672 12.766 1 98.5 182 SER B O 1
ATOM 2920 N N . CYS B 1 183 ? 12.523 6.457 12.797 1 98.44 183 CYS B N 1
ATOM 2921 C CA . CYS B 1 183 ? 11.953 5.309 12.102 1 98.44 183 CYS B CA 1
ATOM 2922 C C . CYS B 1 183 ? 11.133 5.75 10.898 1 98.44 183 CYS B C 1
ATOM 2924 O O . CYS B 1 183 ? 10.625 6.875 10.867 1 98.44 183 CYS B O 1
ATOM 2926 N N . THR B 1 184 ? 11.062 4.918 9.891 1 98.62 184 THR B N 1
ATOM 2927 C CA . THR B 1 184 ? 10.336 5.203 8.656 1 98.62 184 THR B CA 1
ATOM 2928 C C . THR B 1 184 ? 9.43 4.035 8.281 1 98.62 184 THR B C 1
ATOM 2930 O O . THR B 1 184 ? 9.789 2.871 8.492 1 98.62 184 THR B O 1
ATOM 2933 N N . TYR B 1 185 ? 8.273 4.355 7.801 1 98.62 185 TYR B N 1
ATOM 2934 C CA . TYR B 1 185 ? 7.332 3.346 7.32 1 98.62 185 TYR B CA 1
ATOM 2935 C C . TYR B 1 185 ? 6.496 3.883 6.168 1 98.62 185 TYR B C 1
ATOM 2937 O O . TYR B 1 185 ? 6.441 5.094 5.941 1 98.62 185 TYR B O 1
ATOM 2945 N N . ILE B 1 186 ? 5.891 2.998 5.379 1 98.31 186 ILE B N 1
ATOM 2946 C CA . ILE B 1 186 ? 4.902 3.389 4.383 1 98.31 186 ILE B CA 1
ATOM 2947 C C . ILE B 1 186 ? 3.506 2.986 4.855 1 98.31 186 ILE B C 1
ATOM 2949 O O . ILE B 1 186 ? 3.359 2.068 5.664 1 98.31 186 ILE B O 1
ATOM 2953 N N . VAL B 1 187 ? 2.549 3.686 4.434 1 97.44 187 VAL B N 1
ATOM 2954 C CA . VAL B 1 187 ? 1.147 3.365 4.684 1 97.44 187 VAL B CA 1
ATOM 2955 C C . VAL B 1 187 ? 0.385 3.314 3.361 1 97.44 187 VAL B C 1
ATOM 2957 O O . VAL B 1 187 ? 0.5 4.223 2.537 1 97.44 187 VAL B O 1
ATOM 2960 N N . ALA B 1 188 ? -0.299 2.27 3.146 1 97.56 188 ALA B N 1
ATOM 2961 C CA . ALA B 1 188 ? -1.263 2.154 2.055 1 97.56 188 ALA B CA 1
ATOM 2962 C C . ALA B 1 188 ? -2.693 2.264 2.572 1 97.56 188 ALA B C 1
ATOM 2964 O O . ALA B 1 188 ? -3.041 1.656 3.588 1 97.56 188 ALA B O 1
ATOM 2965 N N . PHE B 1 189 ? -3.51 3.029 1.892 1 94.38 189 PHE B N 1
ATOM 2966 C CA . PHE B 1 189 ? -4.898 3.18 2.307 1 94.38 189 PHE B CA 1
ATOM 2967 C C . PHE B 1 189 ? -5.777 3.572 1.126 1 94.38 189 PHE B C 1
ATOM 2969 O O . PHE B 1 189 ? -5.277 4.062 0.11 1 94.38 189 PHE B O 1
ATOM 2976 N N . SER B 1 190 ? -7.047 3.273 1.225 1 90.12 190 SER B N 1
ATOM 2977 C CA . SER B 1 190 ? -8.039 3.66 0.228 1 90.12 190 SER B CA 1
ATOM 2978 C C . SER B 1 190 ? -9.242 4.348 0.878 1 90.12 190 SER B C 1
ATOM 2980 O O . SER B 1 190 ? -9.625 4.004 1.996 1 90.12 190 SER B O 1
ATOM 2982 N N . GLN B 1 191 ? -9.734 5.266 0.152 1 84.69 191 GLN B N 1
ATOM 2983 C CA . GLN B 1 191 ? -10.953 5.922 0.617 1 84.69 191 GLN B CA 1
ATOM 2984 C C . GLN B 1 191 ? -12.188 5.094 0.276 1 84.69 191 GLN B C 1
ATOM 2986 O O . GLN B 1 191 ? -12.242 4.457 -0.778 1 84.69 191 GLN B O 1
ATOM 2991 N N . LYS B 1 192 ? -13.141 5.109 1.236 1 79.25 192 LYS B N 1
ATOM 2992 C CA . LYS B 1 192 ? -14.422 4.445 0.984 1 79.25 192 LYS B CA 1
ATOM 2993 C C . LYS B 1 192 ? -15.172 5.117 -0.163 1 79.25 192 LYS B C 1
ATOM 2995 O O . LYS B 1 192 ? -15.125 6.34 -0.311 1 79.25 192 LYS B O 1
ATOM 3000 N N . ASN B 1 193 ? -15.344 4.352 -1.281 1 63.12 193 ASN B N 1
ATOM 3001 C CA . ASN B 1 193 ? -16.156 4.941 -2.336 1 63.12 193 ASN B CA 1
ATOM 3002 C C . ASN B 1 193 ? -17.531 5.371 -1.814 1 63.12 193 ASN B C 1
ATOM 3004 O O . ASN B 1 193 ? -18.25 4.566 -1.219 1 63.12 193 ASN B O 1
ATOM 3008 N N . ARG B 1 194 ? -17.781 6.598 -1.393 1 47.66 194 ARG B N 1
ATOM 3009 C CA . ARG B 1 194 ? -19.156 7.031 -1.116 1 47.66 194 ARG B CA 1
ATOM 3010 C C . ARG B 1 194 ? -19.938 7.207 -2.408 1 47.66 194 ARG B C 1
ATOM 3012 O O . ARG B 1 194 ? -19.375 7.523 -3.453 1 47.66 194 ARG B O 1
#

Sequence (388 aa):
MDKTAKNQIVDSDIAQLLLKHRKARNWTVTELAQRSGVSQAMISKIERGVSSPSATILSRLANAMNITLSKLFAELEQHQNSLVRFAHQQQHWTDEQSGIIRWTLSPAGASPELIKVEIPAMGQLTIPASAIEHLCGQTLWMLSGNLDFRVNHQTHHLQAGDCLALTFAGECQMTNPDSEQSCTYIVAFSQKNRMDKTAKNQIVDSDIAQLLLKHRKARNWTVTELAQRSGVSQAMISKIERGVSSPSATILSRLANAMNITLSKLFAELEQHQNSLVRFAHQQQHWTDEQSGIIRWTLSPAGASPELIKVEIPAMGQLTIPASAIEHLCGQTLWMLSGNLDFRVNHQTHHLQAGDCLALTFAGECQMTNPDSEQSCTYIVAFSQKNR

Solvent-accessible surface area (backbone atoms only — not comparable to full-atom values): 19716 Å² total; per-residue (Å²): 128,76,76,80,64,75,37,51,59,46,47,59,55,51,10,50,52,52,47,50,56,37,51,73,68,70,45,52,65,64,53,49,16,69,64,33,73,44,55,49,69,56,52,52,34,25,51,70,42,76,38,76,64,44,66,51,55,47,39,28,51,29,34,56,66,74,38,51,65,65,59,61,56,39,68,73,51,83,78,77,81,37,47,57,25,48,49,90,68,41,37,34,38,64,19,77,86,62,57,32,36,39,34,45,47,41,24,64,84,36,32,30,32,38,33,37,42,35,36,31,44,61,18,70,48,60,45,57,30,75,56,43,57,58,36,59,16,31,24,36,38,31,68,36,46,46,37,38,40,31,42,91,93,38,75,44,84,40,38,49,54,17,14,39,33,39,69,66,65,53,45,36,38,41,33,21,80,38,86,78,50,52,21,32,31,36,39,32,29,33,69,50,86,125,129,74,75,79,64,75,37,51,60,46,48,59,56,51,10,49,51,51,48,51,55,39,51,75,67,70,44,50,65,67,52,50,19,69,64,33,74,44,55,51,68,56,52,50,35,25,51,71,41,77,38,75,63,44,67,53,55,47,39,28,51,28,34,56,68,74,39,52,65,65,59,60,56,39,67,72,49,83,78,77,81,38,47,57,23,47,48,92,68,39,37,33,38,65,21,78,88,61,57,32,36,40,34,43,47,41,24,64,83,36,34,29,32,37,33,35,40,34,36,32,44,60,19,71,47,59,45,57,30,75,53,42,58,57,37,60,16,31,23,37,38,29,68,36,46,45,36,38,40,31,42,92,92,38,76,44,82,40,39,51,53,18,14,38,33,38,71,66,64,53,46,35,36,40,32,21,79,39,86,76,51,52,20,32,32,36,40,33,29,32,70,50,87,125

InterPro domains:
  IPR001387 Cro/C1-type, helix-turn-helix domain [PF01381] (20-72)
  IPR001387 Cro/C1-type, helix-turn-helix domain [PS50943] (18-72)
  IPR001387 Cro/C1-type, helix-turn-helix domain [SM00530] (17-72)
  IPR001387 Cro/C1-type, helix-turn-helix 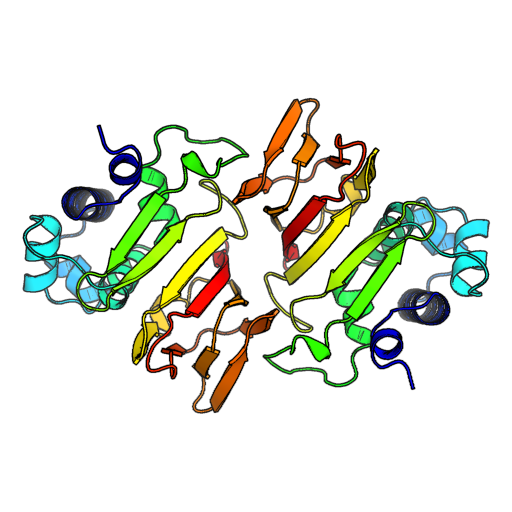domain [cd00093] (15-72)
  IPR010982 Lambda repressor-like, DNA-binding domain superfamily [G3DSA:1.10.260.40] (4-87)
  IPR010982 Lambda repressor-like, DNA-binding domain superfamily [SSF47413] (11-78)
  IPR011051 RmlC-like cupin domain superfamily [SSF51182] (58-190)
  IPR050807 Transcriptional regulator/dioxygenase, bacterial-type [PTHR46797] (11-175)